Protein AF-A0A420I5S9-F1 (afdb_monomer)

Radius of gyration: 34.91 Å; Cα contacts (8 Å, |Δi|>4): 324; chains: 1; bounding box: 104×51×111 Å

Sequence (393 aa):
ATDPVLASSVVGKGKFARRIPRHLRNLLSAESGANDGMAFPFIYIALYLIEYRPNANKIAYSWFLITILYECVFGCIYGFIVGYIGRHGIKFAEKHELVDKESFLVFYFVLALFCAGSGSILGVDDLLVGFSAGVGFSNDGWFQKKTEESHVSDVIDLLLNLAYFVYLGTIIPWEQYNNPQFGITPWRLAVIAICVILFRRIPAMMIFQPFIPDIRSWREALFAGHFGPIGVGAIFVAILARAELGNGHPTPAEKLDPNSPHYVLIWLIWPITTFLVISSILVHGSSIAVFTLGKHINTLALTMSYTVGNEDGPGWVNRLPRITSTSRSQAKSMSLGTNENELNIAEPPPGMLPLIGIPREFLRRQKEEDVSSHNAHPVSRNKLLFRNQPVHD

Foldseek 3Di:
DFAVLLCCVCLPPDPNNVVDDPLLSVVLNVCRLVVLLVVQLVLLLVLCCVVVPPPPVVSCCCSCVPAPVPQAVVLLVQLLVLLLVLLVVLVVCVVVVVDDPVRLLCSLVVSLVVLQVVSVVSVHRSSSSSSSSVCNNCVVVPSVVVCVPPCSVVVVSVVVVVVVVVVLVVPQPPVVQPDVVLPRHVVVLVVVLVCCQPPVFLVVLQVCLVVDVSQPDNVSSNVSSNSGFQDDSLVQSLQCSLCCQAPNDSGHDPDGDPPRPCSSVSVVSRNSSSSNNVSRSVVSVVVVVCVVVVVVVVVVPDPPPPPPPDPCDPVVVVPDPDPDPDDDDDDDDDDDDDDDDDDDDDDDDPDDDDDPDDDDDDPDDDDDDDDDDDDDDDDDDDDDDDDDDDDDD

Structure (mmCIF, N/CA/C/O backbone):
data_AF-A0A420I5S9-F1
#
_entry.id   AF-A0A420I5S9-F1
#
loop_
_atom_site.group_PDB
_atom_site.id
_atom_site.type_symbol
_atom_site.label_atom_id
_atom_site.label_alt_id
_atom_site.label_comp_id
_atom_site.label_asym_id
_atom_site.label_entity_id
_atom_site.label_seq_id
_atom_site.pdbx_PDB_ins_code
_atom_site.Cartn_x
_atom_site.Cartn_y
_atom_site.Cartn_z
_atom_site.occupancy
_atom_site.B_iso_or_equiv
_atom_site.auth_seq_id
_atom_site.auth_comp_id
_atom_site.auth_asym_id
_atom_site.auth_atom_id
_atom_site.pdbx_PDB_model_num
ATOM 1 N N . ALA A 1 1 ? -0.024 -2.957 -4.173 1.00 67.81 1 ALA A N 1
ATOM 2 C CA . ALA A 1 1 ? -0.783 -2.063 -3.288 1.00 67.81 1 ALA A CA 1
ATOM 3 C C . ALA A 1 1 ? -2.011 -1.486 -3.999 1.00 67.81 1 ALA A C 1
ATOM 5 O O . ALA A 1 1 ? -1.948 -1.157 -5.188 1.00 67.81 1 ALA A O 1
ATOM 6 N N . THR A 1 2 ? -3.129 -1.411 -3.283 1.00 77.88 2 THR A N 1
ATOM 7 C CA . THR A 1 2 ? -4.404 -0.793 -3.677 1.00 77.88 2 THR A CA 1
ATOM 8 C C . THR A 1 2 ? -4.791 0.132 -2.547 1.00 77.88 2 THR A C 1
ATOM 10 O O . THR A 1 2 ? -4.770 -0.295 -1.400 1.00 77.88 2 THR A O 1
ATOM 13 N N . ASP A 1 3 ? -5.166 1.357 -2.871 1.00 65.12 3 ASP A N 1
ATOM 14 C CA . ASP A 1 3 ? -5.173 2.426 -1.887 1.00 65.12 3 ASP A CA 1
ATOM 15 C C . ASP A 1 3 ? -6.563 2.631 -1.244 1.00 65.12 3 ASP A C 1
ATOM 17 O O . ASP A 1 3 ? -7.523 2.981 -1.952 1.00 65.12 3 ASP A O 1
ATOM 21 N N . PRO A 1 4 ? -6.686 2.448 0.088 1.00 53.41 4 PRO A N 1
ATOM 22 C CA . PRO A 1 4 ? -7.927 2.691 0.821 1.00 53.41 4 PRO A CA 1
ATOM 23 C C . PRO A 1 4 ? -8.347 4.165 0.818 1.00 53.41 4 PRO A C 1
ATOM 25 O O . PRO A 1 4 ? -9.546 4.452 0.870 1.00 53.41 4 PRO A O 1
ATOM 28 N N . VAL A 1 5 ? -7.396 5.098 0.724 1.00 51.94 5 VAL A N 1
ATOM 29 C CA . VAL A 1 5 ? -7.647 6.546 0.753 1.00 51.94 5 VAL A CA 1
ATOM 30 C C . VAL A 1 5 ? -8.522 6.959 -0.420 1.00 51.94 5 VAL A C 1
ATOM 32 O O . VAL A 1 5 ? -9.521 7.659 -0.258 1.00 51.94 5 VAL A O 1
ATOM 35 N N . LEU A 1 6 ? -8.201 6.467 -1.614 1.00 55.38 6 LEU A N 1
ATOM 36 C CA . LEU A 1 6 ? -8.980 6.729 -2.824 1.00 55.38 6 LEU A CA 1
ATOM 37 C C . LEU A 1 6 ? -10.333 6.000 -2.793 1.00 55.38 6 LEU A C 1
ATOM 39 O O . LEU A 1 6 ? -11.329 6.489 -3.340 1.00 55.38 6 LEU A O 1
ATOM 43 N N . ALA A 1 7 ? -10.393 4.862 -2.096 1.00 50.31 7 ALA A N 1
ATOM 44 C CA . ALA A 1 7 ? -11.623 4.123 -1.849 1.00 50.31 7 ALA A CA 1
ATOM 45 C C . ALA A 1 7 ? -12.527 4.781 -0.788 1.00 50.31 7 ALA A C 1
ATOM 47 O O . ALA A 1 7 ? -13.714 4.465 -0.760 1.00 50.31 7 ALA A O 1
ATOM 48 N N . SER A 1 8 ? -12.054 5.728 0.034 1.00 49.28 8 SER A N 1
ATOM 49 C CA . SER A 1 8 ? -12.872 6.429 1.046 1.00 49.28 8 SER A CA 1
ATOM 50 C C . SER A 1 8 ? -14.074 7.175 0.439 1.00 49.28 8 SER A C 1
ATOM 52 O O . SER A 1 8 ? -15.155 7.219 1.031 1.00 49.28 8 SER A O 1
ATOM 54 N N . SER A 1 9 ? -13.945 7.654 -0.804 1.00 50.03 9 SER A N 1
ATOM 55 C CA . SER A 1 9 ? -15.038 8.246 -1.592 1.00 50.03 9 SER A CA 1
ATOM 56 C C . SER A 1 9 ? -16.165 7.244 -1.917 1.00 50.03 9 SER A C 1
ATOM 58 O O . SER A 1 9 ? -17.331 7.622 -2.070 1.00 50.03 9 SER A O 1
ATOM 60 N N . VAL A 1 10 ? -15.831 5.950 -1.959 1.00 46.72 10 VAL A N 1
ATOM 61 C CA . VAL A 1 10 ? -16.725 4.816 -2.234 1.00 46.72 10 VAL A CA 1
ATOM 62 C C . VAL A 1 10 ? -17.185 4.147 -0.937 1.00 46.72 10 VAL A C 1
ATOM 64 O O . VAL A 1 10 ? -18.338 3.743 -0.833 1.00 46.72 10 VAL A O 1
ATOM 67 N N . VAL A 1 11 ? -16.312 4.054 0.065 1.00 45.34 11 VAL A N 1
ATOM 68 C CA . VAL A 1 11 ? -16.468 3.215 1.264 1.00 45.34 11 VAL A CA 1
ATOM 69 C C . VAL A 1 11 ? -16.815 4.021 2.528 1.00 45.34 11 VAL A C 1
ATOM 71 O O . VAL A 1 11 ? -17.324 3.445 3.489 1.00 45.34 11 VAL A O 1
ATOM 74 N N . GLY A 1 12 ? -16.634 5.347 2.517 1.00 52.41 12 GLY A N 1
ATOM 75 C CA . GLY A 1 12 ? -16.828 6.249 3.662 1.00 52.41 12 GLY A CA 1
ATOM 76 C C . GLY A 1 12 ? -18.285 6.481 4.102 1.00 52.41 12 GLY A C 1
ATOM 77 O O . GLY A 1 12 ? -19.150 5.617 4.002 1.00 52.41 12 GLY A O 1
ATOM 78 N N . LYS A 1 13 ? -18.602 7.668 4.640 1.00 49.72 13 LYS A N 1
ATOM 79 C CA . LYS A 1 13 ? -19.962 8.011 5.131 1.00 49.72 13 LYS A CA 1
ATOM 80 C C . LYS A 1 13 ? -20.835 8.758 4.106 1.00 49.72 13 LYS A C 1
ATOM 82 O O . LYS A 1 13 ? -21.974 9.117 4.412 1.00 49.72 13 LYS A O 1
ATOM 87 N N . GLY A 1 14 ? -20.333 8.979 2.887 1.00 54.88 14 GLY A N 1
ATOM 88 C CA . GLY A 1 14 ? -21.040 9.705 1.827 1.00 54.88 14 GLY A CA 1
ATOM 89 C C . GLY A 1 14 ? -22.337 9.028 1.355 1.00 54.88 14 GLY A C 1
ATOM 90 O O . GLY A 1 14 ? -22.572 7.838 1.581 1.00 54.88 14 GLY A O 1
ATOM 91 N N . LYS A 1 15 ? -23.190 9.775 0.632 1.00 53.88 15 LYS A N 1
ATOM 92 C CA . LYS A 1 15 ? -24.479 9.275 0.095 1.00 53.88 15 LYS A CA 1
ATOM 93 C C . LYS A 1 15 ? -24.334 8.009 -0.768 1.00 53.88 15 LYS A C 1
ATOM 95 O O . LYS A 1 15 ? -25.292 7.245 -0.875 1.00 53.88 15 LYS A O 1
ATOM 100 N N . PHE A 1 16 ? -23.168 7.789 -1.383 1.00 55.47 16 PHE A N 1
ATOM 101 C CA . PHE A 1 16 ? -22.880 6.609 -2.202 1.00 55.47 16 PHE A CA 1
ATOM 102 C C . PHE A 1 16 ? -22.480 5.385 -1.371 1.00 55.47 16 PHE A C 1
ATOM 104 O O . PHE A 1 16 ? -22.976 4.293 -1.623 1.00 55.47 16 PHE A O 1
ATOM 111 N N . ALA A 1 17 ? -21.682 5.566 -0.322 1.00 54.31 17 ALA A N 1
ATOM 112 C CA . ALA A 1 17 ? -21.229 4.471 0.525 1.00 54.31 17 ALA A CA 1
ATOM 113 C C . ALA A 1 17 ? -22.367 3.790 1.304 1.00 54.31 17 ALA A C 1
ATOM 115 O O . ALA A 1 17 ? -22.332 2.584 1.531 1.00 54.31 17 ALA A O 1
ATOM 116 N N . ARG A 1 18 ? -23.449 4.520 1.624 1.00 57.94 18 ARG A N 1
ATOM 117 C CA . ARG A 1 18 ? -24.689 3.924 2.166 1.00 57.94 18 ARG A CA 1
ATOM 118 C C . ARG A 1 18 ? -25.381 2.958 1.194 1.00 57.94 18 ARG A C 1
ATOM 120 O O . ARG A 1 18 ? -26.214 2.170 1.626 1.00 57.94 18 ARG A O 1
ATOM 127 N N . ARG A 1 19 ? -25.068 3.025 -0.105 1.00 67.25 19 ARG A N 1
ATOM 128 C CA . ARG A 1 19 ? -25.669 2.182 -1.153 1.00 67.25 19 ARG A CA 1
ATOM 129 C C . ARG A 1 19 ? -24.910 0.875 -1.376 1.00 67.25 19 ARG A C 1
ATOM 131 O O . ARG A 1 19 ? -25.430 0.009 -2.073 1.00 67.25 19 ARG A O 1
ATOM 138 N N . ILE A 1 20 ? -23.704 0.738 -0.823 1.00 73.62 20 ILE A N 1
ATOM 139 C CA . ILE A 1 20 ? -22.886 -0.470 -0.946 1.00 73.62 20 ILE A CA 1
ATOM 140 C C . ILE A 1 20 ? -23.100 -1.334 0.302 1.00 73.62 20 ILE A C 1
ATOM 142 O O . ILE A 1 20 ? -23.055 -0.807 1.425 1.00 73.62 20 ILE A O 1
ATOM 146 N N . PRO A 1 21 ? -23.312 -2.653 0.142 1.00 81.06 21 PRO A N 1
ATOM 147 C CA . PRO A 1 21 ? -23.459 -3.562 1.269 1.00 81.06 21 PRO A CA 1
ATOM 148 C C . PRO A 1 21 ? -22.311 -3.438 2.278 1.00 81.06 21 PRO A C 1
ATOM 150 O O . PRO A 1 21 ? -21.150 -3.242 1.913 1.00 81.06 21 PRO A O 1
ATOM 153 N N . ARG A 1 22 ? -22.635 -3.534 3.573 1.00 81.06 22 ARG A N 1
ATOM 154 C CA . ARG A 1 22 ? -21.653 -3.353 4.657 1.00 81.06 22 ARG A CA 1
ATOM 155 C C . ARG A 1 22 ? -20.533 -4.393 4.602 1.00 81.06 22 ARG A C 1
ATOM 157 O O . ARG A 1 22 ? -19.390 -4.035 4.850 1.00 81.06 22 ARG A O 1
ATOM 164 N N . HIS A 1 23 ? -20.850 -5.638 4.242 1.00 84.62 23 HIS A N 1
ATOM 165 C CA . HIS A 1 23 ? -19.854 -6.705 4.111 1.00 84.62 23 HIS A CA 1
ATOM 166 C C . HIS A 1 23 ? -18.796 -6.360 3.060 1.00 84.62 23 HIS A C 1
ATOM 168 O O . HIS A 1 23 ? -17.609 -6.451 3.342 1.00 84.62 23 HIS A O 1
ATOM 174 N N . LEU A 1 24 ? -19.217 -5.842 1.903 1.00 82.38 24 LEU A N 1
ATOM 175 C CA . LEU A 1 24 ? -18.312 -5.488 0.812 1.00 82.38 24 LEU A CA 1
ATOM 176 C C . LEU A 1 24 ? -17.426 -4.285 1.156 1.00 82.38 24 LEU A C 1
ATOM 178 O O . LEU A 1 24 ? -16.249 -4.260 0.816 1.00 82.38 24 LEU A O 1
ATOM 182 N N . ARG A 1 25 ? -17.981 -3.301 1.872 1.00 80.56 25 ARG A N 1
ATOM 183 C CA . ARG A 1 25 ? -17.221 -2.151 2.382 1.00 80.56 25 ARG A CA 1
ATOM 184 C C . ARG A 1 25 ? -16.150 -2.572 3.383 1.00 80.56 25 ARG A C 1
ATOM 186 O O . ARG A 1 25 ? -14.998 -2.191 3.221 1.00 80.56 25 ARG A O 1
ATOM 193 N N . ASN A 1 26 ? -16.523 -3.384 4.369 1.00 83.56 26 ASN A N 1
ATOM 194 C CA . ASN A 1 26 ? -15.587 -3.891 5.370 1.00 83.56 26 ASN A CA 1
ATOM 195 C C . ASN A 1 26 ? -14.484 -4.744 4.724 1.00 83.56 26 ASN A C 1
ATOM 197 O O . ASN A 1 26 ? -13.321 -4.581 5.079 1.00 83.56 26 ASN A O 1
ATOM 201 N N . LEU A 1 27 ? -14.840 -5.597 3.755 1.00 85.31 27 LEU A N 1
ATOM 202 C CA . LEU A 1 27 ? -13.889 -6.417 3.004 1.00 85.31 27 LEU A CA 1
ATOM 203 C C . LEU A 1 27 ? -12.874 -5.546 2.254 1.00 85.31 27 LEU A C 1
ATOM 205 O O . LEU A 1 27 ? -11.675 -5.734 2.419 1.00 85.31 27 LEU A O 1
ATOM 209 N N . LEU A 1 28 ? -13.343 -4.562 1.480 1.00 82.75 28 LEU A N 1
ATOM 210 C CA . LEU A 1 28 ? -12.465 -3.672 0.714 1.00 82.75 28 LEU A CA 1
ATOM 211 C C . LEU A 1 28 ? -11.570 -2.818 1.619 1.00 82.75 28 LEU A C 1
ATOM 213 O O . LEU A 1 28 ? -10.403 -2.616 1.291 1.00 82.75 28 LEU A O 1
ATOM 217 N N . SER A 1 29 ? -12.083 -2.338 2.757 1.00 80.81 29 SER A N 1
ATOM 218 C CA . SER A 1 29 ? -11.275 -1.619 3.750 1.00 80.81 29 SER A CA 1
ATOM 219 C C . SER A 1 29 ? -10.195 -2.507 4.366 1.00 80.81 29 SER A C 1
ATOM 221 O O . SER A 1 29 ? -9.048 -2.077 4.466 1.00 80.81 29 SER A O 1
ATOM 223 N N . ALA A 1 30 ? -10.540 -3.739 4.751 1.00 82.38 30 ALA A N 1
ATOM 224 C CA . ALA A 1 30 ? -9.592 -4.684 5.333 1.00 82.38 30 ALA A CA 1
ATOM 225 C C . ALA A 1 30 ? -8.517 -5.108 4.321 1.00 82.38 30 ALA A C 1
ATOM 227 O O . ALA A 1 30 ? -7.332 -5.092 4.643 1.00 82.38 30 ALA A O 1
ATOM 228 N N . GLU A 1 31 ? -8.919 -5.428 3.088 1.00 84.12 31 GLU A N 1
ATOM 229 C CA . GLU A 1 31 ? -7.999 -5.772 2.003 1.00 84.12 31 GLU A CA 1
ATOM 230 C C . GLU A 1 31 ? -7.039 -4.620 1.714 1.00 84.12 31 GLU A C 1
ATOM 232 O O . GLU A 1 31 ? -5.837 -4.838 1.625 1.00 84.12 31 GLU A O 1
ATOM 237 N N . SER A 1 32 ? -7.551 -3.395 1.594 1.00 78.19 32 SER A N 1
ATOM 238 C CA . SER A 1 32 ? -6.727 -2.236 1.245 1.00 78.19 32 SER A CA 1
ATOM 239 C C . SER A 1 32 ? -5.710 -1.910 2.344 1.00 78.19 32 SER A C 1
ATOM 241 O O . SER A 1 32 ? -4.549 -1.677 2.031 1.00 78.19 32 SER A O 1
ATOM 243 N N . GLY A 1 33 ? -6.104 -1.986 3.623 1.00 79.12 33 GLY A N 1
ATOM 244 C CA . GLY A 1 33 ? -5.172 -1.795 4.740 1.00 79.12 33 GLY A CA 1
ATOM 245 C C . GLY A 1 33 ? -4.090 -2.879 4.824 1.00 79.12 33 GLY A C 1
ATOM 246 O O . GLY A 1 33 ? -2.933 -2.569 5.085 1.00 79.12 33 GLY A O 1
ATOM 247 N N . ALA A 1 34 ? -4.433 -4.142 4.548 1.00 81.88 34 ALA A N 1
ATOM 248 C CA . ALA A 1 34 ? -3.460 -5.236 4.546 1.00 81.88 34 ALA A CA 1
ATOM 249 C C . ALA A 1 34 ? -2.536 -5.218 3.311 1.00 81.88 34 ALA A C 1
ATOM 251 O O . ALA A 1 34 ? -1.367 -5.592 3.396 1.00 81.88 34 ALA A O 1
ATOM 252 N N . ASN A 1 35 ? -3.046 -4.802 2.149 1.00 84.19 35 ASN A N 1
ATOM 253 C CA . ASN A 1 35 ? -2.328 -4.863 0.873 1.00 84.19 35 ASN A CA 1
ATOM 254 C C . ASN A 1 35 ? -1.151 -3.884 0.783 1.00 84.19 35 ASN A C 1
ATOM 256 O O . ASN A 1 35 ? -0.197 -4.151 0.052 1.00 84.19 35 ASN A O 1
ATOM 260 N N . ASP A 1 36 ? -1.213 -2.754 1.486 1.00 79.44 36 ASP A N 1
ATOM 261 C CA . ASP A 1 36 ? -0.126 -1.772 1.459 1.00 79.44 36 ASP A CA 1
ATOM 262 C C . ASP A 1 36 ? 1.157 -2.339 2.084 1.00 79.44 36 ASP A C 1
ATOM 264 O O . ASP A 1 36 ? 2.220 -2.225 1.477 1.00 79.44 36 ASP A O 1
ATOM 268 N N . GLY A 1 37 ? 1.039 -3.072 3.195 1.00 77.12 37 GLY A N 1
ATOM 269 C CA . GLY A 1 37 ? 2.152 -3.809 3.800 1.00 77.12 37 GLY A CA 1
ATOM 270 C C . GLY A 1 37 ? 2.490 -5.126 3.084 1.00 77.12 37 GLY A C 1
ATOM 271 O O . GLY A 1 37 ? 3.643 -5.434 2.800 1.00 77.12 37 GLY A O 1
ATOM 272 N N . MET A 1 38 ? 1.486 -5.899 2.647 1.00 82.81 38 MET A N 1
ATOM 273 C CA . MET A 1 38 ? 1.743 -7.162 1.930 1.00 82.81 38 MET A CA 1
ATOM 274 C C . MET A 1 38 ? 2.406 -6.992 0.552 1.00 82.81 38 MET A C 1
ATOM 276 O O . MET A 1 38 ? 2.788 -7.987 -0.064 1.00 82.81 38 MET A O 1
ATOM 280 N N . ALA A 1 39 ? 2.564 -5.767 0.046 1.00 86.31 39 ALA A N 1
ATOM 281 C CA . ALA A 1 39 ? 3.315 -5.510 -1.178 1.00 86.31 39 ALA A CA 1
ATOM 282 C C . ALA A 1 39 ? 4.823 -5.793 -1.023 1.00 86.31 39 ALA A C 1
ATOM 284 O O . ALA A 1 39 ? 5.459 -6.187 -2.005 1.00 86.31 39 ALA A O 1
ATOM 285 N N . PHE A 1 40 ? 5.381 -5.637 0.182 1.00 87.19 40 PHE A N 1
ATOM 286 C CA . PHE A 1 40 ? 6.817 -5.745 0.457 1.00 87.19 40 PHE A CA 1
ATOM 287 C C . PHE A 1 40 ? 7.424 -7.084 0.014 1.00 87.19 40 PHE A C 1
ATOM 289 O O . PHE A 1 40 ? 8.358 -7.066 -0.795 1.00 87.19 40 PHE A O 1
ATOM 296 N N . PRO A 1 41 ? 6.869 -8.251 0.403 1.00 92.00 41 PRO A N 1
ATOM 297 C CA . PRO A 1 41 ? 7.352 -9.547 -0.062 1.00 92.00 41 PRO A CA 1
ATOM 298 C C . PRO A 1 41 ? 7.497 -9.676 -1.577 1.00 92.00 41 PRO A C 1
ATOM 300 O O . PRO A 1 41 ? 8.456 -10.281 -2.053 1.00 92.00 41 PRO A O 1
ATOM 303 N N . PHE A 1 42 ? 6.559 -9.119 -2.346 1.00 91.62 42 PHE A N 1
ATOM 304 C CA . PHE A 1 42 ? 6.567 -9.215 -3.808 1.00 91.62 42 PHE A CA 1
ATOM 305 C C . PHE A 1 42 ? 7.605 -8.298 -4.453 1.00 91.62 42 PHE A C 1
ATOM 307 O O . PHE A 1 42 ? 8.117 -8.600 -5.531 1.00 91.62 42 PHE A O 1
ATOM 314 N N . ILE A 1 43 ? 7.927 -7.187 -3.801 1.00 91.00 43 ILE A N 1
ATOM 315 C CA . ILE A 1 43 ? 8.929 -6.243 -4.282 1.00 91.00 43 ILE A CA 1
ATOM 316 C C . ILE A 1 43 ? 10.321 -6.753 -3.943 1.00 91.00 43 ILE A C 1
ATOM 318 O O . ILE A 1 43 ? 11.148 -6.880 -4.842 1.00 91.00 43 ILE A O 1
ATOM 322 N N . TYR A 1 44 ? 10.559 -7.153 -2.695 1.00 91.50 44 TYR A N 1
ATOM 323 C CA . TYR A 1 44 ? 11.864 -7.652 -2.274 1.00 91.50 44 TYR A CA 1
ATOM 324 C C . TYR A 1 44 ? 12.253 -8.962 -2.962 1.00 91.50 44 TYR A C 1
ATOM 326 O O . TYR A 1 44 ? 13.417 -9.114 -3.322 1.00 91.50 44 TYR A O 1
ATOM 334 N N . ILE A 1 45 ? 11.313 -9.870 -3.278 1.00 94.00 45 ILE A N 1
ATOM 335 C CA . ILE A 1 45 ? 11.671 -11.026 -4.123 1.00 94.00 45 ILE A CA 1
ATOM 336 C C . ILE A 1 45 ? 12.149 -10.587 -5.507 1.00 94.00 45 ILE A C 1
ATOM 338 O O . ILE A 1 45 ? 13.115 -11.148 -6.018 1.00 94.00 45 ILE A O 1
ATOM 342 N N . ALA A 1 46 ? 11.511 -9.582 -6.116 1.00 93.19 46 ALA A N 1
ATOM 343 C CA . ALA A 1 46 ? 11.916 -9.070 -7.420 1.00 93.19 46 ALA A CA 1
ATOM 344 C C . ALA A 1 46 ? 13.290 -8.385 -7.349 1.00 93.19 46 ALA A C 1
ATOM 346 O O . ALA A 1 46 ? 14.129 -8.629 -8.213 1.00 93.19 46 ALA A O 1
ATOM 347 N N . LEU A 1 47 ? 13.541 -7.597 -6.299 1.00 91.12 47 LEU A N 1
ATOM 348 C CA . LEU A 1 47 ? 14.826 -6.938 -6.054 1.00 91.12 47 LEU A CA 1
ATOM 349 C C . LEU A 1 47 ? 15.950 -7.951 -5.818 1.00 91.12 47 LEU A C 1
ATOM 351 O O . LEU A 1 47 ? 16.955 -7.921 -6.522 1.00 91.12 47 LEU A O 1
ATOM 355 N N . TYR A 1 48 ? 15.757 -8.925 -4.927 1.00 91.94 48 TYR A N 1
ATOM 356 C CA . TYR A 1 48 ? 16.752 -9.970 -4.674 1.00 91.94 48 TYR A CA 1
ATOM 357 C C . TYR A 1 48 ? 16.992 -10.852 -5.899 1.00 91.94 48 TYR A C 1
ATOM 359 O O . TYR A 1 48 ? 18.124 -11.266 -6.151 1.00 91.94 48 TYR A O 1
ATOM 367 N N . LEU A 1 49 ? 15.955 -11.115 -6.703 1.00 92.94 49 LEU A N 1
ATOM 368 C CA . LEU A 1 49 ? 16.113 -11.784 -7.992 1.00 92.94 49 LEU A CA 1
ATOM 369 C C . LEU A 1 49 ? 16.941 -10.966 -8.980 1.00 92.94 49 LEU A C 1
ATOM 371 O O . LEU A 1 49 ? 17.520 -11.572 -9.866 1.00 92.94 49 LEU A O 1
ATOM 375 N N . ILE A 1 50 ? 16.987 -9.642 -8.892 1.00 90.56 50 ILE A N 1
ATOM 376 C CA . ILE A 1 50 ? 17.834 -8.819 -9.761 1.00 90.56 50 ILE A CA 1
ATOM 377 C C . ILE A 1 50 ? 19.263 -8.788 -9.216 1.00 90.56 50 ILE A C 1
ATOM 379 O O . ILE A 1 50 ? 20.210 -9.015 -9.965 1.00 90.56 50 ILE A O 1
ATOM 383 N N . GLU A 1 51 ? 19.410 -8.575 -7.912 1.00 86.12 51 GLU A N 1
ATOM 384 C CA . GLU A 1 51 ? 20.699 -8.299 -7.283 1.00 86.12 51 GLU A CA 1
ATOM 385 C C . GLU A 1 51 ? 21.545 -9.555 -7.041 1.00 86.12 51 GLU A C 1
ATOM 387 O O . GLU A 1 51 ? 22.763 -9.543 -7.209 1.00 86.12 51 GLU A O 1
ATOM 392 N N . TYR A 1 52 ? 20.920 -10.669 -6.653 1.00 87.62 52 TYR A N 1
ATOM 393 C CA . TYR A 1 52 ? 21.642 -11.866 -6.216 1.00 87.62 52 TYR A CA 1
ATOM 394 C C . TYR A 1 52 ? 21.658 -12.991 -7.251 1.00 87.62 52 TYR A C 1
ATOM 396 O O . TYR A 1 52 ? 22.137 -14.082 -6.938 1.00 87.62 52 TYR A O 1
ATOM 404 N N . ARG A 1 53 ? 21.183 -12.778 -8.489 1.00 86.75 53 ARG A N 1
ATOM 405 C CA . ARG A 1 53 ? 21.328 -13.786 -9.561 1.00 86.75 53 ARG A CA 1
ATOM 406 C C . ARG A 1 53 ? 22.811 -14.105 -9.808 1.00 86.75 53 ARG A C 1
ATOM 408 O O . ARG A 1 53 ? 23.611 -13.181 -9.914 1.00 86.75 53 ARG A O 1
ATOM 415 N N . PRO A 1 54 ? 23.180 -15.391 -9.987 1.00 89.44 54 PRO A N 1
ATOM 416 C CA . PRO A 1 54 ? 22.328 -16.591 -10.012 1.00 89.44 54 PRO A CA 1
ATOM 417 C C . PRO A 1 54 ? 22.177 -17.321 -8.653 1.00 89.44 54 PRO A C 1
ATOM 419 O O . PRO A 1 54 ? 21.713 -18.458 -8.622 1.00 89.44 54 PRO A O 1
ATOM 422 N N . ASN A 1 55 ? 22.567 -16.724 -7.526 1.00 94.38 55 ASN A N 1
ATOM 423 C CA . ASN A 1 55 ? 22.627 -17.373 -6.213 1.00 94.38 55 ASN A CA 1
ATOM 424 C C . ASN A 1 55 ? 21.237 -17.568 -5.565 1.00 94.38 55 ASN A C 1
ATOM 426 O O . ASN A 1 55 ? 20.810 -16.800 -4.701 1.00 94.38 55 ASN A O 1
ATOM 430 N N . ALA A 1 56 ? 20.542 -18.638 -5.964 1.00 93.38 56 ALA A N 1
ATOM 431 C CA . ALA A 1 56 ? 19.201 -18.981 -5.481 1.00 93.38 56 ALA A CA 1
ATOM 432 C C . ALA A 1 56 ? 19.116 -19.143 -3.952 1.00 93.38 56 ALA A C 1
ATOM 434 O O . ALA A 1 56 ? 18.127 -18.729 -3.353 1.00 93.38 56 ALA A O 1
ATOM 435 N N . ASN A 1 57 ? 20.160 -19.685 -3.315 1.00 94.19 57 ASN A N 1
ATOM 436 C CA . ASN A 1 57 ? 20.184 -19.881 -1.863 1.00 94.19 57 ASN A CA 1
ATOM 437 C C . ASN A 1 57 ? 20.161 -18.545 -1.118 1.00 94.19 57 ASN A C 1
ATOM 439 O O . ASN A 1 57 ? 19.407 -18.391 -0.161 1.00 94.19 57 ASN A O 1
ATOM 443 N N . LYS A 1 58 ? 20.944 -17.563 -1.585 1.00 93.56 58 LYS A N 1
ATOM 444 C CA . LYS A 1 58 ? 20.946 -16.215 -1.005 1.00 93.56 58 LYS A CA 1
ATOM 445 C C . LYS A 1 58 ? 19.596 -15.521 -1.208 1.00 93.56 58 LYS A C 1
ATOM 447 O O . LYS A 1 58 ? 19.081 -14.932 -0.269 1.00 93.56 58 LYS A O 1
ATOM 452 N N . ILE A 1 59 ? 18.999 -15.652 -2.396 1.00 93.75 59 ILE A N 1
ATOM 453 C CA . ILE A 1 59 ? 17.672 -15.092 -2.705 1.00 93.75 59 ILE A CA 1
ATOM 454 C C . ILE A 1 59 ? 16.605 -15.672 -1.771 1.00 93.75 59 ILE A C 1
ATOM 456 O O . ILE A 1 59 ? 15.854 -14.919 -1.157 1.00 93.75 59 ILE A O 1
ATOM 460 N N . ALA A 1 60 ? 16.556 -17.000 -1.638 1.00 94.81 60 ALA A N 1
ATOM 461 C CA . ALA A 1 60 ? 15.581 -17.678 -0.791 1.00 94.81 60 ALA A CA 1
ATOM 462 C C . ALA A 1 60 ? 15.774 -17.338 0.693 1.00 94.81 60 ALA A C 1
ATOM 464 O O . ALA A 1 60 ? 14.792 -17.089 1.387 1.00 94.81 60 ALA A O 1
ATOM 465 N N . TYR A 1 61 ? 17.026 -17.283 1.163 1.00 94.62 61 TYR A N 1
ATOM 466 C CA . TYR A 1 61 ? 17.357 -16.881 2.530 1.00 94.62 61 TYR A CA 1
ATOM 467 C C . TYR A 1 61 ? 16.876 -15.457 2.821 1.00 94.62 61 TYR A C 1
ATOM 469 O O . TYR A 1 61 ? 16.107 -15.258 3.759 1.00 94.62 61 TYR A O 1
ATOM 477 N N . SER A 1 62 ? 17.285 -14.481 2.004 1.00 93.50 62 SER A N 1
ATOM 478 C CA . SER A 1 62 ? 16.922 -13.079 2.214 1.00 93.50 62 SER A CA 1
ATOM 479 C C . SER A 1 62 ? 15.413 -12.880 2.125 1.00 93.50 62 SER A C 1
ATOM 481 O O . SER A 1 62 ? 14.816 -12.280 3.008 1.00 93.50 62 SER A O 1
ATOM 483 N N . TRP A 1 63 ? 14.758 -13.461 1.122 1.00 95.31 63 TRP A N 1
ATOM 484 C CA . TRP A 1 63 ? 13.319 -13.297 0.975 1.00 95.31 63 TRP A CA 1
ATOM 485 C C . TRP A 1 63 ? 12.520 -13.953 2.108 1.00 95.31 63 TRP A C 1
ATOM 487 O O . TRP A 1 63 ? 11.626 -13.337 2.683 1.00 95.31 63 TRP A O 1
ATOM 497 N N . PHE A 1 64 ? 12.823 -15.205 2.452 1.00 95.69 64 PHE A N 1
ATOM 498 C CA . PHE A 1 64 ? 12.008 -15.936 3.419 1.00 95.69 64 PHE A CA 1
ATOM 499 C C . PHE A 1 64 ? 12.324 -15.553 4.869 1.00 95.69 64 PHE A C 1
ATOM 501 O O . PHE A 1 64 ? 11.413 -15.346 5.667 1.00 95.69 64 PHE A O 1
ATOM 508 N N . LEU A 1 65 ? 13.602 -15.455 5.240 1.00 95.69 65 LEU A N 1
ATOM 509 C CA . LEU A 1 65 ? 13.971 -15.170 6.628 1.00 95.69 65 LEU A CA 1
ATOM 510 C C . LEU A 1 65 ? 13.961 -13.675 6.937 1.00 95.69 65 LEU A C 1
ATOM 512 O O . LEU A 1 65 ? 13.474 -13.299 7.999 1.00 95.69 65 LEU A O 1
ATOM 516 N N . ILE A 1 66 ? 14.474 -12.835 6.035 1.00 93.38 66 ILE A N 1
ATOM 517 C CA . ILE A 1 66 ? 14.540 -11.390 6.283 1.00 93.38 66 ILE A CA 1
ATOM 518 C C . ILE A 1 66 ? 13.179 -10.768 5.965 1.00 93.38 66 ILE A C 1
ATOM 520 O O . ILE A 1 66 ? 12.492 -10.326 6.878 1.00 93.38 66 ILE A O 1
ATOM 524 N N . THR A 1 67 ? 12.709 -10.836 4.720 1.00 93.50 67 THR A N 1
ATOM 525 C CA . THR A 1 67 ? 11.465 -10.141 4.353 1.00 93.50 67 THR A CA 1
ATOM 526 C C . THR A 1 67 ? 10.218 -10.762 4.994 1.00 93.50 67 THR A C 1
ATOM 528 O O . THR A 1 67 ? 9.442 -10.075 5.653 1.00 93.50 67 THR A O 1
ATOM 531 N N . ILE A 1 68 ? 9.985 -12.070 4.832 1.00 95.12 68 ILE A N 1
ATOM 532 C CA . ILE A 1 68 ? 8.750 -12.686 5.349 1.00 95.12 68 ILE A CA 1
ATOM 533 C C . ILE A 1 68 ? 8.782 -12.790 6.878 1.00 95.12 68 ILE A C 1
ATOM 535 O O . ILE A 1 68 ? 7.872 -12.304 7.549 1.00 95.12 68 ILE A O 1
ATOM 539 N N . LEU A 1 69 ? 9.787 -13.457 7.450 1.00 96.00 69 LEU A N 1
ATOM 540 C CA . LEU A 1 69 ? 9.756 -13.790 8.876 1.00 96.00 69 LEU A CA 1
ATOM 541 C C . LEU A 1 69 ? 10.110 -12.596 9.777 1.00 96.00 69 LEU A C 1
ATOM 543 O O . LEU A 1 69 ? 9.450 -12.391 10.797 1.00 96.00 69 LEU A O 1
ATOM 547 N N . TYR A 1 70 ? 11.127 -11.813 9.420 1.00 95.81 70 TYR A N 1
ATOM 548 C CA . TYR A 1 70 ? 11.559 -10.680 10.234 1.00 95.81 70 TYR A CA 1
ATOM 549 C C . TYR A 1 70 ? 10.761 -9.404 9.933 1.00 95.81 70 TYR A C 1
ATOM 551 O O . TYR A 1 70 ? 10.049 -8.907 10.804 1.00 95.81 70 TYR A O 1
ATOM 559 N N . GLU A 1 71 ? 10.809 -8.893 8.705 1.00 93.38 71 GLU A N 1
ATOM 560 C CA . GLU A 1 71 ? 10.175 -7.610 8.383 1.00 93.38 71 GLU A CA 1
ATOM 561 C C . GLU A 1 71 ? 8.647 -7.684 8.492 1.00 93.38 71 GLU A C 1
ATOM 563 O O . GLU A 1 71 ? 8.041 -6.813 9.114 1.00 93.38 71 GLU A O 1
ATOM 568 N N . CYS A 1 72 ? 8.023 -8.744 7.960 1.00 94.06 72 CYS A N 1
ATOM 569 C CA . CYS A 1 72 ? 6.564 -8.872 7.965 1.00 94.06 72 CYS A CA 1
ATOM 570 C C . CYS A 1 72 ? 6.020 -9.521 9.247 1.00 94.06 72 CYS A C 1
ATOM 572 O O . CYS A 1 72 ? 5.218 -8.918 9.955 1.00 94.06 72 CYS A O 1
ATOM 574 N N . VAL A 1 73 ? 6.403 -10.767 9.560 1.00 95.56 73 VAL A N 1
ATOM 575 C CA . VAL A 1 73 ? 5.785 -11.514 10.676 1.00 95.56 73 VAL A CA 1
ATOM 576 C C . VAL A 1 73 ? 6.157 -10.908 12.027 1.00 95.56 73 VAL A C 1
ATOM 578 O O . VAL A 1 73 ? 5.264 -10.635 12.834 1.00 95.56 73 VAL A O 1
ATOM 581 N N . PHE A 1 74 ? 7.445 -10.670 12.286 1.00 96.75 74 PHE A N 1
ATOM 582 C CA . PHE A 1 74 ? 7.855 -10.014 13.526 1.00 96.75 74 PHE A CA 1
ATOM 583 C C . PHE A 1 74 ? 7.354 -8.562 13.589 1.00 96.75 74 PHE A C 1
ATOM 585 O O . PHE A 1 74 ? 6.847 -8.170 14.640 1.00 96.75 74 PHE A O 1
ATOM 592 N N . GLY A 1 75 ? 7.361 -7.812 12.478 1.00 95.69 75 GLY A N 1
ATOM 593 C CA . GLY A 1 75 ? 6.733 -6.486 12.390 1.00 95.69 75 GLY A CA 1
ATOM 594 C C . GLY A 1 75 ? 5.252 -6.485 12.800 1.00 95.69 75 GLY A C 1
ATOM 595 O O . GLY A 1 75 ? 4.842 -5.697 13.655 1.00 95.69 75 GLY A O 1
ATOM 596 N N . CYS A 1 76 ? 4.453 -7.427 12.292 1.00 95.56 76 CYS A N 1
ATOM 597 C CA . CYS A 1 76 ? 3.045 -7.580 12.670 1.00 95.56 76 CYS A CA 1
ATOM 598 C C . CYS A 1 76 ? 2.859 -7.885 14.165 1.00 95.56 76 CYS A C 1
ATOM 600 O O . CYS A 1 76 ? 2.015 -7.277 14.827 1.00 95.56 76 CYS A O 1
ATOM 602 N N . ILE A 1 77 ? 3.652 -8.812 14.716 1.00 97.50 77 ILE A N 1
ATOM 603 C CA . ILE A 1 77 ? 3.599 -9.166 16.143 1.00 97.50 77 ILE A CA 1
ATOM 604 C C . ILE A 1 77 ? 3.971 -7.953 17.002 1.00 97.50 77 ILE A C 1
ATOM 606 O O . ILE A 1 77 ? 3.259 -7.623 17.952 1.00 97.50 77 ILE A O 1
ATOM 610 N N . TYR A 1 78 ? 5.061 -7.273 16.651 1.00 97.75 78 TYR A N 1
ATOM 611 C CA . TYR A 1 78 ? 5.536 -6.078 17.335 1.00 97.75 78 TYR A CA 1
ATOM 612 C C . TYR A 1 78 ? 4.480 -4.967 17.318 1.00 97.75 78 TYR A C 1
ATOM 614 O O . TYR A 1 78 ? 4.089 -4.480 18.381 1.00 97.75 78 TYR A O 1
ATOM 622 N N . GLY A 1 79 ? 3.953 -4.631 16.137 1.00 96.81 79 GLY A N 1
ATOM 623 C CA . GLY A 1 79 ? 2.901 -3.631 15.976 1.00 96.81 79 GLY A CA 1
ATOM 624 C C . GLY A 1 79 ? 1.668 -3.962 16.809 1.00 96.81 79 GLY A C 1
ATOM 625 O O . GLY A 1 79 ? 1.212 -3.130 17.593 1.00 96.81 79 GLY A O 1
ATOM 626 N N . PHE A 1 80 ? 1.171 -5.202 16.736 1.00 96.94 80 PHE A N 1
ATOM 627 C CA . PHE A 1 80 ? 0.020 -5.636 17.529 1.00 96.94 80 PHE A CA 1
ATOM 628 C C . PHE A 1 80 ? 0.247 -5.467 19.036 1.00 96.94 80 PHE A C 1
ATOM 630 O O . PHE A 1 80 ? -0.629 -4.946 19.729 1.00 96.94 80 PHE A O 1
ATOM 637 N N . ILE A 1 81 ? 1.417 -5.863 19.549 1.00 97.69 81 ILE A N 1
ATOM 638 C CA . ILE A 1 81 ? 1.770 -5.707 20.968 1.00 97.69 81 ILE A CA 1
ATOM 639 C C . ILE A 1 81 ? 1.805 -4.225 21.355 1.00 97.69 81 ILE A C 1
ATOM 641 O O . ILE A 1 81 ? 1.208 -3.850 22.365 1.00 97.69 81 ILE A O 1
ATOM 645 N N . VAL A 1 82 ? 2.444 -3.374 20.548 1.00 97.56 82 VAL A N 1
ATOM 646 C CA . VAL A 1 82 ? 2.512 -1.923 20.780 1.00 97.56 82 VAL A CA 1
ATOM 647 C C . VAL A 1 82 ? 1.113 -1.308 20.816 1.00 97.56 82 VAL A C 1
ATOM 649 O O . VAL A 1 82 ? 0.780 -0.601 21.766 1.00 97.56 82 VAL A O 1
ATOM 652 N N . GLY A 1 83 ? 0.258 -1.626 19.842 1.00 96.44 83 GLY A N 1
ATOM 653 C CA . GLY A 1 83 ? -1.126 -1.153 19.804 1.00 96.44 83 GLY A CA 1
ATOM 654 C C . GLY A 1 83 ? -1.958 -1.652 20.987 1.00 96.44 83 GLY A C 1
ATOM 655 O O . GLY A 1 83 ? -2.709 -0.890 21.601 1.00 96.44 83 GLY A O 1
ATOM 656 N N . TYR A 1 84 ? -1.784 -2.919 21.368 1.00 96.00 84 TYR A N 1
ATOM 657 C CA . TYR A 1 84 ? -2.460 -3.517 22.516 1.00 96.00 84 TYR A CA 1
ATOM 658 C C . TYR A 1 84 ? -2.053 -2.848 23.835 1.00 96.00 84 TYR A C 1
ATOM 660 O O . TYR A 1 84 ? -2.921 -2.529 24.653 1.00 96.00 84 TYR A O 1
ATOM 668 N N . ILE A 1 85 ? -0.756 -2.603 24.042 1.00 96.44 85 ILE A N 1
ATOM 669 C CA . ILE A 1 85 ? -0.238 -1.875 25.209 1.00 96.44 85 ILE A CA 1
ATOM 670 C C . ILE A 1 85 ? -0.742 -0.432 25.185 1.00 96.44 85 ILE A C 1
ATOM 672 O O . ILE A 1 85 ? -1.263 0.037 26.194 1.00 96.44 85 ILE A O 1
ATOM 676 N N . GLY A 1 86 ? -0.676 0.244 24.034 1.00 95.12 86 GLY A N 1
ATOM 677 C CA . GLY A 1 86 ? -1.168 1.610 23.856 1.00 95.12 86 GLY A CA 1
ATOM 678 C C . GLY A 1 86 ? -2.640 1.757 24.242 1.00 95.12 86 GLY A C 1
ATOM 679 O O . GLY A 1 86 ? -2.998 2.684 24.968 1.00 95.12 86 GLY A O 1
ATOM 680 N N . ARG A 1 87 ? -3.488 0.790 23.862 1.00 93.75 87 ARG A N 1
ATOM 681 C CA . ARG A 1 87 ? -4.904 0.748 24.265 1.00 93.75 87 ARG A CA 1
ATOM 682 C C . ARG A 1 87 ? -5.068 0.665 25.780 1.00 93.75 87 ARG A C 1
ATOM 684 O O . ARG A 1 87 ? -5.909 1.363 26.341 1.00 93.75 87 ARG A O 1
ATOM 691 N N . HIS A 1 88 ? -4.305 -0.194 26.453 1.00 93.81 88 HIS A N 1
ATOM 692 C CA . HIS A 1 88 ? -4.387 -0.300 27.912 1.00 93.81 88 HIS A CA 1
ATOM 693 C C . HIS A 1 88 ? -3.844 0.949 28.600 1.00 93.81 88 HIS A C 1
ATOM 695 O O . HIS A 1 88 ? -4.451 1.407 29.563 1.00 93.81 88 HIS A O 1
ATOM 701 N N . GLY A 1 89 ? -2.760 1.522 28.075 1.00 94.00 89 GLY A N 1
ATOM 702 C CA . GLY A 1 89 ? -2.168 2.757 28.575 1.00 94.00 89 GLY A CA 1
ATOM 703 C C . GLY A 1 89 ? -3.156 3.918 28.541 1.00 94.00 89 GLY A C 1
ATOM 704 O O . GLY A 1 89 ? -3.391 4.542 29.572 1.00 94.00 89 GLY A O 1
ATOM 705 N N . ILE A 1 90 ? -3.812 4.160 27.399 1.00 92.50 90 ILE A N 1
ATOM 706 C CA . ILE A 1 90 ? -4.766 5.272 27.282 1.00 92.50 90 ILE A CA 1
ATOM 707 C C . ILE A 1 90 ? -6.040 5.042 28.107 1.00 92.50 90 ILE A C 1
ATOM 709 O O . ILE A 1 90 ? -6.564 5.982 28.696 1.00 92.50 90 ILE A O 1
ATOM 713 N N . LYS A 1 91 ? -6.514 3.793 28.228 1.00 91.94 91 LYS A N 1
ATOM 714 C CA . LYS A 1 91 ? -7.642 3.452 29.113 1.00 91.94 91 LYS A CA 1
ATOM 715 C C . LYS A 1 91 ? -7.314 3.665 30.582 1.00 91.94 91 LYS A C 1
ATOM 717 O O . LYS A 1 91 ? -8.155 4.134 31.340 1.00 91.94 91 LYS A O 1
ATOM 722 N N . PHE A 1 92 ? -6.110 3.279 30.992 1.00 93.62 92 PHE A N 1
ATOM 723 C CA . PHE A 1 92 ? -5.633 3.513 32.345 1.00 93.62 92 PHE A CA 1
ATOM 724 C C . PHE A 1 92 ? -5.551 5.017 32.620 1.00 93.62 92 PHE A C 1
ATOM 726 O O . PHE A 1 92 ? -6.090 5.485 33.618 1.00 93.62 92 PHE A O 1
ATOM 733 N N . ALA A 1 93 ? -4.954 5.774 31.700 1.00 92.88 93 ALA A N 1
ATOM 734 C CA . ALA A 1 93 ? -4.821 7.215 31.828 1.00 92.88 93 ALA A CA 1
ATOM 735 C C . ALA A 1 93 ? -6.181 7.932 31.896 1.00 92.88 93 ALA A C 1
ATOM 737 O O . ALA A 1 93 ? -6.367 8.784 32.757 1.00 92.88 93 ALA A O 1
ATOM 738 N N . GLU A 1 94 ? -7.154 7.541 31.065 1.00 90.69 94 GLU A N 1
ATOM 739 C CA . GLU A 1 94 ? -8.516 8.095 31.101 1.00 90.69 94 GLU A CA 1
ATOM 740 C C . GLU A 1 94 ? -9.245 7.751 32.406 1.00 90.69 94 GLU A C 1
ATOM 742 O O . GLU A 1 94 ? -9.838 8.629 33.028 1.00 90.69 94 GLU A O 1
ATOM 747 N N . LYS A 1 95 ? -9.140 6.503 32.881 1.00 92.12 95 LYS A N 1
ATOM 748 C CA . LYS A 1 95 ? -9.755 6.068 34.146 1.00 92.12 95 LYS A CA 1
ATOM 749 C C . LYS A 1 95 ? -9.229 6.841 35.361 1.00 92.12 95 LYS A C 1
ATOM 751 O O . LYS A 1 95 ? -9.949 6.986 36.345 1.00 92.12 95 LYS A O 1
ATOM 756 N N . HIS A 1 96 ? -7.976 7.280 35.307 1.00 93.50 96 HIS A N 1
ATOM 757 C CA . HIS A 1 96 ? -7.319 8.045 36.364 1.00 93.50 96 HIS A CA 1
ATOM 758 C C . HIS A 1 96 ? -7.316 9.559 36.105 1.00 93.50 96 HIS A C 1
ATOM 760 O O . HIS A 1 96 ? -6.606 10.274 36.805 1.00 93.50 96 HIS A O 1
ATOM 766 N N . GLU A 1 97 ? -8.083 10.040 35.118 1.00 90.12 97 GLU A N 1
ATOM 767 C CA . GLU A 1 97 ? -8.192 11.465 34.765 1.00 90.12 97 GLU A CA 1
ATOM 768 C C . GLU A 1 97 ? -6.829 12.128 34.468 1.00 90.12 97 GLU A C 1
ATOM 770 O O . GLU A 1 97 ? -6.626 13.316 34.700 1.00 90.12 97 GLU A O 1
ATOM 775 N N . LEU A 1 98 ? -5.874 11.357 33.933 1.00 92.38 98 LEU A N 1
ATOM 776 C CA . LEU A 1 98 ? -4.520 11.825 33.611 1.00 92.38 98 LEU A CA 1
ATOM 777 C C . LEU A 1 98 ? -4.425 12.517 32.242 1.00 92.38 98 LEU A C 1
ATOM 779 O O . LEU A 1 98 ? -3.373 13.058 31.909 1.00 92.38 98 LEU A O 1
ATOM 783 N N . VAL A 1 99 ? -5.474 12.432 31.420 1.00 89.81 99 VAL A N 1
ATOM 784 C CA . VAL A 1 99 ? -5.481 12.879 30.021 1.00 89.81 99 VAL A CA 1
ATOM 785 C C . VAL A 1 99 ? -6.762 13.662 29.734 1.00 89.81 99 VAL A C 1
ATOM 787 O O . VAL A 1 99 ? -7.864 13.206 30.036 1.00 89.81 99 VAL A O 1
ATOM 790 N N . ASP A 1 100 ? -6.602 14.834 29.128 1.00 87.81 100 ASP A N 1
ATOM 791 C CA . ASP A 1 100 ? -7.668 15.690 28.608 1.00 87.81 100 ASP A CA 1
ATOM 792 C C . ASP A 1 100 ? -8.256 15.156 27.288 1.00 87.81 100 ASP A C 1
ATOM 794 O O . ASP A 1 100 ? -7.701 14.270 26.633 1.00 87.81 100 ASP A O 1
ATOM 798 N N . LYS A 1 101 ? -9.415 15.684 26.877 1.00 81.25 101 LYS A N 1
ATOM 799 C CA . LYS A 1 101 ? -10.132 15.187 25.690 1.00 81.25 101 LYS A CA 1
ATOM 800 C C . LYS A 1 101 ? -9.335 15.402 24.405 1.00 81.25 101 LYS A C 1
ATOM 802 O O . LYS A 1 101 ? -9.372 14.551 23.520 1.00 81.25 101 LYS A O 1
ATOM 807 N N . GLU A 1 102 ? -8.631 16.519 24.291 1.00 83.81 102 GLU A N 1
ATOM 808 C CA . GLU A 1 102 ? -7.821 16.867 23.132 1.00 83.81 102 GLU A CA 1
ATOM 809 C C . GLU A 1 102 ? -6.623 15.918 23.019 1.00 83.81 102 GLU A C 1
ATOM 811 O O . GLU A 1 102 ? -6.441 15.280 21.979 1.00 83.81 102 GLU A O 1
ATOM 816 N N . SER A 1 103 ? -5.868 15.726 24.104 1.00 85.12 103 SER A N 1
ATOM 817 C CA . SER A 1 103 ? -4.758 14.765 24.152 1.00 85.12 103 SER A CA 1
ATOM 818 C C . SER A 1 103 ? -5.205 13.320 23.911 1.00 85.12 103 SER A C 1
ATOM 820 O O . SER A 1 103 ? -4.498 12.557 23.247 1.00 85.12 103 SER A O 1
ATOM 822 N N . PHE A 1 104 ? -6.401 12.939 24.375 1.00 85.06 104 PHE A N 1
ATOM 823 C CA . PHE A 1 104 ? -6.990 11.627 24.085 1.00 85.06 104 PHE A CA 1
ATOM 824 C C . PHE A 1 104 ? -7.183 11.410 22.578 1.00 85.06 104 PHE A C 1
ATOM 826 O O . PHE A 1 104 ? -6.880 10.335 22.055 1.00 85.06 104 PHE A O 1
ATOM 833 N N . LEU A 1 105 ? -7.649 12.441 21.866 1.00 81.31 105 LEU A N 1
ATOM 834 C CA . LEU A 1 105 ? -7.825 12.400 20.416 1.00 81.31 105 LEU A CA 1
ATOM 835 C C . LEU A 1 105 ? -6.490 12.411 19.672 1.00 81.31 105 LEU A C 1
ATOM 837 O O . LEU A 1 105 ? -6.383 11.770 18.638 1.00 81.31 105 LEU A O 1
ATOM 841 N N . VAL A 1 106 ? -5.462 13.090 20.175 1.00 85.69 106 VAL A N 1
ATOM 842 C CA . VAL A 1 106 ? -4.137 13.124 19.530 1.00 85.69 106 VAL A CA 1
ATOM 843 C C . VAL A 1 106 ? -3.368 11.807 19.715 1.00 85.69 106 VAL A C 1
ATOM 845 O O . VAL A 1 106 ? -2.503 11.475 18.902 1.00 85.69 106 VAL A O 1
ATOM 848 N N . PHE A 1 107 ? -3.708 11.006 20.730 1.00 88.19 107 PHE A N 1
ATOM 849 C CA . PHE A 1 107 ? -2.992 9.773 21.069 1.00 88.19 107 PHE A CA 1
ATOM 850 C C . PHE A 1 107 ? -2.841 8.794 19.897 1.00 88.19 107 PHE A C 1
ATOM 852 O O . PHE A 1 107 ? -1.759 8.241 19.708 1.00 88.19 107 PHE A O 1
ATOM 859 N N . TYR A 1 108 ? -3.884 8.586 19.082 1.00 84.12 108 TYR A N 1
ATOM 860 C CA . TYR A 1 108 ? -3.793 7.641 17.960 1.00 84.12 108 TYR A CA 1
ATOM 861 C C . TYR A 1 108 ? -2.779 8.105 16.900 1.00 84.12 108 TYR A C 1
ATOM 863 O O . TYR A 1 108 ? -2.083 7.278 16.315 1.00 84.12 108 TYR A O 1
ATOM 871 N N . PHE A 1 109 ? -2.658 9.419 16.679 1.00 86.50 109 PHE A N 1
ATOM 872 C CA . PHE A 1 109 ? -1.694 9.992 15.742 1.00 86.50 109 PHE A CA 1
ATOM 873 C C . PHE A 1 109 ? -0.262 9.820 16.258 1.00 86.50 109 PHE A C 1
ATOM 875 O O . PHE A 1 109 ? 0.621 9.389 15.520 1.00 86.50 109 PHE A O 1
ATOM 882 N N . VAL A 1 110 ? -0.041 10.075 17.550 1.00 91.88 110 VAL A N 1
ATOM 883 C CA . VAL A 1 110 ? 1.264 9.854 18.195 1.00 91.88 110 VAL A CA 1
ATOM 884 C C . VAL A 1 110 ? 1.637 8.374 18.186 1.00 91.88 110 VAL A C 1
ATOM 886 O O . VAL A 1 110 ? 2.785 8.039 17.911 1.00 91.88 110 VAL A O 1
ATOM 889 N N . LEU A 1 111 ? 0.677 7.479 18.429 1.00 93.06 111 LEU A N 1
ATOM 890 C CA . LEU A 1 111 ? 0.891 6.036 18.344 1.00 93.06 111 LEU A CA 1
ATOM 891 C C . LEU A 1 111 ? 1.287 5.610 16.925 1.00 93.06 111 LEU A C 1
ATOM 893 O O . LEU A 1 111 ? 2.200 4.801 16.774 1.00 93.06 111 LEU A O 1
ATOM 897 N N . ALA A 1 112 ? 0.651 6.173 15.894 1.00 90.88 112 ALA A N 1
ATOM 898 C CA . ALA A 1 112 ? 1.010 5.918 14.501 1.00 90.88 112 ALA A CA 1
ATOM 899 C C . ALA A 1 112 ? 2.432 6.410 14.176 1.00 90.88 112 ALA A C 1
ATOM 901 O O . ALA A 1 112 ? 3.219 5.653 13.610 1.00 90.88 112 ALA A O 1
ATOM 902 N N . LEU A 1 113 ? 2.799 7.627 14.600 1.00 92.94 113 LEU A N 1
ATOM 903 C CA . LEU A 1 113 ? 4.165 8.148 14.450 1.00 92.94 113 LEU A CA 1
ATOM 904 C C . LEU A 1 113 ? 5.198 7.302 15.201 1.00 92.94 113 LEU A C 1
ATOM 906 O O . LEU A 1 113 ? 6.279 7.045 14.675 1.00 92.94 113 LEU A O 1
ATOM 910 N N . PHE A 1 114 ? 4.866 6.849 16.411 1.00 95.69 114 PHE A N 1
ATOM 911 C CA . PHE A 1 114 ? 5.716 5.950 17.184 1.00 95.69 114 PHE A CA 1
ATOM 912 C C . PHE A 1 114 ? 5.945 4.636 16.437 1.00 95.69 114 PHE A C 1
ATOM 914 O O . PHE A 1 114 ? 7.089 4.219 16.316 1.00 95.69 114 PHE A O 1
ATOM 921 N N . CYS A 1 115 ? 4.885 4.027 15.895 1.00 95.81 115 CYS A N 1
ATOM 922 C CA . CYS A 1 115 ? 4.971 2.794 15.111 1.00 95.81 115 CYS A CA 1
ATOM 923 C C . CYS A 1 115 ? 5.828 2.964 13.851 1.00 95.81 115 CYS A C 1
ATOM 925 O O . CYS A 1 115 ? 6.660 2.106 13.571 1.00 95.81 115 CYS A O 1
ATOM 927 N N . ALA A 1 116 ? 5.663 4.074 13.126 1.00 92.25 116 ALA A N 1
ATOM 928 C CA . ALA A 1 116 ? 6.469 4.367 11.944 1.00 92.25 116 ALA A CA 1
ATOM 929 C C . ALA A 1 116 ? 7.956 4.545 12.302 1.00 92.25 116 ALA A C 1
ATOM 931 O O . ALA A 1 116 ? 8.835 3.936 11.693 1.00 92.25 116 ALA A O 1
ATOM 932 N N . GLY A 1 117 ? 8.245 5.333 13.342 1.00 94.50 117 GLY A N 1
ATOM 933 C CA . GLY A 1 117 ? 9.613 5.576 13.795 1.00 94.50 117 GLY A CA 1
ATOM 934 C C . GLY A 1 117 ? 10.290 4.323 14.350 1.00 94.50 117 GLY A C 1
ATOM 935 O O . GLY A 1 117 ? 11.419 4.014 13.977 1.00 94.50 117 GLY A O 1
ATOM 936 N N . SER A 1 118 ? 9.613 3.576 15.223 1.00 95.94 118 SER A N 1
ATOM 937 C CA . SER A 1 118 ? 10.182 2.367 15.817 1.00 95.94 118 SER A CA 1
ATOM 938 C C . SER A 1 118 ? 10.302 1.223 14.812 1.00 95.94 118 SER A C 1
ATOM 940 O O . SER A 1 118 ? 11.305 0.513 14.847 1.00 95.94 118 SER A O 1
ATOM 942 N N . GLY A 1 119 ? 9.345 1.082 13.888 1.00 93.69 119 GLY A N 1
ATOM 943 C CA . GLY A 1 119 ? 9.417 0.131 12.779 1.00 93.69 119 GLY A CA 1
ATOM 944 C C . GLY A 1 119 ? 10.637 0.386 11.895 1.00 93.69 119 GLY A C 1
ATOM 945 O O . GLY A 1 119 ? 11.442 -0.519 11.680 1.00 93.69 119 GLY A O 1
ATOM 946 N N . SER A 1 120 ? 10.851 1.645 11.501 1.00 90.25 120 SER A N 1
ATOM 947 C CA . SER A 1 120 ? 12.019 2.049 10.712 1.00 90.25 120 SER A CA 1
ATOM 948 C C . SER A 1 120 ? 13.349 1.812 11.445 1.00 90.25 120 SER A C 1
ATOM 950 O O . SER A 1 120 ? 14.289 1.292 10.848 1.00 90.25 120 SER A O 1
ATOM 952 N N . ILE A 1 121 ? 13.434 2.112 12.751 1.00 93.38 121 ILE A N 1
ATOM 953 C CA . ILE A 1 121 ? 14.644 1.858 13.563 1.00 93.38 121 ILE A CA 1
ATOM 954 C C . ILE A 1 121 ? 14.951 0.360 13.667 1.00 93.38 121 ILE A C 1
ATOM 956 O O . ILE A 1 121 ? 16.116 -0.036 13.645 1.00 93.38 121 ILE A O 1
ATOM 960 N N . LEU A 1 122 ? 13.915 -0.468 13.806 1.00 93.81 122 LEU A N 1
ATOM 961 C CA . LEU A 1 122 ? 14.054 -1.921 13.855 1.00 93.81 122 LEU A CA 1
ATOM 962 C C . LEU A 1 122 ? 14.317 -2.532 12.473 1.00 93.81 122 LEU A C 1
ATOM 964 O O . LEU A 1 122 ? 14.666 -3.702 12.409 1.00 93.81 122 LEU A O 1
ATOM 968 N N . GLY A 1 123 ? 14.168 -1.777 11.383 1.00 89.88 123 GLY A N 1
ATOM 969 C CA . GLY A 1 123 ? 14.306 -2.308 10.028 1.00 89.88 123 GLY A CA 1
ATOM 970 C C . GLY A 1 123 ? 13.217 -3.323 9.682 1.00 89.88 123 GLY A C 1
ATOM 971 O O . GLY A 1 123 ? 13.494 -4.304 9.003 1.00 89.88 123 GLY A O 1
ATOM 972 N N . VAL A 1 124 ? 12.001 -3.120 10.194 1.00 92.56 124 VAL A N 1
ATOM 973 C CA . VAL A 1 124 ? 10.810 -3.905 9.839 1.00 92.56 124 VAL A CA 1
ATOM 974 C C . VAL A 1 124 ? 9.861 -3.054 8.997 1.00 92.56 124 VAL A C 1
ATOM 976 O O . VAL A 1 124 ? 10.009 -1.834 8.937 1.00 92.56 124 VAL A O 1
ATOM 979 N N . ASP A 1 125 ? 8.866 -3.684 8.374 1.00 90.06 125 ASP A N 1
ATOM 980 C CA . ASP A 1 125 ? 7.863 -2.981 7.569 1.00 90.06 125 ASP A CA 1
ATOM 981 C C . ASP A 1 125 ? 7.000 -2.067 8.460 1.00 90.06 125 ASP A C 1
ATOM 983 O O . ASP A 1 125 ? 6.173 -2.522 9.256 1.00 90.06 125 ASP A O 1
ATOM 987 N N . ASP A 1 126 ? 7.204 -0.758 8.332 1.00 90.25 126 ASP A N 1
ATOM 988 C CA . ASP A 1 126 ? 6.536 0.279 9.112 1.00 90.25 126 ASP A CA 1
ATOM 989 C C . ASP A 1 126 ? 5.033 0.389 8.803 1.00 90.25 126 ASP A C 1
ATOM 991 O O . ASP A 1 126 ? 4.241 0.673 9.712 1.00 90.25 126 ASP A O 1
ATOM 995 N N . LEU A 1 127 ? 4.610 0.080 7.572 1.00 89.19 127 LEU A N 1
ATOM 996 C CA . LEU A 1 127 ? 3.197 0.006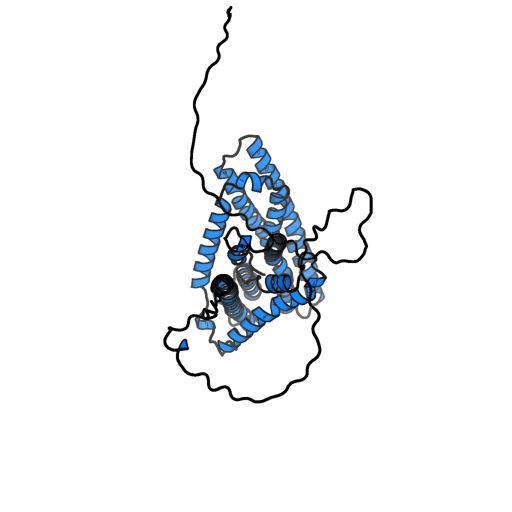 7.193 1.00 89.19 127 LEU A CA 1
ATOM 997 C C . LEU A 1 127 ? 2.506 -1.181 7.874 1.00 89.19 127 LEU A C 1
ATOM 999 O O . LEU A 1 127 ? 1.417 -1.014 8.433 1.00 89.19 127 LEU A O 1
ATOM 1003 N N . LEU A 1 128 ? 3.131 -2.365 7.890 1.00 91.00 128 LEU A N 1
ATOM 1004 C CA . LEU A 1 128 ? 2.599 -3.543 8.594 1.00 91.00 128 LEU A CA 1
ATOM 1005 C C . LEU A 1 128 ? 2.584 -3.360 10.110 1.00 91.00 128 LEU A C 1
ATOM 1007 O O . LEU A 1 128 ? 1.613 -3.768 10.759 1.00 91.00 128 LEU A O 1
ATOM 1011 N N . VAL A 1 129 ? 3.619 -2.736 10.679 1.00 94.94 129 VAL A N 1
ATOM 1012 C CA . VAL A 1 129 ? 3.653 -2.379 12.104 1.00 94.94 129 VAL A CA 1
ATOM 1013 C C . VAL A 1 129 ? 2.494 -1.440 12.428 1.00 94.94 129 VAL A C 1
ATOM 1015 O O . VAL A 1 129 ? 1.735 -1.718 13.358 1.00 94.94 129 VAL A O 1
ATOM 1018 N N . GLY A 1 130 ? 2.304 -0.370 11.649 1.00 93.12 130 GLY A N 1
ATOM 1019 C CA . GLY A 1 130 ? 1.211 0.585 11.834 1.00 93.12 130 GLY A CA 1
ATOM 1020 C C . GLY A 1 130 ? -0.174 -0.054 11.696 1.00 93.12 130 GLY A C 1
ATOM 1021 O O . GLY A 1 130 ? -1.031 0.133 12.564 1.00 93.12 130 GLY A O 1
ATOM 1022 N N . PHE A 1 131 ? -0.389 -0.869 10.657 1.00 91.00 131 PHE A N 1
ATOM 1023 C CA . PHE A 1 131 ? -1.640 -1.604 10.454 1.00 91.00 131 PHE A CA 1
ATOM 1024 C C . PHE A 1 131 ? -1.934 -2.549 11.627 1.00 91.00 131 PHE A C 1
ATOM 1026 O O . PHE A 1 131 ? -3.020 -2.511 12.211 1.00 91.00 131 PHE A O 1
ATOM 1033 N N . SER A 1 132 ? -0.949 -3.354 12.031 1.00 94.44 132 SER A N 1
ATOM 1034 C CA . SER A 1 132 ? -1.096 -4.322 13.124 1.00 94.44 132 SER A CA 1
ATOM 1035 C C . SER A 1 132 ? -1.283 -3.644 14.480 1.00 94.44 132 SER A C 1
ATOM 1037 O O . SER A 1 132 ? -2.068 -4.122 15.302 1.00 94.44 132 SER A O 1
ATOM 1039 N N . ALA A 1 133 ? -0.639 -2.496 14.704 1.00 95.31 133 ALA A N 1
ATOM 1040 C CA . ALA A 1 133 ? -0.885 -1.653 15.867 1.00 95.31 133 ALA A CA 1
ATOM 1041 C C . ALA A 1 133 ? -2.310 -1.104 15.876 1.00 95.31 133 ALA A C 1
ATOM 1043 O O . ALA A 1 133 ? -2.976 -1.170 16.908 1.00 95.31 133 ALA A O 1
ATOM 1044 N N . GLY A 1 134 ? -2.824 -0.653 14.729 1.00 91.88 134 GLY A N 1
ATOM 1045 C CA . GLY A 1 134 ? -4.225 -0.269 14.574 1.00 91.88 134 GLY A CA 1
ATOM 1046 C C . GLY A 1 134 ? -5.186 -1.405 14.940 1.00 91.88 134 GLY A C 1
ATOM 1047 O O . GLY A 1 134 ? -6.144 -1.184 15.684 1.00 91.88 134 GLY A O 1
ATOM 1048 N N . VAL A 1 135 ? -4.904 -2.637 14.502 1.00 91.88 135 VAL A N 1
ATOM 1049 C CA . VAL A 1 135 ? -5.690 -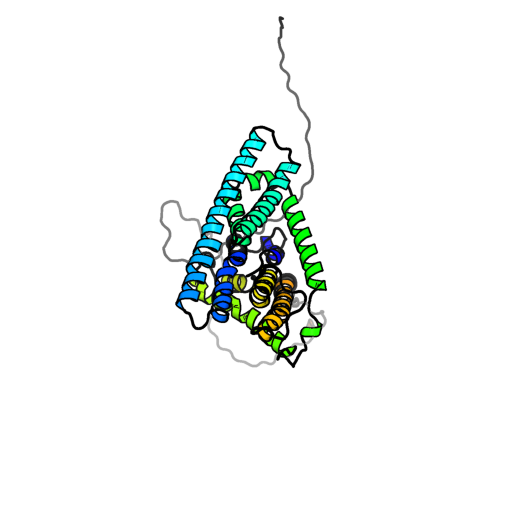3.834 14.861 1.00 91.88 135 VAL A CA 1
ATOM 1050 C C . VAL A 1 135 ? -5.623 -4.114 16.368 1.00 91.88 135 VAL A C 1
ATOM 1052 O O . VAL A 1 135 ? -6.662 -4.248 17.014 1.00 91.88 135 VAL A O 1
ATOM 1055 N N . GLY A 1 136 ? -4.427 -4.140 16.964 1.00 93.88 136 GLY A N 1
ATOM 1056 C CA . GLY A 1 136 ? -4.253 -4.364 18.406 1.00 93.88 136 GLY A CA 1
ATOM 1057 C C . GLY A 1 136 ? -4.902 -3.277 19.272 1.00 93.88 136 GLY A C 1
ATOM 1058 O O . GLY A 1 136 ? -5.469 -3.565 20.334 1.00 93.88 136 GLY A O 1
ATOM 1059 N N . PHE A 1 137 ? -4.875 -2.033 18.791 1.00 93.00 137 PHE A N 1
ATOM 1060 C CA . PHE A 1 137 ? -5.448 -0.870 19.457 1.00 93.00 137 PHE A CA 1
ATOM 1061 C C . PHE A 1 137 ? -6.978 -0.799 19.344 1.00 93.00 137 PHE A C 1
ATOM 1063 O O . PHE A 1 137 ? -7.644 -0.375 20.286 1.00 93.00 137 PHE A O 1
ATOM 1070 N N . SER A 1 138 ? -7.560 -1.232 18.223 1.00 88.94 138 SER A N 1
ATOM 1071 C CA . SER A 1 138 ? -9.010 -1.155 17.968 1.00 88.94 138 SER A CA 1
ATOM 1072 C C . SER A 1 138 ? -9.793 -2.428 18.320 1.00 88.94 138 SER A C 1
ATOM 1074 O O . SER A 1 138 ? -11.019 -2.429 18.221 1.00 88.94 138 SER A O 1
ATOM 1076 N N . ASN A 1 139 ? -9.116 -3.480 18.793 1.00 87.94 139 ASN A N 1
ATOM 1077 C CA . ASN A 1 139 ? -9.659 -4.835 18.965 1.00 87.94 139 ASN A CA 1
ATOM 1078 C C . ASN A 1 139 ? -10.967 -4.951 19.787 1.00 87.94 139 ASN A C 1
ATOM 1080 O O . ASN A 1 139 ? -11.737 -5.882 19.589 1.00 87.94 139 ASN A O 1
ATOM 1084 N N . ASP A 1 140 ? -11.245 -4.032 20.716 1.00 87.31 140 ASP A N 1
ATOM 1085 C CA . ASP A 1 140 ? -12.466 -4.062 21.542 1.00 87.31 140 ASP A CA 1
ATOM 1086 C C . ASP A 1 140 ? -13.498 -2.975 21.196 1.00 87.31 140 ASP A C 1
ATOM 1088 O O . ASP A 1 140 ? -14.534 -2.873 21.854 1.00 87.31 140 ASP A O 1
ATOM 1092 N N . GLY A 1 141 ? -13.207 -2.132 20.199 1.00 83.50 141 GLY A N 1
ATOM 1093 C CA . GLY A 1 141 ? -14.068 -1.031 19.762 1.00 83.50 141 GLY A CA 1
ATOM 1094 C C . GLY A 1 141 ? -14.291 0.088 20.791 1.00 83.50 141 GLY A C 1
ATOM 1095 O O . GLY A 1 141 ? -15.027 1.033 20.505 1.00 83.50 141 GLY A O 1
ATOM 1096 N N . TRP A 1 142 ? -13.667 0.034 21.976 1.00 87.69 142 TRP A N 1
ATOM 1097 C CA . TRP A 1 142 ? -13.903 1.007 23.050 1.00 87.69 142 TRP A CA 1
ATOM 1098 C C . TRP A 1 142 ? -13.492 2.420 22.635 1.00 87.69 142 TRP A C 1
ATOM 1100 O O . TRP A 1 142 ? -14.257 3.368 22.815 1.00 87.69 142 TRP A O 1
ATOM 1110 N N . PHE A 1 143 ? -12.306 2.544 22.035 1.00 83.69 143 PHE A N 1
ATOM 1111 C CA . PHE A 1 143 ? -11.781 3.831 21.583 1.00 83.69 143 PHE A CA 1
ATOM 1112 C C . PHE A 1 143 ? -12.646 4.417 20.464 1.00 83.69 143 PHE A C 1
ATOM 1114 O O . PHE A 1 143 ? -12.995 5.592 20.503 1.00 83.69 143 PHE A O 1
ATOM 1121 N N . GLN A 1 144 ? -13.072 3.584 19.507 1.00 80.06 144 GLN A N 1
ATOM 1122 C CA . GLN A 1 144 ? -13.932 4.019 18.407 1.00 80.06 144 GLN A CA 1
ATOM 1123 C C . GLN A 1 144 ? -15.259 4.591 18.917 1.00 80.06 144 GLN A C 1
ATOM 1125 O O . GLN A 1 144 ? -15.689 5.631 18.436 1.00 80.06 144 GLN A O 1
ATOM 1130 N N . LYS A 1 145 ? -15.873 3.956 19.923 1.00 82.94 145 LYS A N 1
ATOM 1131 C CA . LYS A 1 145 ? -17.124 4.434 20.527 1.00 82.94 145 LYS A CA 1
ATOM 1132 C C . LYS A 1 145 ? -16.948 5.755 21.284 1.00 82.94 145 LYS A C 1
ATOM 1134 O O . LYS A 1 145 ? -17.828 6.604 21.246 1.00 82.94 145 LYS A O 1
ATOM 1139 N N . LYS A 1 146 ? -15.817 5.936 21.973 1.00 80.94 146 LYS A N 1
ATOM 1140 C CA . LYS A 1 146 ? -15.482 7.182 22.690 1.00 80.94 146 LYS A CA 1
ATOM 1141 C C . LYS A 1 146 ? -15.168 8.347 21.748 1.00 80.94 146 LYS A C 1
ATOM 1143 O O . LYS A 1 146 ? -15.409 9.493 22.107 1.00 80.94 146 LYS A O 1
ATOM 1148 N N . THR A 1 147 ? -14.667 8.041 20.557 1.00 77.00 147 THR A N 1
ATOM 1149 C CA . THR A 1 147 ? -14.225 9.018 19.554 1.00 77.00 147 THR A CA 1
ATOM 1150 C C . THR A 1 147 ? -15.247 9.201 18.423 1.00 77.00 147 THR A C 1
ATOM 1152 O O . THR A 1 147 ? -15.019 9.998 17.525 1.00 77.00 147 THR A O 1
ATOM 1155 N N . GLU A 1 148 ? -16.396 8.514 18.452 1.00 72.06 148 GLU A N 1
ATOM 1156 C CA . GLU A 1 148 ? -17.382 8.514 17.356 1.00 72.06 148 GLU A CA 1
ATOM 1157 C C . GLU A 1 148 ? -17.939 9.911 17.029 1.00 72.06 148 GLU A C 1
ATOM 1159 O O . GLU A 1 148 ? -18.223 10.207 15.867 1.00 72.06 148 GLU A O 1
ATOM 1164 N N . GLU A 1 149 ? -18.050 10.773 18.043 1.00 66.12 149 GLU A N 1
ATOM 1165 C CA . GLU A 1 149 ? -18.503 12.165 17.909 1.00 66.12 149 GLU A CA 1
ATOM 1166 C C . GLU A 1 149 ? -17.390 13.120 17.449 1.00 66.12 149 GLU A C 1
ATOM 1168 O O . GLU A 1 149 ? -17.655 14.268 17.092 1.00 66.12 149 GLU A O 1
ATOM 1173 N N . SER A 1 150 ? -16.138 12.660 17.439 1.00 73.56 150 SER A N 1
ATOM 1174 C CA . SER A 1 150 ? -14.990 13.447 17.011 1.00 73.56 150 SER A CA 1
ATOM 1175 C C . SER A 1 150 ? -14.648 13.158 15.555 1.00 73.56 150 SER A C 1
ATOM 1177 O O . SER A 1 150 ? -14.348 12.032 15.163 1.00 73.56 150 SER A O 1
ATOM 1179 N N . HIS A 1 151 ? -14.617 14.215 14.749 1.00 74.56 151 HIS A N 1
ATOM 1180 C CA . HIS A 1 151 ? -14.195 14.155 13.350 1.00 74.56 151 HIS A CA 1
ATOM 1181 C C . HIS A 1 151 ? -12.684 14.338 13.165 1.00 74.56 151 HIS A C 1
ATOM 1183 O O . HIS A 1 151 ? -12.220 14.483 12.040 1.00 74.56 151 HIS A O 1
ATOM 1189 N N . VAL A 1 152 ? -11.892 14.341 14.241 1.00 76.81 152 VAL A N 1
ATOM 1190 C CA . VAL A 1 152 ? -10.454 14.652 14.163 1.00 76.81 152 VAL A CA 1
ATOM 1191 C C . VAL A 1 152 ? -9.699 13.674 13.257 1.00 76.81 152 VAL A C 1
ATOM 1193 O O . VAL A 1 152 ? -8.874 14.110 12.460 1.00 76.81 152 VAL A O 1
ATOM 1196 N N . SER A 1 153 ? -10.022 12.378 13.312 1.00 73.75 153 SER A N 1
ATOM 1197 C CA . SER A 1 153 ? -9.426 11.380 12.409 1.00 73.75 153 SER A CA 1
ATOM 1198 C C . SER A 1 153 ? -9.799 11.608 10.947 1.00 73.75 153 SER A C 1
ATOM 1200 O O . SER A 1 153 ? -8.934 11.490 10.085 1.00 73.75 153 SER A O 1
ATOM 1202 N N . ASP A 1 154 ? -11.054 11.974 10.675 1.00 77.19 154 ASP A N 1
ATOM 1203 C CA . ASP A 1 154 ? -11.525 12.266 9.317 1.00 77.19 154 ASP A CA 1
ATOM 1204 C C . ASP A 1 154 ? -10.830 13.523 8.757 1.00 77.19 154 ASP A C 1
ATOM 1206 O O . ASP A 1 154 ? -10.471 13.578 7.583 1.00 77.19 154 ASP A O 1
ATOM 1210 N N . VAL A 1 155 ? -10.622 14.541 9.601 1.00 82.12 155 VAL A N 1
ATOM 1211 C CA . VAL A 1 155 ? -9.959 15.797 9.218 1.00 82.12 155 VAL A CA 1
ATOM 1212 C C . VAL A 1 155 ? -8.471 15.579 8.954 1.00 82.12 155 VAL A C 1
ATOM 1214 O O . VAL A 1 155 ? -7.961 16.082 7.956 1.00 82.12 155 VAL A O 1
ATOM 1217 N N . ILE A 1 156 ? -7.774 14.834 9.817 1.00 82.00 156 ILE A N 1
ATOM 1218 C CA . ILE A 1 156 ? -6.346 14.540 9.633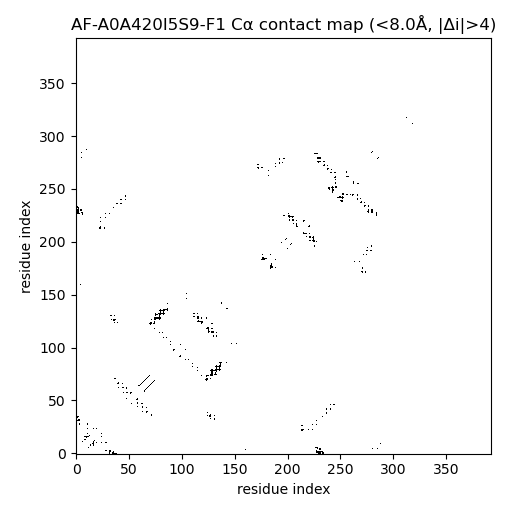 1.00 82.00 156 ILE A CA 1
ATOM 1219 C C . ILE A 1 156 ? -6.129 13.724 8.359 1.00 82.00 156 ILE A C 1
ATOM 1221 O O . ILE A 1 156 ? -5.270 14.090 7.558 1.00 82.00 156 ILE A O 1
ATOM 1225 N N . ASP A 1 157 ? -6.941 12.689 8.134 1.00 80.56 157 ASP A N 1
ATOM 1226 C CA . ASP A 1 157 ? -6.906 11.906 6.897 1.00 80.56 157 ASP A CA 1
ATOM 1227 C C . ASP A 1 157 ? -7.129 12.804 5.668 1.00 80.56 157 ASP A C 1
ATOM 1229 O O . ASP A 1 157 ? -6.305 12.831 4.755 1.00 80.56 157 ASP A O 1
ATOM 1233 N N . LEU A 1 158 ? -8.176 13.638 5.672 1.00 82.94 158 LEU A N 1
ATOM 1234 C CA . LEU A 1 158 ? -8.455 14.567 4.573 1.00 82.94 158 LEU A CA 1
ATOM 1235 C C . LEU A 1 158 ? -7.283 15.520 4.292 1.00 82.94 158 LEU A C 1
ATOM 1237 O O . LEU A 1 158 ? -6.918 15.710 3.130 1.00 82.94 158 LEU A O 1
ATOM 1241 N N . LEU A 1 159 ? -6.712 16.136 5.331 1.00 87.12 159 LEU A N 1
ATOM 1242 C CA . LEU A 1 159 ? -5.629 17.109 5.187 1.00 87.12 159 LEU A CA 1
ATOM 1243 C C . LEU A 1 159 ? -4.342 16.459 4.673 1.00 87.12 159 LEU A C 1
ATOM 1245 O O . LEU A 1 159 ? -3.725 17.003 3.757 1.00 87.12 159 LEU A O 1
ATOM 1249 N N . LEU A 1 160 ? -3.956 15.300 5.218 1.00 87.31 160 LEU A N 1
ATOM 1250 C CA . LEU A 1 160 ? -2.768 14.569 4.773 1.00 87.31 160 LEU A CA 1
ATOM 1251 C C . LEU A 1 160 ? -2.920 14.089 3.331 1.00 87.31 160 LEU A C 1
ATOM 1253 O O . LEU A 1 160 ? -2.004 14.270 2.531 1.00 87.31 160 LEU A O 1
ATOM 1257 N N . ASN A 1 161 ? -4.090 13.563 2.968 1.00 85.62 161 ASN A N 1
ATOM 1258 C CA . ASN A 1 161 ? -4.360 13.107 1.608 1.00 85.62 161 ASN A CA 1
ATOM 1259 C C . ASN A 1 161 ? -4.367 14.265 0.611 1.00 85.62 161 ASN A C 1
ATOM 1261 O O . ASN A 1 161 ? -3.776 14.161 -0.465 1.00 85.62 161 ASN A O 1
ATOM 1265 N N . LEU A 1 162 ? -4.984 15.395 0.968 1.00 87.00 162 LEU A N 1
ATOM 1266 C CA . LEU A 1 162 ? -4.960 16.597 0.138 1.00 87.00 162 LEU A CA 1
ATOM 1267 C C . LEU A 1 162 ? -3.526 17.098 -0.064 1.00 87.00 162 LEU A C 1
ATOM 1269 O O . LEU A 1 162 ? -3.115 17.323 -1.202 1.00 87.00 162 LEU A O 1
ATOM 1273 N N . ALA A 1 163 ? -2.763 17.243 1.021 1.00 91.25 163 ALA A N 1
ATOM 1274 C CA . ALA A 1 163 ? -1.373 17.683 0.961 1.00 91.25 163 ALA A CA 1
ATOM 1275 C C . ALA A 1 163 ? -0.524 16.735 0.103 1.00 91.25 163 ALA A C 1
ATOM 1277 O O . ALA A 1 163 ? 0.220 17.190 -0.768 1.00 91.25 163 ALA A O 1
ATOM 1278 N N . TYR A 1 164 ? -0.696 15.425 0.291 1.00 90.12 164 TYR A N 1
ATOM 1279 C CA . TYR A 1 164 ? -0.017 14.402 -0.489 1.00 90.12 164 TYR A CA 1
ATOM 1280 C C . TYR A 1 164 ? -0.339 14.509 -1.980 1.00 90.12 164 TYR A C 1
ATOM 1282 O O . TYR A 1 164 ? 0.584 14.556 -2.784 1.00 90.12 164 TYR A O 1
ATOM 1290 N N . PHE A 1 165 ? -1.613 14.569 -2.382 1.00 87.81 165 PHE A N 1
ATOM 1291 C CA . PHE A 1 165 ? -1.965 14.594 -3.807 1.00 87.81 165 PHE A CA 1
ATOM 1292 C C . PHE A 1 165 ? -1.584 15.906 -4.492 1.00 87.81 165 PHE A C 1
ATOM 1294 O O . PHE A 1 165 ? -1.210 15.887 -5.665 1.00 87.81 165 PHE A O 1
ATOM 1301 N N . VAL A 1 166 ? -1.622 17.030 -3.770 1.00 91.75 166 VAL A N 1
ATOM 1302 C CA . VAL A 1 166 ? -1.078 18.300 -4.266 1.00 91.75 166 VAL A CA 1
ATOM 1303 C C . VAL A 1 166 ? 0.423 18.162 -4.510 1.00 91.75 166 VAL A C 1
ATOM 1305 O O . VAL A 1 166 ? 0.887 18.493 -5.598 1.00 91.75 166 VAL A O 1
ATOM 1308 N N . TYR A 1 167 ? 1.168 17.620 -3.544 1.00 92.50 167 TYR A N 1
ATOM 1309 C CA . TYR A 1 167 ? 2.605 17.386 -3.685 1.00 92.50 167 TYR A CA 1
ATOM 1310 C C . TYR A 1 167 ? 2.930 16.379 -4.797 1.00 92.50 167 TYR A C 1
ATOM 1312 O O . TYR A 1 167 ? 3.790 16.637 -5.631 1.00 92.50 167 TYR A O 1
ATOM 1320 N N . LEU A 1 168 ? 2.205 15.261 -4.880 1.00 90.94 168 LEU A N 1
ATOM 1321 C CA . LEU A 1 168 ? 2.360 14.285 -5.955 1.00 90.94 168 LEU A CA 1
ATOM 1322 C C . LEU A 1 168 ? 2.159 14.959 -7.315 1.00 90.94 168 LEU A C 1
ATOM 1324 O O . LEU A 1 168 ? 2.950 14.736 -8.225 1.00 90.94 168 LEU A O 1
ATOM 1328 N N . GLY A 1 169 ? 1.147 15.823 -7.434 1.00 91.56 169 GLY A N 1
ATOM 1329 C CA . GLY A 1 169 ? 0.855 16.582 -8.646 1.00 91.56 169 GLY A CA 1
ATOM 1330 C C . GLY A 1 169 ? 2.019 17.443 -9.145 1.00 91.56 169 GLY A C 1
ATOM 1331 O O . GLY A 1 169 ? 2.178 17.589 -10.357 1.00 91.56 169 GLY A O 1
ATOM 1332 N N . THR A 1 170 ? 2.857 17.973 -8.246 1.00 92.81 170 THR A N 1
ATOM 1333 C CA . THR A 1 170 ? 4.011 18.808 -8.625 1.00 92.81 170 THR A CA 1
ATOM 1334 C C . THR A 1 170 ? 5.225 17.998 -9.076 1.00 92.81 170 THR A C 1
ATOM 1336 O O . THR A 1 170 ? 6.043 18.518 -9.831 1.00 92.81 170 THR A O 1
ATOM 1339 N N . ILE A 1 171 ? 5.338 16.731 -8.665 1.00 91.88 171 ILE A N 1
ATOM 1340 C CA . ILE A 1 171 ? 6.485 15.858 -8.973 1.00 91.88 171 ILE A CA 1
ATOM 1341 C C . ILE A 1 171 ? 6.222 14.873 -10.126 1.00 91.88 171 ILE A C 1
ATOM 1343 O O . ILE A 1 171 ? 7.075 14.032 -10.430 1.00 91.88 171 ILE A O 1
ATOM 1347 N N . ILE A 1 172 ? 5.049 14.946 -10.771 1.00 93.56 172 ILE A N 1
ATOM 1348 C CA . ILE A 1 172 ? 4.732 14.111 -11.937 1.00 93.56 172 ILE A CA 1
ATOM 1349 C C . ILE A 1 172 ? 5.718 14.425 -13.076 1.00 93.56 172 ILE A C 1
ATOM 1351 O O . ILE A 1 172 ? 5.837 15.579 -13.494 1.00 93.56 172 ILE A O 1
ATOM 1355 N N . PRO A 1 173 ? 6.398 13.408 -13.635 1.00 93.31 173 PRO A N 1
ATOM 1356 C CA . PRO A 1 173 ? 7.417 13.606 -14.655 1.00 93.31 173 PRO A CA 1
ATOM 1357 C C . PRO A 1 173 ? 6.797 13.720 -16.058 1.00 93.31 173 PRO A C 1
ATOM 1359 O O . PRO A 1 173 ? 7.010 12.858 -16.910 1.00 93.31 173 PRO A O 1
ATOM 1362 N N . TRP A 1 174 ? 6.024 14.778 -16.316 1.00 93.62 174 TRP A N 1
ATOM 1363 C CA . TRP A 1 174 ? 5.283 14.957 -17.576 1.00 93.62 174 TRP A CA 1
ATOM 1364 C C . TRP A 1 174 ? 6.161 14.823 -18.828 1.00 93.62 174 TRP A C 1
ATOM 1366 O O . TRP A 1 174 ? 5.768 14.185 -19.804 1.00 93.62 174 TRP A O 1
ATOM 1376 N N . GLU A 1 175 ? 7.381 15.358 -18.775 1.00 91.88 175 GLU A N 1
ATOM 1377 C CA . GLU A 1 175 ? 8.352 15.303 -19.874 1.00 91.88 175 GLU A CA 1
ATOM 1378 C C . GLU A 1 175 ? 8.844 13.875 -20.172 1.00 91.88 175 GLU A C 1
ATOM 1380 O O . GLU A 1 175 ? 9.212 13.559 -21.302 1.00 91.88 175 GLU A O 1
ATOM 1385 N N . GLN A 1 176 ? 8.808 12.971 -19.186 1.00 92.50 176 GLN A N 1
ATOM 1386 C CA . GLN A 1 176 ? 9.281 11.590 -19.337 1.00 92.50 176 GLN A CA 1
ATOM 1387 C C . GLN A 1 176 ? 8.257 10.679 -20.031 1.00 92.50 176 GLN A C 1
ATOM 1389 O O . GLN A 1 176 ? 8.614 9.584 -20.467 1.00 92.50 176 GLN A O 1
ATOM 1394 N N . TYR A 1 177 ? 6.998 11.110 -20.177 1.00 94.62 177 TYR A N 1
ATOM 1395 C CA . TYR A 1 177 ? 5.936 10.313 -20.813 1.00 94.62 177 TYR A CA 1
ATOM 1396 C C . TYR A 1 177 ? 6.048 10.211 -22.335 1.00 94.62 177 TYR A C 1
ATOM 1398 O O . TYR A 1 177 ? 5.359 9.396 -22.954 1.00 94.62 177 TYR A O 1
ATOM 1406 N N . ASN A 1 178 ? 6.943 10.987 -22.941 1.00 94.62 178 ASN A N 1
ATOM 1407 C CA . ASN A 1 178 ? 7.291 10.857 -24.345 1.00 94.62 178 ASN A CA 1
ATOM 1408 C C . ASN A 1 178 ? 8.809 10.789 -24.511 1.00 94.62 178 ASN A C 1
ATOM 1410 O O . ASN A 1 178 ? 9.439 11.733 -24.983 1.00 94.62 178 ASN A O 1
ATOM 1414 N N . ASN A 1 179 ? 9.392 9.658 -24.114 1.00 92.12 179 ASN A N 1
ATOM 1415 C CA . ASN A 1 179 ? 10.819 9.412 -24.265 1.00 92.12 179 ASN A CA 1
ATOM 1416 C C . ASN A 1 179 ? 11.089 8.093 -25.018 1.00 92.12 179 ASN A C 1
ATOM 1418 O O . ASN A 1 179 ? 11.254 7.032 -24.398 1.00 92.12 179 ASN A O 1
ATOM 1422 N N . PRO A 1 180 ? 11.171 8.150 -26.363 1.00 90.19 180 PRO A N 1
ATOM 1423 C CA . PRO A 1 180 ? 11.420 6.976 -27.194 1.00 90.19 180 PRO A CA 1
ATOM 1424 C C . PRO A 1 180 ? 12.752 6.274 -26.907 1.00 90.19 180 PRO A C 1
ATOM 1426 O O . PRO A 1 180 ? 12.849 5.073 -27.152 1.00 90.19 180 PRO A O 1
ATOM 1429 N N . GLN A 1 181 ? 13.752 6.975 -26.354 1.00 87.94 181 GLN A N 1
ATOM 1430 C CA . GLN A 1 181 ? 15.061 6.401 -26.014 1.00 87.94 181 GLN A CA 1
ATOM 1431 C C . GLN A 1 181 ? 14.937 5.249 -25.007 1.00 87.94 181 GLN A C 1
ATOM 1433 O O . GLN A 1 181 ? 15.641 4.250 -25.119 1.00 87.94 181 GLN A O 1
ATOM 1438 N N . PHE A 1 182 ? 13.998 5.359 -24.065 1.00 86.12 182 PHE A N 1
ATOM 1439 C CA . PHE A 1 182 ? 13.698 4.321 -23.074 1.00 86.12 182 PHE A CA 1
ATOM 1440 C C . PHE A 1 182 ? 12.475 3.474 -23.459 1.00 86.12 182 PHE A C 1
ATOM 1442 O O . PHE A 1 182 ? 11.920 2.751 -22.635 1.00 86.12 182 PHE A O 1
ATOM 1449 N N . GLY A 1 183 ? 12.013 3.569 -24.711 1.00 87.81 183 GLY A N 1
ATOM 1450 C CA . GLY A 1 183 ? 10.846 2.838 -25.207 1.00 87.81 183 GLY A CA 1
ATOM 1451 C C . GLY A 1 183 ? 9.499 3.342 -24.678 1.00 87.81 183 GLY A C 1
ATOM 1452 O O . GLY A 1 183 ? 8.473 2.708 -24.961 1.00 87.81 183 GLY A O 1
ATOM 1453 N N . ILE A 1 184 ? 9.484 4.471 -23.959 1.00 92.69 184 ILE A N 1
ATOM 1454 C CA . ILE A 1 184 ? 8.270 5.121 -23.469 1.00 92.69 184 ILE A CA 1
ATOM 1455 C C . ILE A 1 184 ? 7.672 5.969 -24.588 1.00 92.69 184 ILE A C 1
ATOM 1457 O O . ILE A 1 184 ? 8.278 6.915 -25.084 1.00 92.69 184 ILE A O 1
ATOM 1461 N N . THR A 1 185 ? 6.439 5.645 -24.960 1.00 94.25 185 THR A N 1
ATOM 1462 C CA . THR A 1 185 ? 5.621 6.471 -25.852 1.00 94.25 185 THR A CA 1
ATOM 1463 C C . THR A 1 185 ? 4.218 6.594 -25.260 1.00 94.25 185 THR A C 1
ATOM 1465 O O . THR A 1 185 ? 3.751 5.630 -24.637 1.00 94.25 185 THR A O 1
ATOM 1468 N N . PRO A 1 186 ? 3.508 7.718 -25.474 1.00 94.31 186 PRO A N 1
ATOM 1469 C CA . PRO A 1 186 ? 2.203 7.948 -24.850 1.00 94.31 186 PRO A CA 1
ATOM 1470 C C . PRO A 1 186 ? 1.181 6.832 -25.112 1.00 94.31 186 PRO A C 1
ATOM 1472 O O . PRO A 1 186 ? 0.477 6.400 -24.203 1.00 94.31 186 PRO A O 1
ATOM 1475 N N . TRP A 1 187 ? 1.142 6.293 -26.336 1.00 94.62 187 TRP A N 1
ATOM 1476 C CA . TRP A 1 187 ? 0.249 5.183 -26.685 1.00 94.62 187 TRP A CA 1
ATOM 1477 C C . TRP A 1 187 ? 0.585 3.886 -25.935 1.00 94.62 187 TRP A C 1
ATOM 1479 O O . TRP A 1 187 ? -0.321 3.216 -25.445 1.00 94.62 187 TRP A O 1
ATOM 1489 N N . ARG A 1 188 ? 1.872 3.532 -25.788 1.00 95.06 188 ARG A N 1
ATOM 1490 C CA . ARG A 1 188 ? 2.273 2.335 -25.023 1.00 95.06 188 ARG A CA 1
ATOM 1491 C C . ARG A 1 188 ? 1.873 2.452 -23.556 1.00 95.06 188 ARG A C 1
ATOM 1493 O O . ARG A 1 188 ? 1.386 1.478 -22.990 1.00 95.06 188 ARG A O 1
ATOM 1500 N N . LEU A 1 189 ? 2.036 3.638 -22.965 1.00 95.25 189 LEU A N 1
ATOM 1501 C CA . LEU A 1 189 ? 1.592 3.912 -21.599 1.00 95.25 189 LEU A CA 1
ATOM 1502 C C . LEU A 1 189 ? 0.072 3.753 -21.466 1.00 95.25 189 LEU A C 1
ATOM 1504 O O . LEU A 1 189 ? -0.387 3.071 -20.552 1.00 95.25 189 LEU A O 1
ATOM 1508 N N . ALA A 1 190 ? -0.702 4.297 -22.409 1.00 95.81 190 ALA A N 1
ATOM 1509 C CA . ALA A 1 190 ? -2.156 4.144 -22.431 1.00 95.81 190 ALA A CA 1
ATOM 1510 C C . ALA A 1 190 ? -2.586 2.671 -22.538 1.00 95.81 190 ALA A C 1
ATOM 1512 O O . ALA A 1 190 ? -3.445 2.226 -21.780 1.00 95.81 190 ALA A O 1
ATOM 1513 N N . VAL A 1 191 ? -1.957 1.890 -23.424 1.00 96.38 191 VAL A N 1
ATOM 1514 C CA . VAL A 1 191 ? -2.236 0.452 -23.570 1.00 96.38 191 VAL A CA 1
ATOM 1515 C C . VAL A 1 191 ? -1.928 -0.301 -22.280 1.00 96.38 191 VAL A C 1
ATOM 1517 O O . VAL A 1 191 ? -2.767 -1.067 -21.813 1.00 96.38 191 VAL A O 1
ATOM 1520 N N . ILE A 1 192 ? -0.763 -0.066 -21.669 1.00 95.62 192 ILE A N 1
ATOM 1521 C CA . ILE A 1 192 ? -0.403 -0.706 -20.398 1.00 95.62 192 ILE A CA 1
ATOM 1522 C C . ILE A 1 192 ? -1.401 -0.312 -19.305 1.00 95.62 192 ILE A C 1
ATOM 1524 O O . ILE A 1 192 ? -1.858 -1.187 -18.577 1.00 95.62 192 ILE A O 1
ATOM 1528 N N . ALA A 1 193 ? -1.797 0.958 -19.211 1.00 95.38 193 ALA A N 1
ATOM 1529 C CA . ALA A 1 193 ? -2.790 1.402 -18.237 1.00 95.38 193 ALA A CA 1
ATOM 1530 C C . ALA A 1 193 ? -4.147 0.712 -18.428 1.00 95.38 193 ALA A C 1
ATOM 1532 O O . ALA A 1 193 ? -4.705 0.203 -17.459 1.00 95.38 193 ALA A O 1
ATOM 1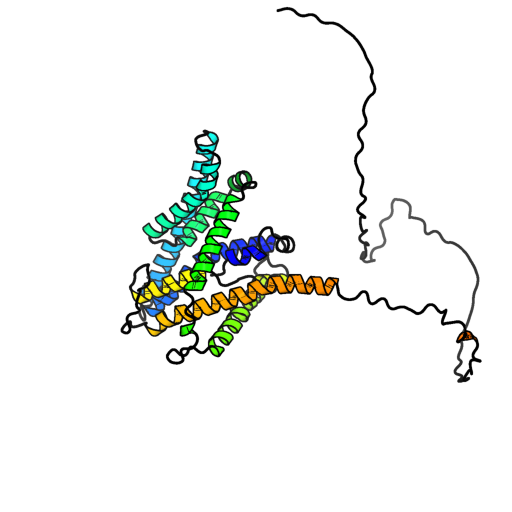533 N N . ILE A 1 194 ? -4.647 0.619 -19.664 1.00 95.38 194 ILE A N 1
ATOM 1534 C CA . ILE A 1 194 ? -5.890 -0.102 -19.977 1.00 95.38 194 ILE A CA 1
ATOM 1535 C C . ILE A 1 194 ? -5.761 -1.576 -19.582 1.00 95.38 194 ILE A C 1
ATOM 1537 O O . ILE A 1 194 ? -6.632 -2.108 -18.892 1.00 95.38 194 ILE A O 1
ATOM 1541 N N . CYS A 1 195 ? -4.660 -2.228 -19.959 1.00 95.44 195 CYS A N 1
ATOM 1542 C CA . CYS A 1 195 ? -4.411 -3.622 -19.610 1.00 95.44 195 CYS A CA 1
ATOM 1543 C C . CYS A 1 195 ? -4.355 -3.828 -18.091 1.00 95.44 195 CYS A C 1
ATOM 1545 O O . CYS A 1 195 ? -4.963 -4.758 -17.572 1.00 95.44 195 CYS A O 1
ATOM 1547 N N . VAL A 1 196 ? -3.671 -2.952 -17.357 1.00 93.88 196 VAL A N 1
ATOM 1548 C CA . VAL A 1 196 ? -3.569 -3.034 -15.897 1.00 93.88 196 VAL A CA 1
ATOM 1549 C C . VAL A 1 196 ? -4.932 -2.810 -15.242 1.00 93.88 196 VAL A C 1
ATOM 1551 O O . VAL A 1 196 ? -5.303 -3.562 -14.346 1.00 93.88 196 VAL A O 1
ATOM 1554 N N . ILE A 1 197 ? -5.715 -1.831 -15.689 1.00 91.62 197 ILE A N 1
ATOM 1555 C CA . ILE A 1 197 ? -7.045 -1.561 -15.126 1.00 91.62 197 ILE A CA 1
ATOM 1556 C C . ILE A 1 197 ? -7.990 -2.747 -15.363 1.00 91.62 197 ILE A C 1
ATOM 1558 O O . ILE A 1 197 ? -8.700 -3.156 -14.445 1.00 91.62 197 ILE A O 1
ATOM 1562 N N . LEU A 1 198 ? -7.970 -3.334 -16.563 1.00 91.88 198 LEU A N 1
ATOM 1563 C CA . LEU A 1 198 ? -8.874 -4.425 -16.925 1.00 91.88 198 LEU A CA 1
ATOM 1564 C C . LEU A 1 198 ? -8.437 -5.787 -16.385 1.00 91.88 198 LEU A C 1
ATOM 1566 O O . LEU A 1 198 ? -9.291 -6.551 -15.950 1.00 91.88 198 LEU A O 1
ATOM 1570 N N . PHE A 1 199 ? -7.141 -6.109 -16.407 1.00 92.94 199 PHE A N 1
ATOM 1571 C CA . PHE A 1 199 ? -6.667 -7.477 -16.164 1.00 92.94 199 PHE A CA 1
ATOM 1572 C C . PHE A 1 199 ? -6.003 -7.700 -14.809 1.00 92.94 199 PHE A C 1
ATOM 1574 O O . PHE A 1 199 ? -5.906 -8.844 -14.373 1.00 92.94 199 PHE A O 1
ATOM 1581 N N . ARG A 1 200 ? -5.575 -6.647 -14.103 1.00 88.44 200 ARG A N 1
ATOM 1582 C CA . ARG A 1 200 ? -4.863 -6.818 -12.826 1.00 88.44 200 ARG A CA 1
ATOM 1583 C C . ARG A 1 200 ? -5.746 -7.395 -11.723 1.00 88.44 200 ARG A C 1
ATOM 1585 O O . ARG A 1 200 ? -5.268 -8.201 -10.935 1.00 88.44 200 ARG A O 1
ATOM 1592 N N . ARG A 1 201 ? -7.002 -6.942 -11.619 1.00 89.25 201 ARG A N 1
ATOM 1593 C CA . ARG A 1 201 ? -7.862 -7.246 -10.456 1.00 89.25 201 ARG A CA 1
ATOM 1594 C C . ARG A 1 201 ? -9.202 -7.867 -10.820 1.00 89.25 201 ARG A C 1
ATOM 1596 O O . ARG A 1 201 ? -9.608 -8.817 -10.161 1.00 89.25 201 ARG A O 1
ATOM 1603 N N . ILE A 1 202 ? -9.865 -7.387 -11.874 1.00 91.25 202 ILE A N 1
ATOM 1604 C CA . ILE A 1 202 ? -11.187 -7.891 -12.281 1.00 91.25 202 ILE A CA 1
ATOM 1605 C C . ILE A 1 202 ? -11.162 -9.406 -12.561 1.00 91.25 202 ILE A C 1
ATOM 1607 O O . ILE A 1 202 ? -11.986 -10.108 -11.977 1.00 91.25 202 ILE A O 1
ATOM 1611 N N . PRO A 1 203 ? -10.223 -9.960 -13.357 1.00 93.75 203 PRO A N 1
ATOM 1612 C CA . PRO A 1 203 ? -10.208 -11.393 -13.630 1.00 93.75 203 PRO A CA 1
ATOM 1613 C C . PRO A 1 203 ? -9.900 -12.201 -12.373 1.00 93.75 203 PRO A C 1
ATOM 1615 O O . PRO A 1 203 ? -10.576 -13.190 -12.114 1.00 93.75 203 PRO A O 1
ATOM 1618 N N . ALA A 1 204 ? -8.937 -11.753 -11.561 1.00 90.81 204 ALA A N 1
ATOM 1619 C CA . ALA A 1 204 ? -8.585 -12.418 -10.312 1.00 90.81 204 ALA A CA 1
ATOM 1620 C C . ALA A 1 204 ? -9.789 -12.485 -9.359 1.00 90.81 204 ALA A C 1
ATOM 1622 O O . ALA A 1 204 ? -10.141 -13.567 -8.902 1.00 90.81 204 ALA A O 1
ATOM 1623 N N . MET A 1 205 ? -10.488 -11.369 -9.130 1.00 90.00 205 MET A N 1
ATOM 1624 C CA . MET A 1 205 ? -11.672 -11.347 -8.262 1.00 90.00 205 MET A CA 1
ATOM 1625 C C . MET A 1 205 ? -12.812 -12.213 -8.798 1.00 90.00 205 MET A C 1
ATOM 1627 O O . MET A 1 205 ? -13.500 -12.861 -8.020 1.00 90.00 205 MET A O 1
ATOM 1631 N N . MET A 1 206 ? -12.996 -12.272 -10.117 1.00 92.31 206 MET A N 1
ATOM 1632 C CA . MET A 1 206 ? -14.008 -13.128 -10.741 1.00 92.31 206 MET A CA 1
ATOM 1633 C C . MET A 1 206 ? -13.672 -14.619 -10.620 1.00 92.31 206 MET A C 1
ATOM 1635 O O . MET A 1 206 ? -14.560 -15.420 -10.348 1.00 92.31 206 MET A O 1
ATOM 1639 N N . ILE A 1 207 ? -12.399 -14.987 -10.792 1.00 93.69 207 ILE A N 1
ATOM 1640 C CA . ILE A 1 207 ? -11.918 -16.372 -10.671 1.00 93.69 207 ILE A CA 1
ATOM 1641 C C . ILE A 1 207 ? -11.964 -16.839 -9.214 1.00 93.69 207 ILE A C 1
ATOM 1643 O O . ILE A 1 207 ? -12.369 -17.967 -8.947 1.00 93.69 207 ILE A O 1
ATOM 1647 N N . PHE A 1 208 ? -11.569 -15.979 -8.272 1.00 91.50 208 PHE A N 1
ATOM 1648 C CA . PHE A 1 208 ? -11.515 -16.320 -6.851 1.00 91.50 208 PHE A CA 1
ATOM 1649 C C . PHE A 1 208 ? -12.836 -16.106 -6.106 1.00 91.50 208 PHE A C 1
ATOM 1651 O O . PHE A 1 208 ? -12.949 -16.543 -4.965 1.00 91.50 208 PHE A O 1
ATOM 1658 N N . GLN A 1 209 ? -13.856 -15.514 -6.740 1.00 92.06 209 GLN A N 1
ATOM 1659 C CA . GLN A 1 209 ? -15.179 -15.304 -6.141 1.00 92.06 209 GLN A CA 1
ATOM 1660 C C . GLN A 1 209 ? -15.755 -16.553 -5.444 1.00 92.06 209 GLN A C 1
ATOM 1662 O O . GLN A 1 209 ? -16.241 -16.403 -4.325 1.00 92.06 209 GLN A O 1
ATOM 1667 N N . PRO A 1 210 ? -15.674 -17.780 -6.003 1.00 89.25 210 PRO A N 1
ATOM 1668 C CA . PRO A 1 210 ? -16.198 -18.976 -5.336 1.00 89.25 210 PRO A CA 1
ATOM 1669 C C . PRO A 1 210 ? -15.489 -19.323 -4.017 1.00 89.25 210 PRO A C 1
ATOM 1671 O O . PRO A 1 210 ? -16.059 -20.024 -3.185 1.00 89.25 210 PRO A O 1
ATOM 1674 N N . PHE A 1 211 ? -14.258 -18.840 -3.821 1.00 91.50 211 PHE A N 1
ATOM 1675 C CA . PHE A 1 211 ? -13.445 -19.079 -2.627 1.00 91.50 211 PHE A CA 1
ATOM 1676 C C . PHE A 1 211 ? -13.554 -17.959 -1.588 1.00 91.50 211 PHE A C 1
ATOM 1678 O O . PHE A 1 211 ? -13.005 -18.101 -0.499 1.00 91.50 211 PHE A O 1
ATOM 1685 N N . ILE A 1 212 ? -14.241 -16.855 -1.907 1.00 88.25 212 ILE A N 1
ATOM 1686 C CA . ILE A 1 212 ? -14.402 -15.694 -1.026 1.00 88.25 212 ILE A CA 1
ATOM 1687 C C . ILE A 1 212 ? -15.878 -15.615 -0.604 1.00 88.25 212 ILE A C 1
ATOM 1689 O O . ILE A 1 212 ? -16.689 -15.039 -1.331 1.00 88.25 212 ILE A O 1
ATOM 1693 N N . PRO A 1 213 ? -16.257 -16.154 0.574 1.00 86.12 213 PRO A N 1
ATOM 1694 C CA . PRO A 1 213 ? -17.656 -16.226 1.013 1.00 86.12 213 PRO A CA 1
ATOM 1695 C C . PRO A 1 213 ? -18.351 -14.862 1.133 1.00 86.12 213 PRO A C 1
ATOM 1697 O O . PRO A 1 213 ? -19.574 -14.768 1.008 1.00 86.12 213 PRO A O 1
ATOM 1700 N N . ASP A 1 214 ? -17.576 -13.800 1.364 1.00 87.06 214 ASP A N 1
ATOM 1701 C CA . ASP A 1 214 ? -18.083 -12.431 1.458 1.00 87.06 214 ASP A CA 1
ATOM 1702 C C . ASP A 1 214 ? -18.533 -11.864 0.103 1.00 87.06 214 ASP A C 1
ATOM 1704 O O . ASP A 1 214 ? -19.350 -10.946 0.073 1.00 87.06 214 ASP A O 1
ATOM 1708 N N . ILE A 1 215 ? -18.061 -12.411 -1.023 1.00 88.50 215 ILE A N 1
ATOM 1709 C CA . ILE A 1 215 ? -18.464 -11.983 -2.368 1.00 88.50 215 ILE A CA 1
ATOM 1710 C C . ILE A 1 215 ? -19.527 -12.951 -2.892 1.00 88.50 215 ILE A C 1
ATOM 1712 O O . ILE A 1 215 ? -19.233 -14.025 -3.418 1.00 88.50 215 ILE A O 1
ATOM 1716 N N . ARG A 1 216 ? -20.798 -12.561 -2.773 1.00 87.44 216 ARG A N 1
ATOM 1717 C CA . ARG A 1 216 ? -21.934 -13.476 -2.983 1.00 87.44 216 ARG A CA 1
ATOM 1718 C C . ARG A 1 216 ? -22.401 -13.574 -4.428 1.00 87.44 216 ARG A C 1
ATOM 1720 O O . ARG A 1 216 ? -23.141 -14.490 -4.774 1.00 87.44 216 ARG A O 1
ATOM 1727 N N . SER A 1 217 ? -22.036 -12.613 -5.272 1.00 90.69 217 SER A N 1
ATOM 1728 C CA . SER A 1 217 ? -22.470 -12.582 -6.669 1.00 90.69 217 SER A CA 1
ATOM 1729 C C . SER A 1 217 ? -21.364 -12.118 -7.603 1.00 90.69 217 SER A C 1
ATOM 1731 O O . SER A 1 217 ? -20.489 -11.345 -7.220 1.00 90.69 217 SER A O 1
ATOM 1733 N N . TRP A 1 218 ? -21.461 -12.506 -8.875 1.00 90.56 218 TRP A N 1
ATOM 1734 C CA . TRP A 1 218 ? -20.558 -12.026 -9.924 1.00 90.56 218 TRP A CA 1
ATOM 1735 C C . TRP A 1 218 ? -20.576 -10.495 -10.064 1.00 90.56 218 TRP A C 1
ATOM 1737 O O . TRP A 1 218 ? -19.569 -9.887 -10.408 1.00 90.56 218 TRP A O 1
ATOM 1747 N N . ARG A 1 219 ? -21.708 -9.845 -9.755 1.00 89.62 219 ARG A N 1
ATOM 1748 C CA . ARG A 1 219 ? -21.816 -8.378 -9.752 1.00 89.62 219 ARG A CA 1
ATOM 1749 C C . ARG A 1 219 ? -21.018 -7.765 -8.606 1.00 89.62 219 ARG A C 1
ATOM 1751 O O . ARG A 1 219 ? -20.368 -6.746 -8.810 1.00 89.62 219 ARG A O 1
ATOM 1758 N N . GLU A 1 220 ? -21.058 -8.387 -7.427 1.00 88.44 220 GLU A N 1
ATOM 1759 C CA . GLU A 1 220 ? -20.219 -7.994 -6.291 1.00 88.44 220 GLU A CA 1
ATOM 1760 C C . GLU A 1 220 ? -18.737 -8.241 -6.590 1.00 88.44 220 GLU A C 1
ATOM 1762 O O . GLU A 1 220 ? -17.924 -7.389 -6.258 1.00 88.44 220 GLU A O 1
ATOM 1767 N N . ALA A 1 221 ? -18.387 -9.329 -7.284 1.00 89.69 221 ALA A N 1
ATOM 1768 C CA . ALA A 1 221 ? -17.010 -9.615 -7.693 1.00 89.69 221 ALA A CA 1
ATOM 1769 C C . ALA A 1 221 ? -16.473 -8.610 -8.715 1.00 89.69 221 ALA A C 1
ATOM 1771 O O . ALA A 1 221 ? -15.361 -8.115 -8.557 1.00 89.69 221 ALA A O 1
ATOM 1772 N N . LEU A 1 222 ? -17.266 -8.248 -9.730 1.00 90.44 222 LEU A N 1
ATOM 1773 C CA . LEU A 1 222 ? -16.902 -7.182 -10.668 1.00 90.44 222 LEU A CA 1
ATOM 1774 C C . LEU A 1 222 ? -16.765 -5.835 -9.959 1.00 90.44 222 LEU A C 1
ATOM 1776 O O . LEU A 1 222 ? -15.830 -5.088 -10.236 1.00 90.44 222 LEU A O 1
ATOM 1780 N N . PHE A 1 223 ? -17.677 -5.527 -9.035 1.00 86.38 223 PHE A N 1
ATOM 1781 C CA . PHE A 1 223 ? -17.606 -4.305 -8.242 1.00 86.38 223 PHE A CA 1
ATOM 1782 C C . PHE A 1 223 ? -16.337 -4.281 -7.380 1.00 86.38 223 PHE A C 1
ATOM 1784 O O . PHE A 1 223 ? -15.585 -3.311 -7.436 1.00 86.38 223 PHE A O 1
ATOM 1791 N N . ALA A 1 224 ? -16.067 -5.353 -6.633 1.00 86.31 224 ALA A N 1
ATOM 1792 C CA . ALA A 1 224 ? -14.859 -5.499 -5.829 1.00 86.31 224 ALA A CA 1
ATOM 1793 C C . ALA A 1 224 ? -13.605 -5.402 -6.703 1.00 86.31 224 ALA A C 1
ATOM 1795 O O . ALA A 1 224 ? -12.689 -4.651 -6.394 1.00 86.31 224 ALA A O 1
ATOM 1796 N N . GLY A 1 225 ? -13.588 -6.087 -7.847 1.00 88.19 225 GLY A N 1
ATOM 1797 C CA . GLY A 1 225 ? -12.485 -6.055 -8.803 1.00 88.19 225 GLY A CA 1
ATOM 1798 C C . GLY A 1 225 ? -12.216 -4.662 -9.369 1.00 88.19 225 GLY A C 1
ATOM 1799 O O . GLY A 1 225 ? -11.056 -4.281 -9.508 1.00 88.19 225 GLY A O 1
ATOM 1800 N N . HIS A 1 226 ? -13.265 -3.885 -9.645 1.00 87.88 226 HIS A N 1
ATOM 1801 C CA . HIS A 1 226 ? -13.143 -2.514 -10.142 1.00 87.88 226 HIS A CA 1
ATOM 1802 C C . HIS A 1 226 ? -12.687 -1.537 -9.059 1.00 87.88 226 HIS A C 1
ATOM 1804 O O . HIS A 1 226 ? -11.831 -0.699 -9.311 1.00 87.88 226 HIS A O 1
ATOM 1810 N N . PHE A 1 227 ? -13.232 -1.614 -7.844 1.00 81.19 227 PHE A N 1
ATOM 1811 C CA . PHE A 1 227 ? -12.951 -0.641 -6.783 1.00 81.19 227 PHE A CA 1
ATOM 1812 C C . PHE A 1 227 ? -11.690 -0.995 -5.982 1.00 81.19 227 PHE A C 1
ATO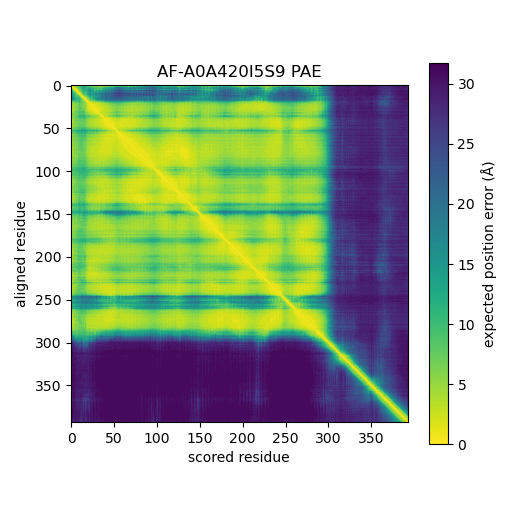M 1814 O O . PHE A 1 227 ? -11.754 -1.363 -4.810 1.00 81.19 227 PHE A O 1
ATOM 1821 N N . GLY A 1 228 ? -10.535 -0.894 -6.652 1.00 80.19 228 GLY A N 1
ATOM 1822 C CA . GLY A 1 228 ? -9.182 -1.106 -6.107 1.00 80.19 228 GLY A CA 1
ATOM 1823 C C . GLY A 1 228 ? -8.149 -0.213 -6.762 1.00 80.19 228 GLY A C 1
ATOM 1824 O O . GLY A 1 228 ? -7.243 -0.727 -7.435 1.00 80.19 228 GLY A O 1
ATOM 1825 N N . PRO A 1 229 ? -8.309 1.112 -6.640 1.00 85.94 229 PRO A N 1
ATOM 1826 C CA . PRO A 1 229 ? -7.415 2.047 -7.288 1.00 85.94 229 PRO A CA 1
ATOM 1827 C C . PRO A 1 229 ? -5.974 1.837 -6.821 1.00 85.94 229 PRO A C 1
ATOM 1829 O O . PRO A 1 229 ? -5.691 1.539 -5.664 1.00 85.94 229 PRO A O 1
ATOM 1832 N N . ILE A 1 230 ? -5.050 1.988 -7.757 1.00 87.69 230 ILE A N 1
ATOM 1833 C CA . ILE A 1 230 ? -3.638 2.240 -7.478 1.00 87.69 230 ILE A CA 1
ATOM 1834 C C . ILE A 1 230 ? -3.533 3.644 -6.896 1.00 87.69 230 ILE A C 1
ATOM 1836 O O . ILE A 1 230 ? -4.055 4.581 -7.503 1.00 87.69 230 ILE A O 1
ATOM 1840 N N . GLY A 1 231 ? -2.864 3.780 -5.757 1.00 83.25 231 GLY A N 1
ATOM 1841 C CA . GLY A 1 231 ? -2.664 5.070 -5.104 1.00 83.25 231 GLY A CA 1
ATOM 1842 C C . GLY A 1 231 ? -1.338 5.144 -4.361 1.00 83.25 231 GLY A C 1
ATOM 1843 O O . GLY A 1 231 ? -0.323 4.664 -4.876 1.00 83.25 231 GLY A O 1
ATOM 1844 N N . VAL A 1 232 ? -1.351 5.749 -3.173 1.00 83.81 232 VAL A N 1
ATOM 1845 C CA . VAL A 1 232 ? -0.156 6.198 -2.438 1.00 83.81 232 VAL A CA 1
ATOM 1846 C C . VAL A 1 232 ? 0.848 5.071 -2.199 1.00 83.81 232 VAL A C 1
ATOM 1848 O O . VAL A 1 232 ? 2.037 5.245 -2.475 1.00 83.81 232 VAL A O 1
ATOM 1851 N N . GLY A 1 233 ? 0.379 3.886 -1.793 1.00 86.25 233 GLY A N 1
ATOM 1852 C CA . GLY A 1 233 ? 1.247 2.734 -1.536 1.00 86.25 233 GLY A CA 1
ATOM 1853 C C . GLY A 1 233 ? 2.099 2.318 -2.743 1.00 86.25 233 GLY A C 1
ATOM 1854 O O . GLY A 1 233 ? 3.244 1.908 -2.586 1.00 86.25 233 GLY A O 1
ATOM 1855 N N . ALA A 1 234 ? 1.603 2.484 -3.977 1.00 89.44 234 ALA A N 1
ATOM 1856 C CA . ALA A 1 234 ? 2.390 2.174 -5.174 1.00 89.44 234 ALA A CA 1
ATOM 1857 C C . ALA A 1 234 ? 3.517 3.189 -5.416 1.00 89.44 234 ALA A C 1
ATOM 1859 O O . ALA A 1 234 ? 4.598 2.805 -5.860 1.00 89.44 234 ALA A O 1
ATOM 1860 N N . ILE A 1 235 ? 3.279 4.469 -5.114 1.00 91.19 235 ILE A N 1
ATOM 1861 C CA . ILE A 1 235 ? 4.303 5.518 -5.201 1.00 91.19 235 ILE A CA 1
ATOM 1862 C C . ILE A 1 235 ? 5.387 5.283 -4.150 1.00 91.19 235 ILE A C 1
ATOM 1864 O O . ILE A 1 235 ? 6.569 5.351 -4.479 1.00 91.19 235 ILE A O 1
ATOM 1868 N N . PHE A 1 236 ? 4.990 4.955 -2.919 1.00 88.50 236 PHE A N 1
ATOM 1869 C CA . PHE A 1 236 ? 5.918 4.608 -1.846 1.00 88.50 236 PHE A CA 1
ATOM 1870 C C . PHE A 1 236 ? 6.817 3.426 -2.238 1.00 88.50 236 PHE A C 1
ATOM 1872 O O . PHE A 1 236 ? 8.040 3.544 -2.235 1.00 88.50 236 PHE A O 1
ATOM 1879 N N . VAL A 1 237 ? 6.219 2.327 -2.704 1.00 88.88 237 VAL A N 1
ATOM 1880 C CA . VAL A 1 237 ? 6.953 1.146 -3.177 1.00 88.88 237 VAL A CA 1
ATOM 1881 C C . VAL A 1 237 ? 7.876 1.466 -4.360 1.00 88.88 237 VAL A C 1
ATOM 1883 O O . VAL A 1 237 ? 8.989 0.951 -4.435 1.00 88.88 237 VAL A O 1
ATOM 1886 N N . ALA A 1 238 ? 7.447 2.320 -5.292 1.00 91.50 238 ALA A N 1
ATOM 1887 C CA . ALA A 1 238 ? 8.289 2.743 -6.407 1.00 91.50 238 ALA A CA 1
ATOM 1888 C C . ALA A 1 238 ? 9.506 3.553 -5.940 1.00 91.50 238 ALA A C 1
ATOM 1890 O O . ALA A 1 238 ? 10.590 3.394 -6.498 1.00 91.50 238 ALA A O 1
ATOM 1891 N N . ILE A 1 239 ? 9.347 4.403 -4.924 1.00 89.88 239 ILE A N 1
ATOM 1892 C CA . ILE A 1 239 ? 10.454 5.144 -4.309 1.00 89.88 239 ILE A CA 1
ATOM 1893 C C . ILE A 1 239 ? 11.417 4.175 -3.620 1.00 89.88 239 ILE A C 1
ATOM 1895 O O . ILE A 1 239 ? 12.614 4.242 -3.890 1.00 89.88 239 ILE A O 1
ATOM 1899 N N . LEU A 1 240 ? 10.893 3.242 -2.822 1.00 88.19 240 LEU A N 1
ATOM 1900 C CA . LEU A 1 240 ? 11.677 2.218 -2.133 1.00 88.19 240 LEU A CA 1
ATOM 1901 C C . LEU A 1 240 ? 12.505 1.386 -3.121 1.00 88.19 240 LEU A C 1
ATOM 1903 O O . LEU A 1 240 ? 13.723 1.315 -3.008 1.00 88.19 240 LEU A O 1
ATOM 1907 N N . ALA A 1 241 ? 11.869 0.841 -4.161 1.00 89.94 241 ALA A N 1
ATOM 1908 C CA . ALA A 1 241 ? 12.553 0.032 -5.168 1.00 89.94 241 ALA A CA 1
ATOM 1909 C C . ALA A 1 241 ? 13.661 0.809 -5.902 1.00 89.94 241 ALA A C 1
ATOM 1911 O O . ALA A 1 241 ? 14.708 0.249 -6.222 1.00 89.94 241 ALA A O 1
ATOM 1912 N N . ARG A 1 242 ? 13.455 2.107 -6.165 1.00 89.81 242 ARG A N 1
ATOM 1913 C CA . ARG A 1 242 ? 14.488 2.969 -6.763 1.00 89.81 242 ARG A CA 1
ATOM 1914 C C . ARG A 1 242 ? 15.644 3.240 -5.804 1.00 89.81 242 ARG A C 1
ATOM 1916 O O . ARG A 1 242 ? 16.774 3.370 -6.264 1.00 89.81 242 ARG A O 1
ATOM 1923 N N . ALA A 1 243 ? 15.359 3.362 -4.513 1.00 87.31 243 ALA A N 1
ATOM 1924 C CA . ALA A 1 243 ? 16.353 3.632 -3.486 1.00 87.31 243 ALA A CA 1
ATOM 1925 C C . ALA A 1 243 ? 17.263 2.411 -3.256 1.00 87.31 243 ALA A C 1
ATOM 1927 O O . ALA A 1 243 ? 18.488 2.541 -3.323 1.00 87.31 243 ALA A O 1
ATOM 1928 N N . GLU A 1 244 ? 16.659 1.225 -3.145 1.00 85.62 244 GLU A N 1
ATOM 1929 C CA . GLU A 1 244 ? 17.353 -0.064 -3.017 1.00 85.62 244 GLU A CA 1
ATOM 1930 C C . GLU A 1 244 ? 18.262 -0.347 -4.222 1.00 85.62 244 GLU A C 1
ATOM 1932 O O . GLU A 1 244 ? 19.453 -0.594 -4.063 1.00 85.62 244 GLU A O 1
ATOM 1937 N N . LEU A 1 245 ? 17.740 -0.215 -5.448 1.00 84.06 245 LEU A N 1
ATOM 1938 C CA . LEU A 1 245 ? 18.522 -0.462 -6.669 1.00 84.06 245 LEU A CA 1
ATOM 1939 C C . LEU A 1 245 ? 19.587 0.608 -6.953 1.00 84.06 245 LEU A C 1
ATOM 1941 O O . LEU A 1 245 ? 20.537 0.344 -7.691 1.00 84.06 245 LEU A O 1
ATOM 1945 N N . GLY A 1 246 ? 19.387 1.833 -6.464 1.00 76.88 246 GLY A N 1
ATOM 1946 C CA . GLY A 1 246 ? 20.278 2.958 -6.728 1.00 76.88 246 GLY A CA 1
ATOM 1947 C C . GLY A 1 246 ? 21.485 2.969 -5.802 1.00 76.88 246 GLY A C 1
ATOM 1948 O O . GLY A 1 246 ? 22.622 2.911 -6.267 1.00 76.88 246 GLY A O 1
ATOM 1949 N N . ASN A 1 247 ? 21.227 3.078 -4.496 1.00 69.12 247 ASN A N 1
ATOM 1950 C CA . ASN A 1 247 ? 22.250 3.437 -3.515 1.00 69.12 247 ASN A CA 1
ATOM 1951 C C . ASN A 1 247 ? 22.241 2.536 -2.267 1.00 69.12 247 ASN A C 1
ATOM 1953 O O . ASN A 1 247 ? 23.058 2.764 -1.377 1.00 69.12 247 ASN A O 1
ATOM 1957 N N . GLY A 1 248 ? 21.301 1.585 -2.152 1.00 65.81 248 GLY A N 1
ATOM 1958 C CA . GLY A 1 248 ? 21.124 0.757 -0.949 1.00 65.81 248 GLY A CA 1
ATOM 1959 C C . GLY A 1 248 ? 20.760 1.555 0.312 1.00 65.81 248 GLY A C 1
ATOM 1960 O O . GLY A 1 248 ? 20.995 1.104 1.431 1.00 65.81 248 GLY A O 1
ATOM 1961 N N . HIS A 1 249 ? 20.238 2.772 0.139 1.00 65.31 249 HIS A N 1
ATOM 1962 C CA . HIS A 1 249 ? 19.787 3.653 1.213 1.00 65.31 249 HIS A CA 1
ATOM 1963 C C . HIS A 1 249 ? 18.267 3.834 1.136 1.00 65.31 249 HIS A C 1
ATOM 1965 O O . HIS A 1 249 ? 17.708 3.727 0.048 1.00 65.31 249 HIS A O 1
ATOM 1971 N N . PRO A 1 250 ? 17.589 4.175 2.250 1.00 60.56 250 PRO A N 1
ATOM 1972 C CA . PRO A 1 250 ? 16.132 4.340 2.278 1.00 60.56 250 PRO A CA 1
ATOM 1973 C C . PRO A 1 250 ? 15.630 5.547 1.467 1.00 60.56 250 PRO A C 1
ATOM 1975 O O . PRO A 1 250 ? 14.435 5.666 1.203 1.00 60.56 250 PRO A O 1
ATOM 1978 N N . THR A 1 251 ? 16.523 6.453 1.058 1.00 68.19 251 THR A N 1
ATOM 1979 C CA . THR A 1 251 ? 16.200 7.604 0.213 1.00 68.19 251 THR A CA 1
ATOM 1980 C C . THR A 1 251 ? 16.791 7.435 -1.188 1.00 68.19 251 THR A C 1
ATOM 1982 O O . THR A 1 251 ? 17.978 7.125 -1.331 1.00 68.19 251 THR A O 1
ATOM 1985 N N . PRO A 1 252 ? 15.994 7.638 -2.254 1.00 70.88 252 PRO A N 1
ATOM 1986 C CA . PRO A 1 252 ? 16.504 7.550 -3.614 1.00 70.88 252 PRO A CA 1
ATOM 1987 C C . PRO A 1 252 ? 17.510 8.672 -3.890 1.00 70.88 252 PRO A C 1
ATOM 1989 O O . PRO A 1 252 ? 17.378 9.787 -3.383 1.00 70.88 252 PRO A O 1
ATOM 1992 N N . ALA A 1 253 ? 18.496 8.386 -4.742 1.00 67.56 253 ALA A N 1
ATOM 1993 C CA . ALA A 1 253 ? 19.456 9.382 -5.204 1.00 67.56 253 ALA A CA 1
ATOM 1994 C C . ALA A 1 253 ? 18.753 10.560 -5.898 1.00 67.56 253 ALA A C 1
ATOM 1996 O O . ALA A 1 253 ? 17.876 10.348 -6.739 1.00 67.56 253 ALA A O 1
ATOM 1997 N N . GLU A 1 254 ? 19.202 11.790 -5.629 1.00 69.62 254 GLU A N 1
ATOM 1998 C CA . GLU A 1 254 ? 18.734 12.985 -6.349 1.00 69.62 254 GLU A CA 1
ATOM 1999 C C . GLU A 1 254 ? 19.041 12.889 -7.853 1.00 69.62 254 GLU A C 1
ATOM 2001 O O . GLU A 1 254 ? 18.223 13.252 -8.699 1.00 69.62 254 GLU A O 1
ATOM 2006 N N . LYS A 1 255 ? 20.213 12.341 -8.196 1.00 74.44 255 LYS A N 1
ATOM 2007 C CA . LYS A 1 255 ? 20.624 12.057 -9.571 1.00 74.44 255 LYS A CA 1
ATOM 2008 C C . LYS A 1 255 ? 20.914 10.579 -9.718 1.00 74.44 255 LYS A C 1
ATOM 2010 O O . LYS A 1 255 ? 21.680 10.008 -8.949 1.00 74.44 255 LYS A O 1
ATOM 2015 N N . LEU A 1 256 ? 20.305 9.982 -10.733 1.00 79.06 256 LEU A N 1
ATOM 2016 C CA . LEU A 1 256 ? 20.555 8.595 -11.074 1.00 79.06 256 LEU A CA 1
ATOM 2017 C C . LEU A 1 256 ? 21.923 8.484 -11.754 1.00 79.06 256 LEU A C 1
ATOM 2019 O O . LEU A 1 256 ? 22.129 9.129 -12.783 1.00 79.06 256 LEU A O 1
ATOM 2023 N N . ASP A 1 257 ? 22.832 7.688 -11.187 1.00 78.81 257 ASP A N 1
ATOM 2024 C CA . ASP A 1 257 ? 24.154 7.446 -11.772 1.00 78.81 257 ASP A CA 1
ATOM 2025 C C . ASP A 1 257 ? 24.007 6.740 -13.132 1.00 78.81 257 ASP A C 1
ATOM 2027 O O . ASP A 1 257 ? 23.540 5.596 -13.163 1.00 78.81 257 ASP A O 1
ATOM 2031 N N . PRO A 1 258 ? 24.405 7.376 -14.254 1.00 79.06 258 PRO A N 1
ATOM 2032 C CA . PRO A 1 258 ? 24.335 6.776 -15.586 1.00 79.06 258 PRO A CA 1
ATOM 2033 C C . PRO A 1 258 ? 25.094 5.451 -15.719 1.00 79.06 258 PRO A C 1
ATOM 2035 O O . PRO A 1 258 ? 24.777 4.665 -16.609 1.00 79.06 258 PRO A O 1
ATOM 2038 N N . ASN A 1 259 ? 26.072 5.196 -14.845 1.00 79.81 259 ASN A N 1
ATOM 2039 C CA . ASN A 1 259 ? 26.872 3.973 -14.850 1.00 79.81 259 ASN A CA 1
ATOM 2040 C C . ASN A 1 259 ? 26.294 2.858 -13.964 1.00 79.81 259 ASN A C 1
ATOM 2042 O O . ASN A 1 259 ? 26.884 1.779 -13.884 1.00 79.81 259 ASN A O 1
ATOM 2046 N N . SER A 1 260 ? 25.153 3.086 -13.304 1.00 81.44 260 SER A N 1
ATOM 2047 C CA . SER A 1 260 ? 24.504 2.062 -12.487 1.00 81.44 260 SER A CA 1
ATOM 2048 C C . SER A 1 260 ? 24.121 0.843 -13.342 1.00 81.44 260 SER A C 1
ATOM 2050 O O . SER A 1 260 ? 23.511 1.005 -14.407 1.00 81.44 260 SER A O 1
ATOM 2052 N N . PRO A 1 261 ? 24.387 -0.394 -12.873 1.00 79.44 261 PRO A N 1
ATOM 2053 C CA . PRO A 1 261 ? 24.059 -1.618 -13.610 1.00 79.44 261 PRO A CA 1
ATOM 2054 C C . PRO A 1 261 ? 22.558 -1.761 -13.911 1.00 79.44 261 PRO A C 1
ATOM 2056 O O . PRO A 1 261 ? 22.174 -2.474 -14.839 1.00 79.44 261 PRO A O 1
ATOM 2059 N N . HIS A 1 262 ? 21.698 -1.066 -13.160 1.00 86.12 262 HIS A N 1
ATOM 2060 C CA . HIS A 1 262 ? 20.243 -1.106 -13.308 1.00 86.12 262 HIS A CA 1
ATOM 2061 C C . HIS A 1 262 ? 19.641 0.242 -13.725 1.00 86.12 262 HIS A C 1
ATOM 2063 O O . HIS A 1 262 ? 18.438 0.444 -13.568 1.00 86.12 262 HIS A O 1
ATOM 2069 N N . TYR A 1 263 ? 20.442 1.145 -14.305 1.00 87.62 263 TYR A N 1
ATOM 2070 C CA . TYR A 1 263 ? 20.028 2.504 -14.678 1.00 87.62 263 TYR A CA 1
ATOM 2071 C C . TYR A 1 263 ? 18.667 2.563 -15.391 1.00 87.62 263 TYR A C 1
ATOM 2073 O O . TYR A 1 263 ? 17.751 3.250 -14.941 1.00 87.62 263 TYR A O 1
ATOM 2081 N N . VAL A 1 264 ? 18.503 1.796 -16.475 1.00 89.62 264 VAL A N 1
ATOM 2082 C CA . VAL A 1 264 ? 17.267 1.798 -17.277 1.00 89.62 264 VAL A CA 1
ATOM 2083 C C . VAL A 1 264 ? 16.061 1.359 -16.444 1.00 89.62 264 VAL A C 1
ATOM 2085 O O . VAL A 1 264 ? 14.999 1.968 -16.533 1.00 89.62 264 VAL A O 1
ATOM 2088 N N . LEU A 1 265 ? 16.221 0.333 -15.606 1.00 90.25 265 LEU A N 1
ATOM 2089 C CA . LEU A 1 265 ? 15.150 -0.161 -14.744 1.00 90.25 265 LEU A CA 1
ATOM 2090 C C . LEU A 1 265 ? 14.744 0.894 -13.710 1.00 90.25 265 LEU A C 1
ATOM 2092 O O . LEU A 1 265 ? 13.563 1.215 -13.598 1.00 90.25 265 LEU A O 1
ATOM 2096 N N . ILE A 1 266 ? 15.720 1.462 -12.997 1.00 89.06 266 ILE A N 1
ATOM 2097 C CA . ILE A 1 266 ? 15.481 2.475 -11.960 1.00 89.06 266 ILE A CA 1
ATOM 2098 C C . ILE A 1 266 ? 14.790 3.702 -12.557 1.00 89.06 266 ILE A C 1
ATOM 2100 O O . ILE A 1 266 ? 13.884 4.271 -11.943 1.00 89.06 266 ILE A O 1
ATOM 2104 N N . TRP A 1 267 ? 15.191 4.090 -13.769 1.00 90.62 267 TRP A N 1
ATOM 2105 C CA . TRP A 1 267 ? 14.574 5.190 -14.493 1.00 90.62 267 TRP A CA 1
ATOM 2106 C C . TRP A 1 267 ? 13.120 4.881 -14.869 1.00 90.62 267 TRP A C 1
ATOM 2108 O O . TRP A 1 267 ? 12.250 5.704 -14.609 1.00 90.62 267 TRP A O 1
ATOM 2118 N N . LEU A 1 268 ? 12.831 3.690 -15.414 1.00 93.06 268 LEU A N 1
ATOM 2119 C CA . LEU A 1 268 ? 11.493 3.296 -15.883 1.00 93.06 268 LEU A CA 1
ATOM 2120 C C . LEU A 1 268 ? 10.443 3.169 -14.767 1.00 93.06 268 LEU A C 1
ATOM 2122 O O . LEU A 1 268 ? 9.264 3.427 -15.021 1.00 93.06 268 LEU A O 1
ATOM 2126 N N . ILE A 1 269 ? 10.844 2.795 -13.545 1.00 93.38 269 ILE A N 1
ATOM 2127 C CA . ILE A 1 269 ? 9.922 2.601 -12.408 1.00 93.38 269 ILE A CA 1
ATOM 2128 C C . ILE A 1 269 ? 9.060 3.850 -12.168 1.00 93.38 269 ILE A C 1
ATOM 2130 O O . ILE A 1 269 ? 7.852 3.739 -11.951 1.00 93.38 269 ILE A O 1
ATOM 2134 N N . TRP A 1 270 ? 9.652 5.043 -12.239 1.00 92.94 270 TRP A N 1
ATOM 2135 C CA . TRP A 1 270 ? 8.973 6.294 -11.895 1.00 92.94 270 TRP A CA 1
ATOM 2136 C C . TRP A 1 270 ? 7.894 6.742 -12.893 1.00 92.94 270 TRP A C 1
ATOM 2138 O O . TRP A 1 270 ? 6.732 6.866 -12.487 1.00 92.94 270 TRP A O 1
ATOM 2148 N N . PRO A 1 271 ? 8.196 6.964 -14.189 1.00 94.75 271 PRO A N 1
ATOM 2149 C CA . PRO A 1 271 ? 7.196 7.401 -15.153 1.00 94.75 271 PRO A CA 1
ATOM 2150 C C . PRO A 1 271 ? 6.092 6.354 -15.342 1.00 94.75 271 PRO A C 1
ATOM 2152 O O . PRO A 1 271 ? 4.923 6.715 -15.438 1.00 94.75 271 PRO A O 1
ATOM 2155 N N . ILE A 1 272 ? 6.414 5.055 -15.322 1.00 95.12 272 ILE A N 1
ATOM 2156 C CA . ILE A 1 272 ? 5.393 4.009 -15.475 1.00 95.12 272 ILE A CA 1
ATOM 2157 C C . ILE A 1 272 ? 4.449 3.996 -14.268 1.00 95.12 272 ILE A C 1
ATOM 2159 O O . ILE A 1 272 ? 3.231 4.020 -14.444 1.00 95.12 272 ILE A O 1
ATOM 2163 N N . THR A 1 273 ? 4.983 3.996 -13.042 1.00 94.81 273 THR A N 1
ATOM 2164 C CA . THR A 1 273 ? 4.143 3.922 -11.836 1.00 94.81 273 THR A CA 1
ATOM 2165 C C . THR A 1 273 ? 3.277 5.167 -11.679 1.00 94.81 273 THR A C 1
ATOM 2167 O O . THR A 1 273 ? 2.078 5.047 -11.438 1.00 94.81 273 THR A O 1
ATOM 2170 N N . THR A 1 274 ? 3.844 6.362 -11.875 1.00 95.19 274 THR A N 1
ATOM 2171 C CA . THR A 1 274 ? 3.081 7.620 -11.796 1.00 95.19 274 THR A CA 1
ATOM 2172 C C . THR A 1 274 ? 1.967 7.672 -12.843 1.00 95.19 274 THR A C 1
ATOM 2174 O O . THR A 1 274 ? 0.833 8.005 -12.503 1.00 95.19 274 THR A O 1
ATOM 2177 N N . PHE A 1 275 ? 2.233 7.249 -14.084 1.00 95.38 275 PHE A N 1
ATOM 2178 C CA . PHE A 1 275 ? 1.212 7.199 -15.132 1.00 95.38 275 PHE A CA 1
ATOM 2179 C C . PHE A 1 275 ? 0.078 6.219 -14.794 1.00 95.38 275 PHE A C 1
ATOM 2181 O O . PHE A 1 275 ? -1.100 6.524 -15.006 1.00 95.38 275 PHE A O 1
ATOM 2188 N N . LEU A 1 276 ? 0.416 5.048 -14.241 1.00 94.50 276 LEU A N 1
ATOM 2189 C CA . LEU A 1 276 ? -0.562 4.056 -13.794 1.00 94.50 276 LEU A CA 1
ATOM 2190 C C . LEU A 1 276 ? -1.422 4.571 -12.636 1.00 94.50 276 LEU A C 1
ATOM 2192 O O . LEU A 1 276 ? -2.633 4.357 -12.649 1.00 94.50 276 LEU A O 1
ATOM 2196 N N . VAL A 1 277 ? -0.825 5.274 -11.671 1.00 93.00 277 VAL A N 1
ATOM 2197 C CA . VAL A 1 277 ? -1.545 5.902 -10.553 1.00 93.00 277 VAL A CA 1
ATOM 2198 C C . VAL A 1 277 ? -2.512 6.971 -11.065 1.00 93.00 277 VAL A C 1
ATOM 2200 O O . VAL A 1 277 ? -3.693 6.916 -10.734 1.00 93.00 277 VAL A O 1
ATOM 2203 N N . ILE A 1 278 ? -2.067 7.874 -11.945 1.00 92.62 278 ILE A N 1
ATOM 2204 C CA . ILE A 1 278 ? -2.929 8.907 -12.549 1.00 92.62 278 ILE A CA 1
ATOM 2205 C C . ILE A 1 278 ? -4.087 8.266 -13.322 1.00 92.62 278 ILE A C 1
ATOM 2207 O O . ILE A 1 278 ? -5.248 8.608 -13.102 1.00 92.62 278 ILE A O 1
ATOM 2211 N N . SER A 1 279 ? -3.788 7.300 -14.195 1.00 93.62 279 SER A N 1
ATOM 2212 C CA . SER A 1 279 ? -4.801 6.606 -15.002 1.00 93.62 279 SER A CA 1
ATOM 2213 C C . SER A 1 279 ? -5.831 5.893 -14.123 1.00 93.62 279 SER A C 1
ATOM 2215 O O . SER A 1 279 ? -7.032 5.963 -14.373 1.00 93.62 279 SER A O 1
ATOM 2217 N N . SER A 1 280 ? -5.363 5.246 -13.056 1.00 91.31 280 SER A N 1
ATOM 2218 C CA . SER A 1 280 ? -6.195 4.592 -12.051 1.00 91.31 280 SER A CA 1
ATOM 2219 C C . SER A 1 280 ? -7.110 5.584 -11.325 1.00 91.31 280 SER A C 1
ATOM 2221 O O . SER A 1 280 ? -8.321 5.367 -11.270 1.00 91.31 280 SER A O 1
ATOM 2223 N N . ILE A 1 281 ? -6.565 6.693 -10.812 1.00 87.69 281 ILE A N 1
ATOM 2224 C CA . ILE A 1 281 ? -7.342 7.739 -10.129 1.00 87.69 281 ILE A CA 1
ATOM 2225 C C . ILE A 1 281 ? -8.425 8.290 -11.061 1.00 87.69 281 ILE A C 1
ATOM 2227 O O . ILE A 1 281 ? -9.582 8.399 -10.657 1.00 87.69 281 ILE A O 1
ATOM 2231 N N . LEU A 1 282 ? -8.080 8.577 -12.319 1.00 88.69 282 LEU A N 1
ATOM 2232 C CA . LEU A 1 282 ? -9.031 9.084 -13.307 1.00 88.69 282 LEU A CA 1
ATOM 2233 C C . LEU A 1 282 ? -10.150 8.079 -13.587 1.00 88.69 282 LEU A C 1
ATOM 2235 O O . LEU A 1 282 ? -11.323 8.446 -13.524 1.00 88.69 282 LEU A O 1
ATOM 2239 N N . VAL A 1 283 ? -9.828 6.813 -13.864 1.00 89.69 283 VAL A N 1
ATOM 2240 C CA . VAL A 1 283 ? -10.840 5.806 -14.217 1.00 89.69 283 VAL A CA 1
ATOM 2241 C C . VAL A 1 283 ? -11.714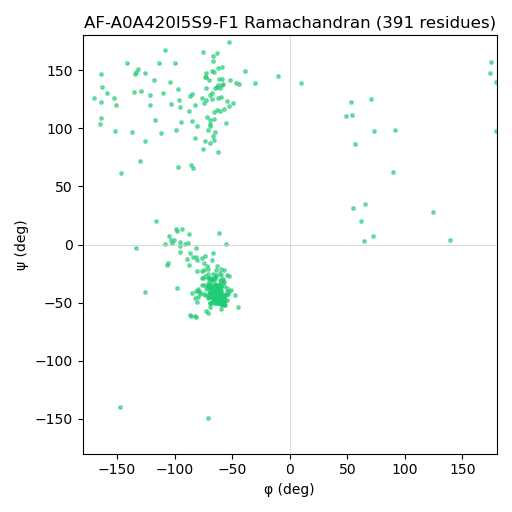 5.447 -13.018 1.00 89.69 283 VAL A C 1
ATOM 2243 O O . VAL A 1 283 ? -12.941 5.498 -13.114 1.00 89.69 283 VAL A O 1
ATOM 2246 N N . HIS A 1 284 ? -11.125 5.123 -11.869 1.00 85.38 284 HIS A N 1
ATOM 2247 C CA . HIS A 1 284 ? -11.893 4.718 -10.691 1.00 85.38 284 HIS A CA 1
ATOM 2248 C C . HIS A 1 284 ? -12.630 5.900 -10.048 1.00 85.38 284 HIS A C 1
ATOM 2250 O O . HIS A 1 284 ? -13.792 5.751 -9.666 1.00 85.38 284 HIS A O 1
ATOM 2256 N N . GLY A 1 285 ? -12.011 7.084 -9.999 1.00 79.88 285 GLY A N 1
ATOM 2257 C CA . GLY A 1 285 ? -12.633 8.305 -9.484 1.00 79.88 285 GLY A CA 1
ATOM 2258 C C . GLY A 1 285 ? -13.809 8.775 -10.343 1.00 79.88 285 GLY A C 1
ATOM 2259 O O . GLY A 1 285 ? -14.894 9.038 -9.821 1.00 79.88 285 GLY A O 1
ATOM 2260 N N . SER A 1 286 ? -13.651 8.799 -11.672 1.00 81.88 286 SER A N 1
ATOM 2261 C CA . SER A 1 286 ? -14.747 9.174 -12.582 1.00 81.88 286 SER A CA 1
ATOM 2262 C C . SER A 1 286 ? -15.875 8.142 -12.616 1.00 81.88 286 SER A C 1
ATOM 2264 O O . SER A 1 286 ? -17.040 8.518 -12.754 1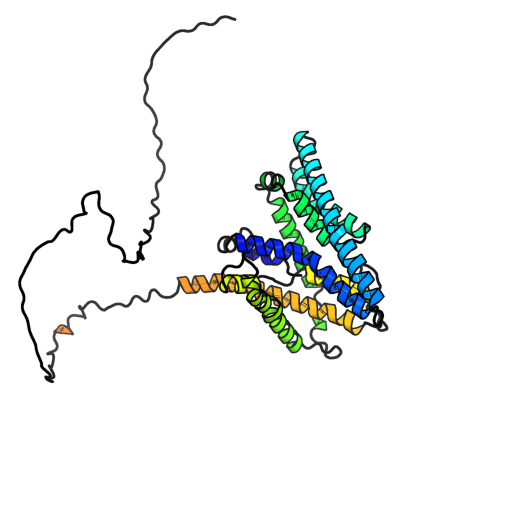.00 81.88 286 SER A O 1
ATOM 2266 N N . SER A 1 287 ? -15.576 6.853 -12.409 1.00 81.88 287 SER A N 1
ATOM 2267 C CA . SER A 1 287 ? -16.589 5.789 -12.383 1.00 81.88 287 SER A CA 1
ATOM 2268 C C . SER A 1 287 ? -17.710 6.079 -11.384 1.00 81.88 287 SER A C 1
ATOM 2270 O O . SER A 1 287 ? -18.875 5.825 -11.677 1.00 81.88 287 SER A O 1
ATOM 2272 N N . ILE A 1 288 ? -17.397 6.661 -10.222 1.00 71.31 288 ILE A N 1
ATOM 2273 C CA . ILE A 1 288 ? -18.392 7.015 -9.195 1.00 71.31 288 ILE A CA 1
ATOM 2274 C C . ILE A 1 288 ? -19.355 8.089 -9.717 1.00 71.31 288 ILE A C 1
ATOM 2276 O O . ILE A 1 288 ? -20.575 7.978 -9.553 1.00 71.31 288 ILE A O 1
ATOM 2280 N N . ALA A 1 289 ? -18.822 9.118 -10.378 1.00 68.12 289 ALA A N 1
ATOM 2281 C CA . ALA A 1 289 ? -19.624 10.164 -11.003 1.00 68.12 289 ALA A CA 1
ATOM 2282 C C . ALA A 1 289 ? -20.506 9.585 -12.123 1.00 68.12 289 ALA A C 1
ATOM 2284 O O . ALA A 1 289 ? -21.701 9.866 -12.175 1.00 68.12 289 ALA A O 1
ATOM 2285 N N . VAL A 1 290 ? -19.964 8.684 -12.946 1.00 74.88 290 VAL A N 1
ATOM 2286 C CA . VAL A 1 290 ? -20.720 7.998 -14.007 1.00 74.88 290 VAL A CA 1
ATOM 2287 C C . VAL A 1 290 ? -21.832 7.116 -13.427 1.00 74.88 290 VAL A C 1
ATOM 2289 O O . VAL A 1 290 ? -22.964 7.167 -13.904 1.00 74.88 290 VAL A O 1
ATOM 2292 N N . PHE A 1 291 ? -21.575 6.355 -12.358 1.00 69.50 291 PHE A N 1
ATOM 2293 C CA . PHE A 1 291 ? -22.594 5.524 -11.703 1.00 69.50 291 PHE A CA 1
ATOM 2294 C C . PHE A 1 291 ? -23.707 6.348 -11.045 1.00 69.50 291 PHE A C 1
ATOM 2296 O O . PHE A 1 291 ? -24.866 5.920 -11.025 1.00 69.50 291 PHE A O 1
ATOM 2303 N N . THR A 1 292 ? -23.378 7.511 -10.478 1.00 64.25 292 THR A N 1
ATOM 2304 C CA . THR A 1 292 ? -24.378 8.395 -9.862 1.00 64.25 292 THR A CA 1
ATOM 2305 C C . THR A 1 292 ? -25.214 9.121 -10.915 1.00 64.25 292 THR A C 1
ATOM 2307 O O . THR A 1 292 ? -26.440 9.144 -10.784 1.00 64.25 292 THR A O 1
ATOM 2310 N N . LEU A 1 293 ? -24.587 9.619 -11.984 1.00 63.59 293 LEU A N 1
ATOM 2311 C CA . LEU A 1 293 ? -25.257 10.310 -13.084 1.00 63.59 293 LEU A CA 1
ATOM 2312 C C . LEU A 1 293 ? -26.095 9.354 -13.946 1.00 63.59 293 LEU A C 1
ATOM 2314 O O . LEU A 1 293 ? -27.256 9.639 -14.228 1.00 63.59 293 LEU A O 1
ATOM 2318 N N . GLY A 1 294 ? -25.563 8.177 -14.285 1.00 60.44 294 GLY A N 1
ATOM 2319 C CA . GLY A 1 294 ? -26.264 7.166 -15.081 1.00 60.44 294 GLY A CA 1
ATOM 2320 C C . GLY A 1 294 ? -27.542 6.660 -14.412 1.00 60.44 294 GLY A C 1
ATOM 2321 O O . GLY A 1 294 ? -28.548 6.448 -15.082 1.00 60.44 294 GLY A O 1
ATOM 2322 N N . LYS A 1 295 ? -27.562 6.545 -13.077 1.00 59.34 295 LYS A N 1
ATOM 2323 C CA . LYS A 1 295 ? -28.801 6.237 -12.347 1.00 59.34 295 LYS A CA 1
ATOM 2324 C C . LYS A 1 295 ? -29.789 7.393 -12.351 1.00 59.34 295 LYS A C 1
ATOM 2326 O O . LYS A 1 295 ? -30.968 7.105 -12.461 1.00 59.34 295 LYS A O 1
ATOM 2331 N N . HIS A 1 296 ? -29.343 8.649 -12.259 1.00 56.31 296 HIS A N 1
ATOM 2332 C CA . HIS A 1 296 ? -30.239 9.805 -12.368 1.00 56.31 296 HIS A CA 1
ATOM 2333 C C . HIS A 1 296 ? -30.904 9.865 -13.748 1.00 56.31 296 HIS A C 1
ATOM 2335 O O . HIS A 1 296 ? -32.104 10.090 -13.840 1.00 56.31 296 HIS A O 1
ATOM 2341 N N . ILE A 1 297 ? -30.150 9.545 -14.802 1.00 57.47 297 ILE A N 1
ATOM 2342 C CA . ILE A 1 297 ? -30.674 9.407 -16.165 1.00 57.47 297 ILE A CA 1
ATOM 2343 C C . ILE A 1 297 ? -31.653 8.224 -16.262 1.00 57.47 297 ILE A C 1
ATOM 2345 O O . ILE A 1 297 ? -32.678 8.350 -16.918 1.00 57.47 297 ILE A O 1
ATOM 2349 N N . ASN A 1 298 ? -31.408 7.114 -15.555 1.00 50.81 298 ASN A N 1
ATOM 2350 C CA . ASN A 1 298 ? -32.337 5.977 -15.508 1.00 50.81 298 ASN A CA 1
ATOM 2351 C C . ASN A 1 298 ? -33.595 6.233 -14.652 1.00 50.81 298 ASN A C 1
ATOM 2353 O O . ASN A 1 298 ? -34.634 5.648 -14.928 1.00 50.81 298 ASN A O 1
ATOM 2357 N N . THR A 1 299 ? -33.552 7.107 -13.637 1.00 51.56 299 THR A N 1
ATOM 2358 C CA . THR A 1 299 ? -34.772 7.599 -12.961 1.00 51.56 299 THR A CA 1
ATOM 2359 C C . THR A 1 299 ? -35.515 8.642 -13.792 1.00 51.56 299 THR A C 1
ATOM 2361 O O . THR A 1 299 ? -36.711 8.827 -13.600 1.00 51.56 299 THR A O 1
ATOM 2364 N N . LEU A 1 300 ? -34.816 9.315 -14.708 1.00 45.88 300 LEU A N 1
ATOM 2365 C CA . LEU A 1 300 ? -35.392 10.204 -15.718 1.00 45.88 300 LEU A CA 1
ATOM 2366 C C . LEU A 1 300 ? -35.781 9.455 -17.005 1.00 45.88 300 LEU A C 1
ATOM 2368 O O . LEU A 1 300 ? -36.276 10.077 -17.946 1.00 45.88 300 LEU A O 1
ATOM 2372 N N . ALA A 1 301 ? -35.595 8.130 -17.056 1.00 44.31 301 ALA A N 1
ATOM 2373 C CA . ALA A 1 301 ? -35.979 7.310 -18.193 1.00 44.31 301 ALA A CA 1
ATOM 2374 C C . ALA A 1 301 ? -37.504 7.146 -18.232 1.00 44.31 301 ALA A C 1
ATOM 2376 O O . ALA A 1 301 ? -38.080 6.204 -17.697 1.00 44.31 301 ALA A O 1
ATOM 2377 N N . LEU A 1 302 ? -38.105 8.113 -18.926 1.00 42.44 302 LEU A N 1
ATOM 2378 C CA . LEU A 1 302 ? -39.331 8.031 -19.705 1.00 42.44 302 LEU A CA 1
ATOM 2379 C C . LEU A 1 302 ? -40.574 7.552 -18.950 1.00 42.44 302 LEU A C 1
ATOM 2381 O O . LEU A 1 302 ? -41.041 6.425 -19.119 1.00 42.44 302 LEU A O 1
ATOM 2385 N N . THR A 1 303 ? -41.255 8.503 -18.310 1.00 44.25 303 THR A N 1
ATOM 2386 C CA . THR A 1 303 ? -42.721 8.527 -18.393 1.00 44.25 303 THR A CA 1
ATOM 2387 C C . THR A 1 303 ? -43.092 8.735 -19.866 1.00 44.25 303 THR A C 1
ATOM 2389 O O . THR A 1 303 ? -43.369 9.846 -20.305 1.00 44.25 303 THR A O 1
ATOM 2392 N N . MET A 1 304 ? -43.042 7.669 -20.665 1.00 38.38 304 MET A N 1
ATOM 2393 C CA . MET A 1 304 ? -43.768 7.606 -21.928 1.00 38.38 304 MET A CA 1
ATOM 2394 C C . MET A 1 304 ? -45.241 7.530 -21.542 1.00 38.38 304 MET A C 1
ATOM 2396 O O . MET A 1 304 ? -45.794 6.451 -21.339 1.00 38.38 304 MET A O 1
ATOM 2400 N N . SER A 1 305 ? -45.878 8.687 -21.363 1.00 46.84 305 SER A N 1
ATOM 2401 C CA . SER A 1 305 ? -47.331 8.750 -21.358 1.00 46.84 305 SER A CA 1
ATOM 2402 C C . SER A 1 305 ? -47.775 8.408 -22.774 1.00 46.84 305 SER A C 1
ATOM 2404 O O . SER A 1 305 ? -47.805 9.267 -23.654 1.00 46.84 305 SER A O 1
ATOM 2406 N N . TYR A 1 306 ? -48.066 7.133 -23.018 1.00 37.53 306 TYR A N 1
ATOM 2407 C CA . TYR A 1 306 ? -48.840 6.740 -24.179 1.00 37.53 306 TYR A CA 1
ATOM 2408 C C . TYR A 1 306 ? -50.225 7.355 -23.974 1.00 37.53 306 TYR A C 1
ATOM 2410 O O . TYR A 1 306 ? -51.040 6.832 -23.216 1.00 37.53 306 TYR A O 1
ATOM 2418 N N . THR A 1 307 ? -50.474 8.522 -24.567 1.00 45.25 307 THR A N 1
ATOM 2419 C CA . THR A 1 307 ? -51.834 9.029 -24.713 1.00 45.25 307 THR A CA 1
ATOM 2420 C C . THR A 1 307 ? -52.534 8.069 -25.658 1.00 45.25 307 THR A C 1
ATOM 2422 O O . THR A 1 307 ? -52.486 8.237 -26.875 1.00 45.25 307 THR A O 1
ATOM 2425 N N . VAL A 1 308 ? -53.152 7.026 -25.099 1.00 44.53 308 VAL A N 1
ATOM 2426 C CA . VAL A 1 308 ? -54.318 6.415 -25.729 1.00 44.53 308 VAL A CA 1
ATOM 2427 C C . VAL A 1 308 ? -55.276 7.580 -25.900 1.00 44.53 308 VAL A C 1
ATOM 2429 O O . VAL A 1 308 ? -55.773 8.122 -24.912 1.00 44.53 308 VAL A O 1
ATOM 2432 N N . GLY A 1 309 ? -55.401 8.070 -27.133 1.00 38.41 309 GLY A N 1
ATOM 2433 C CA . GLY A 1 309 ? -56.382 9.089 -27.445 1.00 38.41 309 GLY A CA 1
ATOM 2434 C C . GLY A 1 309 ? -57.720 8.574 -26.945 1.00 38.41 309 GLY A C 1
ATOM 2435 O O . GLY A 1 309 ? -58.152 7.499 -27.358 1.00 38.41 309 GLY A O 1
ATOM 2436 N N . ASN A 1 310 ? -58.325 9.311 -26.015 1.00 40.09 310 ASN A N 1
ATOM 2437 C CA . ASN A 1 310 ? -59.732 9.150 -25.691 1.00 40.09 310 ASN A CA 1
ATOM 2438 C C . ASN A 1 310 ? -60.487 9.101 -27.028 1.00 40.09 310 ASN A C 1
ATOM 2440 O O . ASN A 1 310 ? -60.151 9.863 -27.938 1.00 40.09 310 ASN A O 1
ATOM 2444 N N . GLU A 1 311 ? -61.484 8.230 -27.162 1.00 46.47 311 GLU A N 1
ATOM 2445 C CA . GLU A 1 311 ? -62.292 8.061 -28.384 1.00 46.47 311 GLU A CA 1
ATOM 2446 C C . GLU A 1 311 ? -63.081 9.327 -28.800 1.00 46.47 311 GLU A C 1
ATOM 2448 O O . GLU A 1 311 ? -63.859 9.309 -29.751 1.00 46.47 311 GLU A O 1
ATOM 2453 N N . ASP A 1 312 ? -62.807 10.465 -28.168 1.00 49.53 312 ASP A N 1
ATOM 2454 C CA . ASP A 1 312 ? -63.321 11.786 -28.490 1.00 49.53 312 ASP A CA 1
ATOM 2455 C C . ASP A 1 312 ? -62.312 12.565 -29.348 1.00 49.53 312 ASP A C 1
ATOM 2457 O O . ASP A 1 312 ? -61.734 13.579 -28.948 1.00 49.53 312 ASP A O 1
ATOM 2461 N N . GLY A 1 313 ? -62.100 12.087 -30.577 1.00 51.44 313 GLY A N 1
ATOM 2462 C CA . GLY A 1 313 ? -61.542 12.923 -31.639 1.00 51.44 313 GLY A CA 1
ATOM 2463 C C . GLY A 1 313 ? -62.439 14.151 -31.888 1.00 51.44 313 GLY A C 1
ATOM 2464 O O . GLY A 1 313 ? -63.648 14.088 -31.649 1.00 51.44 313 GLY A O 1
ATOM 2465 N N . PRO A 1 314 ? -61.895 15.286 -32.371 1.00 56.19 314 PRO A N 1
ATOM 2466 C CA . PRO A 1 314 ? -62.656 16.525 -32.530 1.00 56.19 314 PRO A CA 1
ATOM 2467 C C . PRO A 1 314 ? -63.910 16.273 -33.377 1.00 56.19 314 PRO A C 1
ATOM 2469 O O . PRO A 1 314 ? -63.800 15.799 -34.503 1.00 56.19 314 PRO A O 1
ATOM 2472 N N . GLY A 1 315 ? -65.098 16.584 -32.841 1.00 55.91 315 GLY A N 1
ATOM 2473 C CA . GLY A 1 315 ? -66.410 16.052 -33.263 1.00 55.91 315 GLY A CA 1
ATOM 2474 C C . GLY A 1 315 ? -66.836 16.192 -34.737 1.00 55.91 315 GLY A C 1
ATOM 2475 O O . GLY A 1 315 ? -67.918 15.739 -35.108 1.00 55.91 315 GLY A O 1
ATOM 2476 N N . TRP A 1 316 ? -66.007 16.780 -35.599 1.00 57.78 316 TRP A N 1
ATOM 2477 C CA . TRP A 1 316 ? -66.168 16.756 -37.050 1.00 57.78 316 TRP A CA 1
ATOM 2478 C C . TRP A 1 316 ? -65.763 15.411 -37.682 1.00 57.78 316 TRP A C 1
ATOM 2480 O O . TRP A 1 316 ? -66.364 15.018 -38.682 1.00 57.78 316 TRP A O 1
ATOM 2490 N N . VAL A 1 317 ? -64.829 14.655 -37.082 1.00 59.44 317 VAL A N 1
ATOM 2491 C CA . VAL A 1 317 ? -64.410 13.341 -37.617 1.00 59.44 317 VAL A CA 1
ATOM 2492 C C . VAL A 1 317 ? -65.469 12.243 -37.451 1.00 59.44 317 VAL A C 1
ATOM 2494 O O . VAL A 1 317 ? -65.463 11.275 -38.206 1.00 59.44 317 VAL A O 1
ATOM 2497 N N . ASN A 1 318 ? -66.452 12.431 -36.563 1.00 56.50 318 ASN A N 1
ATOM 2498 C CA . ASN A 1 318 ? -67.584 11.509 -36.383 1.00 56.50 318 ASN A CA 1
ATOM 2499 C C . ASN A 1 318 ? -68.721 11.702 -37.408 1.00 56.50 318 ASN A C 1
ATOM 2501 O O . ASN A 1 318 ? -69.693 10.950 -37.387 1.00 56.50 318 ASN A O 1
ATOM 2505 N N . ARG A 1 319 ? -68.627 12.695 -38.309 1.00 58.97 319 ARG A N 1
ATOM 2506 C CA . ARG A 1 319 ? -69.669 13.006 -39.313 1.00 58.97 319 ARG A CA 1
ATOM 2507 C C . ARG A 1 319 ? -69.348 12.535 -40.731 1.00 58.97 319 ARG A C 1
ATOM 2509 O O . ARG A 1 319 ? -70.117 12.815 -41.648 1.00 58.97 319 ARG A O 1
ATOM 2516 N N . LEU A 1 320 ? -68.236 11.834 -40.933 1.00 56.88 320 LEU A N 1
ATOM 2517 C CA . LEU A 1 320 ? -67.910 11.271 -42.239 1.00 56.88 320 LEU A CA 1
ATOM 2518 C C . LEU A 1 320 ? -68.600 9.904 -42.410 1.00 56.88 320 LEU A C 1
ATOM 2520 O O . LEU A 1 320 ? -68.469 9.051 -41.526 1.00 56.88 320 LEU A O 1
ATOM 2524 N N . PRO A 1 321 ? -69.321 9.659 -43.524 1.00 55.56 321 PRO A N 1
ATOM 2525 C CA . PRO A 1 321 ? -69.908 8.354 -43.799 1.00 55.56 321 PRO A CA 1
ATOM 2526 C C . PRO A 1 321 ? -68.793 7.306 -43.896 1.00 55.56 321 PRO A C 1
ATOM 2528 O O . PRO A 1 321 ? -67.945 7.364 -44.787 1.00 55.56 321 PRO A O 1
ATOM 2531 N N . ARG A 1 322 ? -68.771 6.346 -42.965 1.00 53.12 322 ARG A N 1
ATOM 2532 C CA . ARG A 1 322 ? -67.827 5.225 -43.004 1.00 53.12 322 ARG A CA 1
ATOM 2533 C C . ARG A 1 322 ? -68.183 4.315 -44.176 1.00 53.12 322 ARG A C 1
ATOM 2535 O O . ARG A 1 322 ? -69.170 3.585 -44.129 1.00 53.12 322 ARG A O 1
ATOM 2542 N N . ILE A 1 323 ? -67.362 4.353 -45.220 1.00 48.41 323 ILE A N 1
ATOM 2543 C CA . ILE A 1 323 ? -67.423 3.408 -46.334 1.00 48.41 323 ILE A CA 1
ATOM 2544 C C . ILE A 1 323 ? -66.976 2.051 -45.776 1.00 48.41 323 ILE A C 1
ATOM 2546 O O . ILE A 1 323 ? -65.797 1.842 -45.499 1.00 48.41 323 ILE A O 1
ATOM 2550 N N . THR A 1 324 ? -67.919 1.145 -45.530 1.00 44.91 324 THR A N 1
ATOM 2551 C CA . THR A 1 324 ? -67.612 -0.215 -45.080 1.00 44.91 324 THR A CA 1
ATOM 2552 C C . THR A 1 324 ? -67.209 -1.046 -46.294 1.00 44.91 324 THR A C 1
ATOM 2554 O O . THR A 1 324 ? -68.048 -1.480 -47.082 1.00 44.91 324 THR A O 1
ATOM 2557 N N . SER A 1 325 ? -65.907 -1.279 -46.477 1.00 42.78 325 SER A N 1
ATOM 2558 C CA . SER A 1 325 ? -65.465 -2.337 -47.382 1.00 42.78 325 SER A CA 1
ATOM 2559 C C . SER A 1 325 ? -65.835 -3.678 -46.749 1.00 42.78 325 SER A C 1
ATOM 2561 O O . SER A 1 325 ? -65.233 -4.170 -45.797 1.00 42.78 325 SER A O 1
ATOM 2563 N N . THR A 1 326 ? -66.919 -4.247 -47.259 1.00 37.22 326 THR A N 1
ATOM 2564 C CA . THR A 1 326 ? -67.370 -5.588 -46.917 1.00 37.22 326 THR A CA 1
ATOM 2565 C C . THR A 1 326 ? -66.400 -6.586 -47.542 1.00 37.22 326 THR A C 1
ATOM 2567 O O . THR A 1 326 ? -66.542 -6.922 -48.712 1.00 37.22 326 THR A O 1
ATOM 2570 N N . SER A 1 327 ? -65.444 -7.091 -46.764 1.00 36.38 327 SER A N 1
ATOM 2571 C CA . SER A 1 327 ? -64.771 -8.354 -47.075 1.00 36.38 327 SER A CA 1
ATOM 2572 C C . SER A 1 327 ? -65.055 -9.353 -45.965 1.00 36.38 327 SER A C 1
ATOM 2574 O O . SER A 1 327 ? -64.600 -9.234 -44.831 1.00 36.38 327 SER A O 1
ATOM 2576 N N . ARG A 1 328 ? -65.901 -10.316 -46.331 1.00 36.50 328 ARG A N 1
ATOM 2577 C CA . ARG A 1 328 ? -66.310 -11.481 -45.556 1.00 36.50 328 ARG A CA 1
ATOM 2578 C C . ARG A 1 328 ? -65.117 -12.391 -45.268 1.00 36.50 328 ARG A C 1
ATOM 2580 O O . ARG A 1 328 ? -64.451 -12.828 -46.198 1.00 36.50 328 ARG A O 1
ATOM 2587 N N . SER A 1 329 ? -65.036 -12.854 -44.029 1.00 37.81 329 SER A N 1
ATOM 2588 C CA . SER A 1 329 ? -64.896 -14.286 -43.747 1.00 37.81 329 SER A CA 1
ATOM 2589 C C . SER A 1 329 ? -65.508 -14.588 -42.378 1.00 37.81 329 SER A C 1
ATOM 2591 O O . SER A 1 329 ? -64.908 -14.347 -41.334 1.00 37.81 329 SER A O 1
ATOM 2593 N N . GLN A 1 330 ? -66.755 -15.065 -42.414 1.00 39.12 330 GLN A N 1
ATOM 2594 C CA . GLN A 1 330 ? -67.430 -15.757 -41.317 1.00 39.12 330 GLN A CA 1
ATOM 2595 C C . GLN A 1 330 ? -66.871 -17.176 -41.157 1.00 39.12 330 GLN A C 1
ATOM 2597 O O . GLN A 1 330 ? -66.672 -17.851 -42.163 1.00 39.12 330 GLN A O 1
ATOM 2602 N N . ALA A 1 331 ? -66.774 -17.640 -39.908 1.00 35.16 331 ALA A N 1
ATOM 2603 C CA . ALA A 1 331 ? -67.314 -18.914 -39.389 1.00 35.16 331 ALA A CA 1
ATOM 2604 C C . ALA A 1 331 ? -66.919 -18.981 -37.894 1.00 35.16 331 ALA A C 1
ATOM 2606 O O . ALA A 1 331 ? -65.741 -19.089 -37.591 1.00 35.16 331 ALA A O 1
ATOM 2607 N N . LYS A 1 332 ? -67.749 -18.639 -36.897 1.00 36.41 332 LYS A N 1
ATOM 2608 C CA . LYS A 1 332 ? -69.056 -19.144 -36.416 1.00 36.41 332 LYS A CA 1
ATOM 2609 C C . LYS A 1 332 ? -68.980 -20.492 -35.678 1.00 36.41 332 LYS A C 1
ATOM 2611 O O . LYS A 1 332 ? -69.096 -21.528 -36.311 1.00 36.41 332 LYS A O 1
ATOM 2616 N N . SER A 1 333 ? -68.952 -20.432 -34.340 1.00 29.70 333 SER A N 1
ATOM 2617 C CA . SER A 1 333 ? -69.761 -21.248 -33.401 1.00 29.70 333 SER A CA 1
ATOM 2618 C C . SER A 1 333 ? -69.395 -20.880 -31.953 1.00 29.70 333 SER A C 1
ATOM 2620 O O . SER A 1 333 ? -68.215 -20.753 -31.666 1.00 29.70 333 SER A O 1
ATOM 2622 N N . MET A 1 334 ? -70.265 -20.763 -30.959 1.00 29.73 334 MET A N 1
ATOM 2623 C CA . MET A 1 334 ? -71.707 -20.570 -30.860 1.00 29.73 334 MET A CA 1
ATOM 2624 C C . MET A 1 334 ? -71.941 -20.116 -29.405 1.00 29.73 334 MET A C 1
ATOM 2626 O O . MET A 1 334 ? -71.215 -20.514 -28.499 1.00 29.73 334 MET A O 1
ATOM 2630 N N . SER A 1 335 ? -72.936 -19.265 -29.207 1.00 31.22 335 SER A N 1
ATOM 2631 C CA . SER A 1 335 ? -73.406 -18.729 -27.932 1.00 31.22 335 SER A CA 1
ATOM 2632 C C . SER A 1 335 ? -74.058 -19.780 -27.029 1.00 31.22 335 SER A C 1
ATOM 2634 O O . SER A 1 335 ? -74.817 -20.605 -27.532 1.00 31.22 335 SER A O 1
ATOM 2636 N N . LEU A 1 336 ? -73.947 -19.602 -25.711 1.00 26.92 336 LEU A N 1
ATOM 2637 C CA . LEU A 1 336 ? -75.100 -19.674 -24.808 1.00 26.92 336 LEU A CA 1
ATOM 2638 C C . LEU A 1 336 ? -74.827 -18.758 -23.604 1.00 26.92 336 LEU A C 1
ATOM 2640 O O . LEU A 1 336 ? -73.818 -18.917 -22.925 1.00 26.92 336 LEU A O 1
ATOM 2644 N N . GLY A 1 337 ? -75.687 -17.764 -23.393 1.00 29.81 337 GLY A N 1
ATOM 2645 C CA . GLY A 1 337 ? -75.657 -16.906 -22.211 1.00 29.81 337 GLY A CA 1
ATOM 2646 C C . GLY A 1 337 ? -76.689 -17.348 -21.181 1.00 29.81 337 GLY A C 1
ATOM 2647 O O . GLY A 1 337 ? -77.688 -17.939 -21.570 1.00 29.81 337 GLY A O 1
ATOM 2648 N N . THR A 1 338 ? -76.459 -17.000 -19.911 1.00 26.77 338 THR A N 1
ATOM 2649 C CA . THR A 1 338 ? -77.498 -16.571 -18.954 1.00 26.77 338 THR A CA 1
ATOM 2650 C C . THR A 1 338 ? -76.857 -16.009 -17.678 1.00 26.77 338 THR A C 1
ATOM 2652 O O . THR A 1 338 ? -76.005 -16.651 -17.078 1.00 26.77 338 THR A O 1
ATOM 2655 N N . ASN A 1 339 ? -77.282 -14.787 -17.356 1.00 27.27 339 ASN A N 1
ATOM 2656 C CA . ASN A 1 339 ? -77.407 -14.043 -16.095 1.00 27.27 339 ASN A CA 1
ATOM 2657 C C . ASN A 1 339 ? -76.816 -14.556 -14.761 1.00 27.27 339 ASN A C 1
ATOM 2659 O O . ASN A 1 339 ? -77.016 -15.696 -14.365 1.00 27.27 339 ASN A O 1
ATOM 2663 N N . GLU A 1 340 ? -76.245 -13.574 -14.045 1.00 30.98 340 GLU A N 1
ATOM 2664 C CA . GLU A 1 340 ? -76.426 -13.253 -12.612 1.00 30.98 340 GLU A CA 1
ATOM 2665 C C . GLU A 1 340 ? -76.194 -14.356 -11.560 1.00 30.98 340 GLU A C 1
ATOM 2667 O O . GLU A 1 340 ? -77.016 -15.249 -11.381 1.00 30.98 340 GLU A O 1
ATOM 2672 N N . ASN A 1 341 ? -75.129 -14.213 -10.756 1.00 29.64 341 ASN A N 1
ATOM 2673 C CA . ASN A 1 341 ? -75.233 -13.923 -9.313 1.00 29.64 341 ASN A CA 1
ATOM 2674 C C . ASN A 1 341 ? -73.870 -13.965 -8.602 1.00 29.64 341 ASN A C 1
ATOM 2676 O O . ASN A 1 341 ? -72.973 -14.730 -8.954 1.00 29.64 341 ASN A O 1
ATOM 2680 N N . GLU A 1 342 ? -73.755 -13.111 -7.585 1.00 35.84 342 GLU A N 1
ATOM 2681 C CA . GLU A 1 342 ? -72.700 -13.071 -6.573 1.00 35.84 342 GLU A CA 1
ATOM 2682 C C . GLU A 1 342 ? -72.335 -14.459 -6.033 1.00 35.84 342 GLU A C 1
ATOM 2684 O O . GLU A 1 342 ? -73.212 -15.235 -5.660 1.00 35.84 342 GLU A O 1
ATOM 2689 N N . LEU A 1 343 ? -71.036 -14.720 -5.862 1.00 33.88 343 LEU A N 1
ATOM 2690 C CA . LEU A 1 343 ? -70.542 -15.780 -4.984 1.00 33.88 343 LEU A CA 1
ATOM 2691 C C . LEU A 1 343 ? -69.344 -15.256 -4.184 1.00 33.88 343 LEU A C 1
ATOM 2693 O O . LEU A 1 343 ? -68.203 -15.239 -4.642 1.00 33.88 343 LEU A O 1
ATOM 2697 N N . ASN A 1 344 ? -69.660 -14.819 -2.963 1.00 31.11 344 ASN A N 1
ATOM 2698 C CA . ASN A 1 344 ? -68.741 -14.727 -1.833 1.00 31.11 344 ASN A CA 1
ATOM 2699 C C . ASN A 1 344 ? -67.984 -16.054 -1.679 1.00 31.11 344 ASN A C 1
ATOM 2701 O O . ASN A 1 344 ? -68.610 -17.092 -1.462 1.00 31.11 344 ASN A O 1
ATOM 2705 N N . ILE A 1 345 ? -66.651 -16.030 -1.734 1.00 34.44 345 ILE A N 1
ATOM 2706 C CA . ILE A 1 345 ? -65.843 -17.177 -1.311 1.00 34.44 345 ILE A CA 1
ATOM 2707 C C . ILE A 1 345 ? -65.447 -16.951 0.144 1.00 34.44 345 ILE A C 1
ATOM 2709 O O . ILE A 1 345 ? -64.619 -16.103 0.467 1.00 34.44 345 ILE A O 1
ATOM 2713 N N . ALA A 1 346 ? -66.122 -17.717 0.995 1.00 37.44 346 ALA A N 1
ATOM 2714 C CA . ALA A 1 346 ? -65.924 -17.822 2.426 1.00 37.44 346 ALA A CA 1
ATOM 2715 C C . ALA A 1 346 ? -64.522 -18.345 2.783 1.00 37.44 346 ALA A C 1
ATOM 2717 O O . ALA A 1 346 ? -63.994 -19.255 2.139 1.00 37.44 346 ALA A O 1
ATOM 2718 N N . GLU A 1 347 ? -63.954 -17.796 3.855 1.00 40.34 347 GLU A N 1
ATOM 2719 C CA . GLU A 1 347 ? -62.807 -18.373 4.554 1.00 40.34 347 GLU A CA 1
ATOM 2720 C C . GLU A 1 347 ? -63.184 -19.751 5.135 1.00 40.34 347 GLU A C 1
ATOM 2722 O O . GLU A 1 347 ? -64.276 -19.906 5.692 1.00 40.34 347 GLU A O 1
ATOM 2727 N N . PRO A 1 348 ? -62.321 -20.776 5.025 1.00 45.22 348 PRO A N 1
ATOM 2728 C CA . PRO A 1 348 ? -62.604 -22.080 5.607 1.00 45.22 348 PRO A CA 1
ATOM 2729 C C . PRO A 1 348 ? -62.475 -22.051 7.147 1.00 45.22 348 PRO A C 1
ATOM 2731 O O . PRO A 1 348 ? -61.585 -21.384 7.679 1.00 45.22 348 PRO A O 1
ATOM 2734 N N . PRO A 1 349 ? -63.327 -22.793 7.884 1.00 45.50 349 PRO A N 1
ATOM 2735 C CA . PRO A 1 349 ? -63.309 -22.835 9.346 1.00 45.50 349 PRO A CA 1
ATOM 2736 C C . PRO A 1 349 ? -62.036 -23.499 9.916 1.00 45.50 349 PRO A C 1
ATOM 2738 O O . PRO A 1 349 ? -61.371 -24.286 9.236 1.00 45.50 349 PRO A O 1
ATOM 2741 N N . PRO A 1 350 ? -61.681 -23.198 11.181 1.00 36.97 350 PRO A N 1
ATOM 2742 C CA . PRO A 1 350 ? -60.376 -23.529 11.748 1.00 36.97 350 PRO A CA 1
ATOM 2743 C C . PRO A 1 350 ? -60.232 -25.035 12.017 1.00 36.97 350 PRO A C 1
ATOM 2745 O O . PRO A 1 350 ? -61.030 -25.611 12.753 1.00 36.97 350 PRO A O 1
ATOM 2748 N N . GLY A 1 351 ? -59.186 -25.667 11.461 1.00 51.06 351 GLY A N 1
ATOM 2749 C CA . GLY A 1 351 ? -58.804 -27.047 11.805 1.00 51.06 351 GLY A CA 1
ATOM 2750 C C . GLY A 1 351 ? -58.353 -27.981 10.672 1.00 51.06 351 GLY A C 1
ATOM 2751 O O . GLY A 1 351 ? -58.074 -29.143 10.954 1.00 51.06 351 GLY A O 1
ATOM 2752 N N . MET A 1 352 ? -58.237 -27.529 9.417 1.00 44.19 352 MET A N 1
ATOM 2753 C CA . MET A 1 352 ? -57.704 -28.347 8.310 1.00 44.19 352 MET A CA 1
ATOM 2754 C C . MET A 1 352 ? -56.420 -27.759 7.704 1.00 44.19 352 MET A C 1
ATOM 2756 O O . MET A 1 352 ? -56.281 -26.546 7.561 1.00 44.19 352 MET A O 1
ATOM 2760 N N . LEU A 1 353 ? -55.475 -28.638 7.350 1.00 47.66 353 LEU A N 1
ATOM 2761 C CA . LEU A 1 353 ? -54.219 -28.297 6.671 1.00 47.66 353 LEU A CA 1
ATOM 2762 C C . LEU A 1 353 ? -54.480 -27.861 5.214 1.00 47.66 353 LEU A C 1
ATOM 2764 O O . LEU A 1 353 ? -55.323 -28.467 4.550 1.00 47.66 353 LEU A O 1
ATOM 2768 N N . PRO A 1 354 ? -53.758 -26.857 4.682 1.00 43.16 354 PRO A N 1
ATOM 2769 C CA . PRO A 1 354 ? -53.945 -26.405 3.308 1.00 43.16 354 PRO A CA 1
ATOM 2770 C C . PRO A 1 354 ? -53.396 -27.413 2.287 1.00 43.16 354 PRO A C 1
ATOM 2772 O O . PRO A 1 354 ? -52.395 -28.093 2.522 1.00 43.16 354 PRO A O 1
ATOM 2775 N N . LEU A 1 355 ? -54.055 -27.468 1.128 1.00 36.94 355 LEU A N 1
ATOM 2776 C CA . LEU A 1 355 ? -53.701 -28.304 -0.019 1.00 36.94 355 LEU A CA 1
ATOM 2777 C C . LEU A 1 355 ? -52.283 -27.963 -0.526 1.00 36.94 355 LEU A C 1
ATOM 2779 O O . LEU A 1 355 ? -51.965 -26.806 -0.803 1.00 36.94 355 LEU A O 1
ATOM 2783 N N . ILE A 1 356 ? -51.427 -28.977 -0.642 1.00 33.97 356 ILE A N 1
ATOM 2784 C CA . ILE A 1 356 ? -50.047 -28.871 -1.134 1.00 33.97 356 ILE A CA 1
ATOM 2785 C C . ILE A 1 356 ? -50.037 -28.516 -2.629 1.00 33.97 356 ILE A C 1
ATOM 2787 O O . ILE A 1 356 ? -50.681 -29.199 -3.421 1.00 33.97 356 ILE A O 1
ATOM 2791 N N . GLY A 1 357 ? -49.253 -27.498 -3.018 1.00 43.25 357 GLY A N 1
ATOM 2792 C CA . GLY A 1 357 ? -48.821 -27.325 -4.415 1.00 43.25 357 GLY A CA 1
ATOM 2793 C C . GLY A 1 357 ? -49.122 -26.001 -5.131 1.00 43.25 357 GLY A C 1
ATOM 2794 O O . GLY A 1 357 ? -49.215 -26.024 -6.354 1.00 43.25 357 GLY A O 1
ATOM 2795 N N . ILE A 1 358 ? -49.232 -24.853 -4.446 1.00 39.59 358 ILE A N 1
ATOM 2796 C CA . ILE A 1 358 ? -49.308 -23.538 -5.123 1.00 39.59 358 ILE A CA 1
ATOM 2797 C C . ILE A 1 358 ? -48.158 -22.621 -4.648 1.00 39.59 358 ILE A C 1
ATOM 2799 O O . ILE A 1 358 ? -48.069 -22.349 -3.447 1.00 39.59 358 ILE A O 1
ATOM 2803 N N . PRO A 1 359 ? -47.269 -22.141 -5.545 1.00 33.28 359 PRO A N 1
ATOM 2804 C CA . PRO A 1 359 ? -46.167 -21.247 -5.188 1.00 33.28 359 PRO A CA 1
ATOM 2805 C C . PRO A 1 359 ? -46.676 -19.868 -4.736 1.00 33.28 359 PRO A C 1
ATOM 2807 O O . PRO A 1 359 ? -47.406 -19.194 -5.461 1.00 33.28 359 PRO A O 1
ATOM 2810 N N . ARG A 1 360 ? -46.267 -19.437 -3.536 1.00 33.16 360 ARG A N 1
ATOM 2811 C CA . ARG A 1 360 ? -46.488 -18.085 -3.001 1.00 33.16 360 ARG A CA 1
ATOM 2812 C C . ARG A 1 360 ? -45.430 -17.124 -3.542 1.00 33.16 360 ARG A C 1
ATOM 2814 O O . ARG A 1 360 ? -44.409 -16.922 -2.899 1.00 33.16 360 ARG A O 1
ATOM 2821 N N . GLU A 1 361 ? -45.719 -16.474 -4.660 1.00 37.91 361 GLU A N 1
ATOM 2822 C CA . GLU A 1 361 ? -45.012 -15.262 -5.080 1.00 37.91 361 GLU A CA 1
ATOM 2823 C C . GLU A 1 361 ? -46.049 -14.155 -5.329 1.00 37.91 361 GLU A C 1
ATOM 2825 O O . GLU A 1 361 ? -47.161 -14.444 -5.759 1.00 37.91 361 GLU A O 1
ATOM 2830 N N . PHE A 1 362 ? -45.674 -12.901 -5.059 1.00 33.31 362 PHE A N 1
ATOM 2831 C CA . PHE A 1 362 ? -46.488 -11.668 -5.081 1.00 33.31 362 PHE A CA 1
ATOM 2832 C C . PHE A 1 362 ? -47.202 -11.275 -3.779 1.00 33.31 362 PHE A C 1
ATOM 2834 O O . PHE A 1 362 ? -48.411 -11.055 -3.738 1.00 33.31 362 PHE A O 1
ATOM 2841 N N . LEU A 1 363 ? -46.413 -11.005 -2.731 1.00 39.38 363 LEU A N 1
ATOM 2842 C CA . LEU A 1 363 ? -46.795 -9.976 -1.759 1.00 39.38 363 LEU A CA 1
ATOM 2843 C C . LEU A 1 363 ? -46.336 -8.595 -2.253 1.00 39.38 363 LEU A C 1
ATOM 2845 O O . LEU A 1 363 ? -45.158 -8.242 -2.268 1.00 39.38 363 LEU A O 1
ATOM 2849 N N . ARG A 1 364 ? -47.341 -7.837 -2.690 1.00 30.58 364 ARG A N 1
ATOM 2850 C CA . ARG A 1 364 ? -47.350 -6.425 -3.075 1.00 30.58 364 ARG A CA 1
ATOM 2851 C C . ARG A 1 364 ? -46.850 -5.558 -1.911 1.00 30.58 364 ARG A C 1
ATOM 2853 O O . ARG A 1 364 ? -47.478 -5.504 -0.860 1.00 30.58 364 ARG A O 1
ATOM 2860 N N . ARG A 1 365 ? -45.726 -4.863 -2.102 1.00 31.27 365 ARG A N 1
ATOM 2861 C CA . ARG A 1 365 ? -45.164 -3.911 -1.130 1.00 31.27 365 ARG A CA 1
ATOM 2862 C C . ARG A 1 365 ? -46.036 -2.648 -1.096 1.00 31.27 365 ARG A C 1
ATOM 2864 O O . ARG A 1 365 ? -46.073 -1.907 -2.077 1.00 31.27 365 ARG A O 1
ATOM 2871 N N . GLN A 1 366 ? -46.761 -2.435 0.002 1.00 30.38 366 GLN A N 1
ATOM 2872 C CA . GLN A 1 366 ? -47.463 -1.181 0.284 1.00 30.38 366 GLN A CA 1
ATOM 2873 C C . GLN A 1 366 ? -46.445 -0.048 0.479 1.00 30.38 366 GLN A C 1
ATOM 2875 O O . GLN A 1 366 ? -45.411 -0.216 1.123 1.00 30.38 366 GLN A O 1
ATOM 2880 N N . LYS A 1 367 ? -46.742 1.082 -0.157 1.00 28.20 367 LYS A N 1
ATOM 2881 C CA . LYS A 1 367 ? -46.020 2.351 -0.105 1.00 28.20 367 LYS A CA 1
ATOM 2882 C C . LYS A 1 367 ? -46.576 3.127 1.091 1.00 28.20 367 LYS A C 1
ATOM 2884 O O . LYS A 1 367 ? -47.759 3.446 1.076 1.00 28.20 367 LYS A O 1
ATOM 2889 N N . GLU A 1 368 ? -45.761 3.378 2.109 1.00 30.08 368 GLU A N 1
ATOM 2890 C CA . GLU A 1 368 ? -46.122 4.292 3.198 1.00 30.08 368 GLU A CA 1
ATOM 2891 C C . GLU A 1 368 ? -45.991 5.735 2.696 1.00 30.08 368 GLU A C 1
ATOM 2893 O O . GLU A 1 368 ? -44.975 6.120 2.111 1.00 30.08 368 GLU A O 1
ATOM 2898 N N . GLU A 1 369 ? -47.076 6.489 2.847 1.00 31.17 369 GLU A N 1
ATOM 2899 C CA . GLU A 1 369 ? -47.177 7.917 2.573 1.00 31.17 369 GLU A CA 1
ATOM 2900 C C . GLU A 1 369 ? -46.738 8.699 3.818 1.00 31.17 369 GLU A C 1
ATOM 2902 O O . GLU A 1 369 ? -47.242 8.467 4.917 1.00 31.17 369 GLU A O 1
ATOM 2907 N N . ASP A 1 370 ? -45.801 9.631 3.632 1.00 29.06 370 ASP A N 1
ATOM 2908 C CA . ASP A 1 370 ? -45.413 10.624 4.631 1.00 29.06 370 ASP A CA 1
ATOM 2909 C C . ASP A 1 370 ? -46.590 11.577 4.900 1.00 29.06 370 ASP A C 1
ATOM 2911 O O . ASP A 1 370 ? -46.976 12.366 4.033 1.00 29.06 370 ASP A O 1
ATOM 2915 N N . VAL A 1 371 ? -47.135 11.539 6.119 1.00 30.17 371 VAL A N 1
ATOM 2916 C CA . VAL A 1 371 ? -48.067 12.551 6.636 1.00 30.17 371 VAL A CA 1
ATOM 2917 C C . VAL A 1 371 ? -47.327 13.479 7.596 1.00 30.17 371 VAL A C 1
ATOM 2919 O O . VAL A 1 371 ? -46.784 13.074 8.621 1.00 30.17 371 VAL A O 1
ATOM 2922 N N . SER A 1 372 ? -47.341 14.759 7.247 1.00 27.36 372 SER A N 1
ATOM 2923 C CA . SER A 1 372 ? -46.944 15.903 8.061 1.00 27.36 372 SER A CA 1
ATOM 2924 C C . SER A 1 372 ? -47.957 16.225 9.171 1.00 27.36 372 SER A C 1
ATOM 2926 O O . SER A 1 372 ? -49.138 16.391 8.873 1.00 27.36 372 SER A O 1
ATOM 2928 N N . SER A 1 373 ? -47.496 16.478 10.400 1.00 29.19 373 SER A N 1
ATOM 2929 C CA . SER A 1 373 ? -48.208 17.293 11.413 1.00 29.19 373 SER A CA 1
ATOM 2930 C C . SER A 1 373 ? -47.229 17.668 12.538 1.00 29.19 373 SER A C 1
ATOM 2932 O O . SER A 1 373 ? -46.711 16.785 13.211 1.00 29.19 373 SER A O 1
ATOM 2934 N N . HIS A 1 374 ? -46.709 18.896 12.615 1.00 29.81 374 HIS A N 1
ATOM 2935 C CA . HIS A 1 374 ? -47.279 20.082 13.281 1.00 29.81 374 HIS A CA 1
ATOM 2936 C C . HIS A 1 374 ? -47.684 19.910 14.760 1.00 29.81 374 HIS A C 1
ATOM 2938 O O . HIS A 1 374 ? -48.520 19.088 15.113 1.00 29.81 374 HIS A O 1
ATOM 2944 N N . ASN A 1 375 ? -47.067 20.779 15.571 1.00 30.47 375 ASN A N 1
ATOM 2945 C CA . ASN A 1 375 ? -47.287 21.136 16.975 1.00 30.47 375 ASN A CA 1
ATOM 2946 C C . ASN A 1 375 ? -48.725 21.017 17.505 1.00 30.47 375 ASN A C 1
ATOM 2948 O O . ASN A 1 375 ? -49.639 21.580 16.908 1.00 30.47 375 ASN A O 1
ATOM 2952 N N . ALA A 1 376 ? -48.869 20.501 18.733 1.00 30.72 376 ALA A N 1
ATOM 2953 C CA . ALA A 1 376 ? -49.824 21.014 19.723 1.00 30.72 376 ALA A CA 1
ATOM 2954 C C . ALA A 1 376 ? -49.495 20.509 21.145 1.00 30.72 376 ALA A C 1
ATOM 2956 O O . ALA A 1 376 ? -49.462 19.308 21.403 1.00 30.72 376 ALA A O 1
ATOM 2957 N N . HIS A 1 377 ? -49.285 21.442 22.077 1.00 33.34 377 HIS A N 1
ATOM 2958 C CA . HIS A 1 377 ? -49.374 21.206 23.523 1.00 33.34 377 HIS A CA 1
ATOM 2959 C C . HIS A 1 377 ? -50.822 20.899 23.942 1.00 33.34 377 HIS A C 1
ATOM 2961 O O . HIS A 1 377 ? -51.760 21.348 23.279 1.00 33.34 377 HIS A O 1
ATOM 2967 N N . PRO A 1 378 ? -51.013 20.315 25.138 1.00 33.78 378 PRO A N 1
ATOM 2968 C CA . PRO A 1 378 ? -52.050 20.857 26.011 1.00 33.78 378 PRO A CA 1
ATOM 2969 C C . PRO A 1 378 ? -51.608 21.031 27.471 1.00 33.78 378 PRO A C 1
ATOM 2971 O O . PRO A 1 378 ? -50.834 20.258 28.033 1.00 33.78 378 PRO A O 1
ATOM 2974 N N . VAL A 1 379 ? -52.165 22.077 28.081 1.00 31.45 379 VAL A N 1
ATOM 2975 C CA . VAL A 1 379 ? -52.057 22.466 29.489 1.00 31.45 379 VAL A CA 1
ATOM 2976 C C . VAL A 1 379 ? -53.354 22.097 30.232 1.00 31.45 379 VAL A C 1
ATOM 2978 O O . VAL A 1 379 ? -54.440 22.372 29.737 1.00 31.45 379 VAL A O 1
ATOM 2981 N N . SER A 1 380 ? -53.181 21.590 31.464 1.00 29.81 380 SER A N 1
ATOM 2982 C CA . SER A 1 380 ? -54.050 21.659 32.666 1.00 29.81 380 SER A CA 1
ATOM 2983 C C . SER A 1 380 ? -55.380 20.884 32.748 1.00 29.81 380 SER A C 1
ATOM 2985 O O . SER A 1 380 ? -56.332 21.180 32.033 1.00 29.81 380 SER A O 1
ATOM 2987 N N . ARG A 1 381 ? -55.520 20.059 33.811 1.00 30.08 381 ARG A N 1
ATOM 2988 C CA . ARG A 1 381 ? -56.460 20.367 34.917 1.00 30.08 381 ARG A CA 1
ATOM 2989 C C . ARG A 1 381 ? -56.229 19.571 36.218 1.00 30.08 381 ARG A C 1
ATOM 2991 O O . ARG A 1 381 ? -56.068 18.359 36.216 1.00 30.08 381 ARG A O 1
ATOM 2998 N N . ASN A 1 382 ? -56.291 20.328 37.315 1.00 30.86 382 ASN A N 1
ATOM 2999 C CA . ASN A 1 382 ? -56.261 20.011 38.750 1.00 30.86 382 ASN A CA 1
ATOM 3000 C C . ASN A 1 382 ? -56.998 18.750 39.249 1.00 30.86 382 ASN A C 1
ATOM 3002 O O . ASN A 1 382 ? -58.145 18.511 38.870 1.00 30.86 382 ASN A O 1
ATOM 3006 N N . LYS A 1 383 ? -56.462 18.153 40.329 1.00 32.56 383 LYS A N 1
ATOM 3007 C CA . LYS A 1 383 ? -57.246 17.863 41.548 1.00 32.56 383 LYS A CA 1
ATOM 3008 C C . LYS A 1 383 ? -56.369 17.823 42.811 1.00 32.56 383 LYS A C 1
ATOM 3010 O O . LYS A 1 383 ? -55.374 17.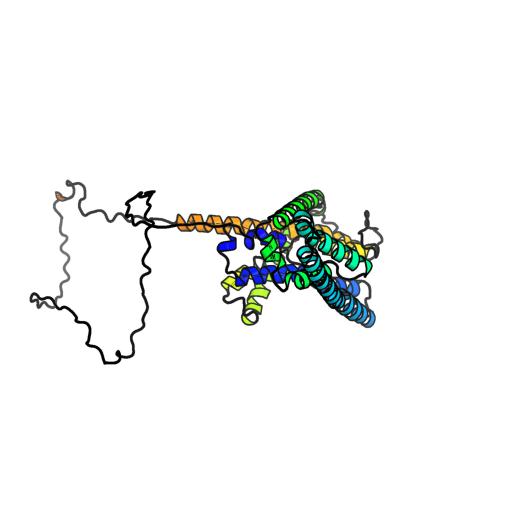114 42.872 1.00 32.56 383 LYS A O 1
ATOM 3015 N N . LEU A 1 384 ? -56.782 18.633 43.788 1.00 34.03 384 LEU A N 1
ATOM 3016 C CA . LEU A 1 384 ? -56.293 18.739 45.164 1.00 34.03 384 LEU A CA 1
ATOM 3017 C C . LEU A 1 384 ? -56.494 17.441 45.961 1.00 34.03 384 LEU A C 1
ATOM 3019 O O . LEU A 1 384 ? -57.510 16.785 45.751 1.00 34.03 384 LEU A O 1
ATOM 3023 N N . LEU A 1 385 ? -55.625 17.192 46.953 1.00 35.59 385 LEU A N 1
ATOM 3024 C CA . LEU A 1 385 ? -55.986 16.834 48.338 1.00 35.59 385 LEU A CA 1
ATOM 3025 C C . LEU A 1 385 ? -54.763 17.006 49.280 1.00 35.59 385 LEU A C 1
ATOM 3027 O O . LEU A 1 385 ? -53.782 16.278 49.198 1.00 35.59 385 LEU A O 1
ATOM 3031 N N . PHE A 1 386 ? -54.847 18.040 50.128 1.00 33.34 386 PHE A N 1
ATOM 3032 C CA . PHE A 1 386 ? -54.422 18.160 51.541 1.00 33.34 386 PHE A CA 1
ATOM 3033 C C . PHE A 1 386 ? -54.004 16.826 52.232 1.00 33.34 386 PHE A C 1
ATOM 3035 O O . PHE A 1 386 ? -54.674 15.825 52.018 1.00 33.34 386 PHE A O 1
ATOM 3042 N N . ARG A 1 387 ? -53.020 16.705 53.151 1.00 33.03 387 ARG A N 1
ATOM 3043 C CA . ARG A 1 387 ? -52.580 17.612 54.236 1.00 33.03 387 ARG A CA 1
ATOM 3044 C C . ARG A 1 387 ? -51.470 16.963 55.120 1.00 33.03 387 ARG A C 1
ATOM 3046 O O . ARG A 1 387 ? -51.451 15.748 55.263 1.00 33.03 387 ARG A O 1
ATOM 3053 N N . ASN A 1 388 ? -50.692 17.830 55.793 1.00 33.72 388 ASN A N 1
ATOM 3054 C CA . ASN A 1 388 ? -49.892 17.684 57.040 1.00 33.72 388 ASN A CA 1
ATOM 3055 C C . ASN A 1 388 ? -48.398 17.250 57.011 1.00 33.72 388 ASN A C 1
ATOM 3057 O O . ASN A 1 388 ? -48.055 16.075 57.041 1.00 33.72 388 ASN A O 1
ATOM 3061 N N . GLN A 1 389 ? -47.547 18.285 57.113 1.00 39.62 389 GLN A N 1
ATOM 3062 C CA . GLN A 1 389 ? -46.321 18.439 57.938 1.00 39.62 389 GLN A CA 1
ATOM 3063 C C . GLN A 1 389 ? -46.559 18.143 59.451 1.00 39.62 389 GLN A C 1
ATOM 3065 O O . GLN A 1 389 ? -47.736 17.994 59.798 1.00 39.62 389 GLN A O 1
ATOM 3070 N N . PRO A 1 390 ? -45.548 18.107 60.372 1.00 53.41 390 PRO A N 1
ATOM 3071 C CA . PRO A 1 390 ? -44.275 18.881 60.433 1.00 53.41 390 PRO A CA 1
ATOM 3072 C C . PRO A 1 390 ? -42.991 18.045 60.694 1.00 53.41 390 PRO A C 1
ATOM 3074 O O . PRO A 1 390 ? -43.069 16.900 61.114 1.00 53.41 390 PRO A O 1
ATOM 3077 N N . VAL A 1 391 ? -41.804 18.448 60.217 1.00 44.56 391 VAL A N 1
ATOM 3078 C CA . VAL A 1 391 ? -40.784 19.347 60.825 1.00 44.56 391 VAL A CA 1
ATOM 3079 C C . VAL A 1 391 ? -40.422 19.005 62.277 1.00 44.56 391 VAL A C 1
ATOM 3081 O O . VAL A 1 391 ? -41.221 19.260 63.169 1.00 44.56 391 VAL A O 1
ATOM 3084 N N . HIS A 1 392 ? -39.193 18.516 62.484 1.00 39.69 392 HIS A N 1
ATOM 3085 C CA . HIS A 1 392 ? -38.265 19.011 63.508 1.00 39.69 392 HIS A CA 1
ATOM 3086 C C . HIS A 1 392 ? -36.814 18.635 63.152 1.00 39.69 392 HIS A C 1
ATOM 3088 O O . HIS A 1 392 ? -36.553 17.482 62.819 1.00 39.69 392 HIS A O 1
ATOM 3094 N N . ASP A 1 393 ? -35.978 19.675 63.226 1.00 40.25 393 ASP A N 1
ATOM 3095 C CA . ASP A 1 393 ? -34.538 19.785 63.519 1.00 40.25 393 ASP A CA 1
ATOM 3096 C C . ASP A 1 393 ? -33.480 19.049 62.677 1.00 40.25 393 ASP A C 1
ATOM 3098 O O . ASP A 1 393 ? -33.425 17.799 62.668 1.00 40.25 393 ASP A O 1
#

Solvent-accessible surface area (backbone atoms only — not comparable to full-atom values): 23483 Å² total; per-residue (Å²): 72,28,26,45,76,76,40,39,77,55,55,41,89,45,88,61,17,76,73,48,58,68,65,55,40,53,48,52,49,53,51,21,59,49,29,47,36,61,35,50,58,65,48,51,45,52,48,35,59,66,74,39,63,87,45,59,67,61,34,52,46,48,38,50,53,44,41,43,47,44,17,46,49,45,18,29,54,51,16,22,51,52,16,38,49,50,42,52,51,53,52,52,33,50,77,68,68,72,54,55,75,66,58,58,65,46,43,62,58,53,51,44,52,48,29,38,53,52,20,54,75,70,68,24,40,28,58,32,10,32,47,26,15,49,50,36,42,49,72,79,46,60,66,56,66,76,41,65,90,53,59,61,67,60,50,51,50,51,51,52,52,51,54,47,53,56,53,49,64,74,68,59,59,71,76,55,48,65,31,67,93,81,70,34,37,60,67,61,53,49,52,50,39,53,48,47,66,57,56,67,34,28,54,53,32,54,71,44,28,89,78,36,85,80,43,83,42,72,68,50,17,48,49,56,21,59,72,54,36,38,36,66,48,45,55,53,50,45,46,45,55,32,2,51,72,66,72,71,37,93,62,52,64,96,65,80,58,85,83,44,96,50,38,70,59,51,56,48,44,53,51,54,50,53,51,40,28,52,52,28,44,52,54,53,57,46,47,55,56,50,58,55,50,53,48,53,51,57,77,64,60,65,90,73,74,76,74,74,72,65,94,75,63,69,77,69,73,78,71,59,86,79,81,78,83,87,77,87,82,88,86,90,85,81,89,84,88,80,82,90,80,92,77,86,82,76,82,82,76,93,89,73,84,80,85,89,86,75,87,91,79,84,85,80,82,81,80,86,77,91,79,88,79,84,91,81,87,88,83,88,84,89,83,88,81,88,87,83,85,82,92,82,137

Mean predicted al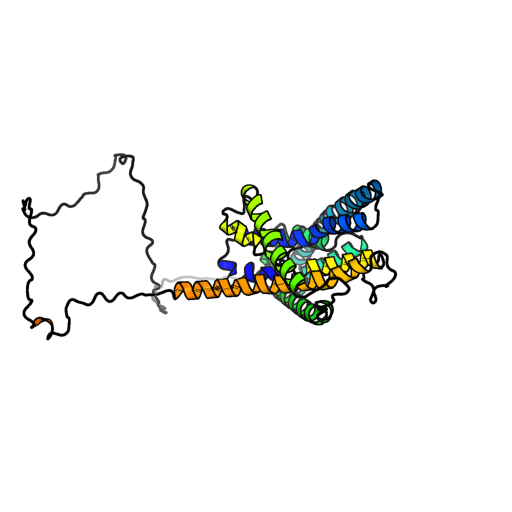igned error: 15.56 Å

Organism: NCBI:txid212602

Secondary structure (DSSP, 8-state):
---HHHHHHHHSSSTTGGGS-HHHHHHHHHHHHHHHHHHHHHHHHHHHHHHSTT-HHHHHHIIIIIIIIIIIIIHHHHHHHHHHHHHHHHHHHHHTT-S-HHHHHHHHHHHHHHHHHHHHHHTS-HHHHHHHHHHHHHTTSHHHHHHTT--HHHHHHHHHHHHHHHHHHHH--GGGGGBGGGTB-HHHHHHHHHHHHHHSSHHHHHHHGGG-TT--SHHHHHHHHHS----HHHHHHHHHHHHHHHHSSSS--SS--TT-TTHHHHHHHHHHHHHHHHHHHHHHHHHHHHHHHHHHHHHSS---------S---TTGGGS-------------------------PPPPTT-PPPS-------------------------------------

Nearest PDB structures (foldseek):
  7dsv-assembly1_B  TM=6.710E-01  e=5.926E-02  Homo sapiens
  7x2u-assembly1_B  TM=6.559E-01  e=6.757E-02  Homo sapiens
  7dsw-assembly1_A  TM=6.438E-01  e=1.930E-01  Homo sapiens

pLDDT: mean 74.24, std 22.73, range [26.77, 97.75]

InterPro domains:
  IPR004712 Na+/H+ antiporter, fungi [PTHR31382] (1-373)
  IPR006153 Cation/H+ exchanger, transmembrane domain [PF00999] (1-291)
  IPR013928 Alkali metal cation/H+ antiporter Nha1, C-terminal [PF08619] (316-380)
  IPR038770 Sodium/solute symporter superfamily [G3DSA:1.20.1530.20] (34-248)